Protein AF-0000000066095628 (afdb_homodimer)

Foldseek 3Di:
DDQAFEEEQEWEADPLQCQFLFRLRVLLLVVLCVVQVHDWDQDPQLRWTWDWGDFLRHTYIGTYRHHGLLQLLSRVLRVCVVSVHAQQRYEYEGEDAVDAALAKAKDAFDDPVPRNNLVNNCVSNVGRRHMYTYHYPYHDPDPDDPVVRRSDGDDPVRVVCSVVSSVLSNVLVSLCVNPNGVVSRVVRVPDD/DDQAFEEEFEWEADPLQCQFLFRLRVLLLVVLCVVQVHDWDQDPQLRWTWDWGDFLRHTYIGTYRHHGLLQLLSRVLRVCVVSVHAQQRYEYEGEDAVDAALAKAKDAFDDPVPRNNLVNNCVSNVGRRHMYTYHYPYHDPDPDDPVVRRSDGDDPVRVVCSVVSSVLSNVLVSLCVNPNGVVSRVVRVPDD

Radius of gyration: 21.64 Å; Cα contacts (8 Å, |Δi|>4): 858; chains: 2; bounding box: 40×62×51 Å

Structure (mmCIF, N/CA/C/O backbone):
data_AF-0000000066095628-model_v1
#
loop_
_entity.id
_entity.type
_entity.pdbx_description
1 polymer 'Peptidyl-tRNA hydrolase'
#
loop_
_atom_site.group_PDB
_atom_site.id
_atom_site.type_symbol
_atom_site.label_atom_id
_atom_site.label_alt_id
_atom_site.label_comp_id
_atom_site.label_asym_id
_atom_site.label_entity_id
_atom_site.label_seq_id
_atom_site.pdbx_PDB_ins_code
_atom_site.Cartn_x
_atom_site.Cartn_y
_atom_site.Cartn_z
_atom_site.occupancy
_atom_site.B_iso_or_equiv
_atom_site.auth_seq_id
_atom_site.auth_comp_id
_atom_site.auth_asym_id
_atom_site.auth_atom_id
_atom_site.pdbx_PDB_model_num
ATOM 1 N N . MET A 1 1 ? -10.305 -24.359 -25.344 1 53.28 1 MET A N 1
ATOM 2 C CA . MET A 1 1 ? -9.766 -23.109 -24.812 1 53.28 1 MET A CA 1
ATOM 3 C C . MET A 1 1 ? -8.844 -23.391 -23.625 1 53.28 1 MET A C 1
ATOM 5 O O . MET A 1 1 ? -8.984 -24.406 -22.938 1 53.28 1 MET A O 1
ATOM 9 N N . ALA A 1 2 ? -7.723 -22.625 -23.531 1 71.81 2 ALA A N 1
ATOM 10 C CA . ALA A 1 2 ? -6.793 -23 -22.469 1 71.81 2 ALA A CA 1
ATOM 11 C C . ALA A 1 2 ? -7.465 -22.906 -21.094 1 71.81 2 ALA A C 1
ATOM 13 O O . ALA A 1 2 ? -8.289 -22.016 -20.859 1 71.81 2 ALA A O 1
ATOM 14 N N . GLU A 1 3 ? -7.359 -23.922 -20.297 1 87.44 3 GLU A N 1
ATOM 15 C CA . GLU A 1 3 ? -7.859 -23.969 -18.938 1 87.44 3 GLU A CA 1
ATOM 16 C C . GLU A 1 3 ? -7.324 -22.797 -18.109 1 87.44 3 GLU A C 1
ATOM 18 O O . GLU A 1 3 ? -6.23 -22.297 -18.375 1 87.44 3 GLU A O 1
ATOM 23 N N . PRO A 1 4 ? -8.047 -22.297 -17.234 1 95.44 4 PRO A N 1
ATOM 24 C CA . PRO A 1 4 ? -7.609 -21.141 -16.453 1 95.44 4 PRO A CA 1
ATOM 25 C C . PRO A 1 4 ? -6.449 -21.469 -15.508 1 95.44 4 PRO A C 1
ATOM 27 O O . PRO A 1 4 ? -6.281 -22.625 -15.109 1 95.44 4 PRO A O 1
ATOM 30 N N . VAL A 1 5 ? -5.633 -20.562 -15.336 1 98.31 5 VAL A N 1
ATOM 31 C CA . VAL A 1 5 ? -4.594 -20.609 -14.312 1 98.31 5 VAL A CA 1
ATOM 32 C C . VAL A 1 5 ? -5.066 -19.891 -13.055 1 98.31 5 VAL A C 1
ATOM 34 O O . VAL A 1 5 ? -5.766 -18.875 -13.141 1 98.31 5 VAL A O 1
ATOM 37 N N . LEU A 1 6 ? -4.77 -20.469 -11.891 1 98.81 6 LEU A N 1
ATOM 38 C CA . LEU A 1 6 ? -5.012 -19.812 -10.617 1 98.81 6 LEU A CA 1
ATOM 39 C C . LEU A 1 6 ? -3.752 -19.109 -10.125 1 98.81 6 LEU A C 1
ATOM 41 O O . LEU A 1 6 ? -2.734 -19.75 -9.867 1 98.81 6 LEU A O 1
ATOM 45 N N . VAL A 1 7 ? -3.811 -17.797 -10.094 1 98.94 7 VAL A N 1
ATOM 46 C CA . VAL A 1 7 ? -2.719 -16.984 -9.555 1 98.94 7 VAL A CA 1
ATOM 47 C C . VAL A 1 7 ? -3.1 -16.453 -8.172 1 98.94 7 VAL A C 1
ATOM 49 O O . VAL A 1 7 ? -4.133 -15.805 -8.016 1 98.94 7 VAL A O 1
ATOM 52 N N . VAL A 1 8 ? -2.277 -16.766 -7.164 1 98.94 8 VAL A N 1
ATOM 53 C CA . VAL A 1 8 ? -2.561 -16.375 -5.785 1 98.94 8 VAL A CA 1
ATOM 54 C C . VAL A 1 8 ? -1.42 -15.523 -5.246 1 98.94 8 VAL A C 1
ATOM 56 O O . VAL A 1 8 ? -0.264 -15.953 -5.23 1 98.94 8 VAL A O 1
ATOM 59 N N . GLY A 1 9 ? -1.729 -14.32 -4.875 1 98.94 9 GLY A N 1
ATOM 60 C CA . GLY A 1 9 ? -0.814 -13.555 -4.043 1 98.94 9 GLY A CA 1
ATOM 61 C C . GLY A 1 9 ? -0.982 -13.828 -2.559 1 98.94 9 GLY A C 1
ATOM 62 O O . GLY A 1 9 ? -2.072 -13.664 -2.01 1 98.94 9 GLY A O 1
ATOM 63 N N . LEU A 1 10 ? 0.096 -14.211 -1.91 1 98.88 10 LEU A N 1
ATOM 64 C CA . LEU A 1 10 ? 0.001 -14.5 -0.484 1 98.88 10 LEU A CA 1
ATOM 65 C C . LEU A 1 10 ? 0.19 -13.227 0.341 1 98.88 10 LEU A C 1
ATOM 67 O O . LEU A 1 10 ? 0.889 -12.305 -0.084 1 98.88 10 LEU A O 1
ATOM 71 N N . GLY A 1 11 ? -0.387 -13.203 1.521 1 98.5 11 GLY A N 1
ATOM 72 C CA . GLY A 1 11 ? -0.347 -12.117 2.484 1 98.5 11 GLY A CA 1
ATOM 73 C C . GLY A 1 11 ? -1.248 -12.344 3.684 1 98.5 11 GLY A C 1
ATOM 74 O O . GLY A 1 11 ? -1.966 -13.344 3.742 1 98.5 11 GLY A O 1
ATOM 75 N N . ASN A 1 12 ? -1.121 -11.469 4.652 1 97.81 12 ASN A N 1
ATOM 76 C CA . ASN A 1 12 ? -2.02 -11.438 5.801 1 97.81 12 ASN A CA 1
ATOM 77 C C . ASN A 1 12 ? -3.078 -10.344 5.656 1 97.81 12 ASN A C 1
ATOM 79 O O . ASN A 1 12 ? -2.775 -9.234 5.215 1 97.81 12 ASN A O 1
ATOM 83 N N . PRO A 1 13 ? -4.355 -10.719 5.949 1 95.56 13 PRO A N 1
ATOM 84 C CA . PRO A 1 13 ? -5.406 -9.703 5.914 1 95.56 13 PRO A CA 1
ATOM 85 C C . PRO A 1 13 ? -5.27 -8.672 7.039 1 95.56 13 PRO A C 1
ATOM 87 O O . PRO A 1 13 ? -4.762 -9 8.117 1 95.56 13 PRO A O 1
ATOM 90 N N . GLY A 1 14 ? -5.762 -7.434 6.73 1 89.31 14 GLY A N 1
ATOM 91 C CA . GLY A 1 14 ? -5.734 -6.383 7.738 1 89.31 14 GLY A CA 1
ATOM 92 C C . GLY A 1 14 ? -4.77 -5.262 7.402 1 89.31 14 GLY A C 1
ATOM 93 O O . GLY A 1 14 ? -3.707 -5.5 6.824 1 89.31 14 GLY A O 1
ATOM 94 N N . PRO A 1 15 ? -5.094 -4.031 7.781 1 83.5 15 PRO A N 1
ATOM 95 C CA . PRO A 1 15 ? -4.27 -2.875 7.418 1 83.5 15 PRO A CA 1
ATOM 96 C C . PRO A 1 15 ? -2.883 -2.916 8.055 1 83.5 15 PRO A C 1
ATOM 98 O O . PRO A 1 15 ? -1.924 -2.391 7.484 1 83.5 15 PRO A O 1
ATOM 101 N N . GLN A 1 16 ? -2.768 -3.586 9.195 1 85.56 16 GLN A N 1
ATOM 102 C CA . GLN A 1 16 ? -1.497 -3.621 9.914 1 85.56 16 GLN A CA 1
ATOM 103 C C . GLN A 1 16 ? -0.449 -4.414 9.141 1 85.56 16 GLN A C 1
ATOM 105 O O . GLN A 1 16 ? 0.75 -4.281 9.391 1 85.56 16 GLN A O 1
ATOM 110 N N . TYR A 1 17 ? -0.896 -5.203 8.188 1 92.94 17 TYR A N 1
ATOM 111 C CA . TYR A 1 17 ? 0.039 -6.055 7.457 1 92.94 17 TYR A CA 1
ATOM 112 C C . TYR A 1 17 ? 0.255 -5.539 6.039 1 92.94 17 TYR A C 1
ATOM 114 O O . TYR A 1 17 ? 1.129 -6.027 5.32 1 92.94 17 TYR A O 1
ATOM 122 N N . ALA A 1 18 ? -0.438 -4.574 5.637 1 90.5 18 ALA A N 1
ATOM 123 C CA . ALA A 1 18 ? -0.572 -4.184 4.234 1 90.5 18 ALA A CA 1
ATOM 124 C C . ALA A 1 18 ? 0.79 -3.871 3.621 1 90.5 18 ALA A C 1
ATOM 126 O O . ALA A 1 18 ? 1.022 -4.148 2.441 1 90.5 18 ALA A O 1
ATOM 127 N N . THR A 1 19 ? 1.769 -3.426 4.453 1 91.38 19 THR A N 1
ATOM 128 C CA . THR A 1 19 ? 3.031 -2.979 3.873 1 91.38 19 THR A CA 1
ATOM 129 C C . THR A 1 19 ? 4.191 -3.834 4.375 1 91.38 19 THR A C 1
ATOM 131 O O . THR A 1 19 ? 5.352 -3.439 4.266 1 91.38 19 THR A O 1
ATOM 134 N N . THR A 1 20 ? 3.861 -4.949 4.988 1 96.12 20 THR A N 1
ATOM 135 C CA . THR A 1 20 ? 4.906 -5.828 5.504 1 96.12 20 THR A CA 1
ATOM 136 C C . THR A 1 20 ? 5.5 -6.676 4.387 1 96.12 20 THR A C 1
ATOM 138 O O . THR A 1 20 ? 4.871 -6.871 3.344 1 96.12 20 THR A O 1
ATOM 141 N N . ARG A 1 21 ? 6.621 -7.219 4.645 1 98.38 21 ARG A N 1
ATOM 142 C CA . ARG A 1 21 ? 7.348 -8.039 3.68 1 98.38 21 ARG A CA 1
ATOM 143 C C . ARG A 1 21 ? 6.543 -9.273 3.293 1 98.38 21 ARG A C 1
ATOM 145 O O . ARG A 1 21 ? 6.547 -9.688 2.131 1 98.38 21 ARG A O 1
ATOM 152 N N . HIS A 1 22 ? 5.773 -9.789 4.23 1 98.69 22 HIS A N 1
ATOM 153 C CA . HIS A 1 22 ? 5.023 -11.023 4.012 1 98.69 22 HIS A CA 1
ATOM 154 C C . HIS A 1 22 ? 3.838 -10.789 3.08 1 98.69 22 HIS A C 1
ATOM 156 O O . HIS A 1 22 ? 3.203 -11.742 2.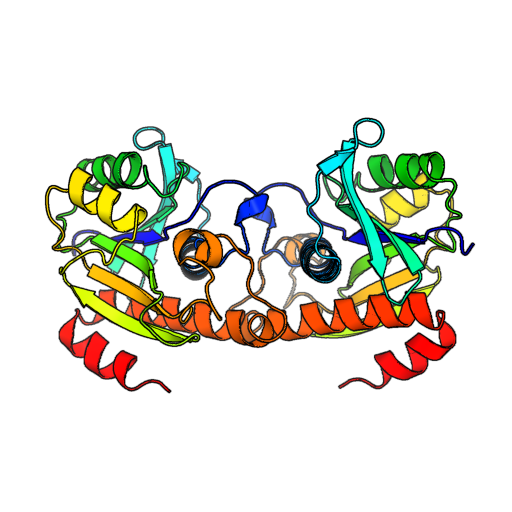627 1 98.69 22 HIS A O 1
ATOM 162 N N . ASN A 1 23 ? 3.525 -9.492 2.801 1 98.06 23 ASN A N 1
ATOM 163 C CA . ASN A 1 23 ? 2.354 -9.156 1.998 1 98.06 23 ASN A CA 1
ATOM 164 C C . ASN A 1 23 ? 2.74 -8.773 0.574 1 98.06 23 ASN A C 1
ATOM 166 O O . ASN A 1 23 ? 1.914 -8.2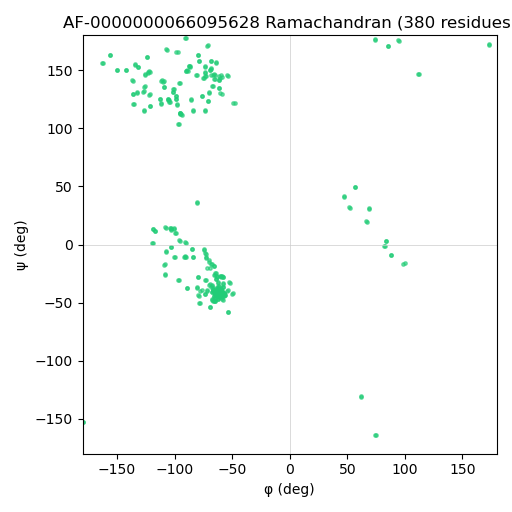5 -0.179 1 98.06 23 ASN A O 1
ATOM 170 N N . ILE A 1 24 ? 3.98 -9.055 0.165 1 98.62 24 ILE A N 1
ATOM 171 C CA . ILE A 1 24 ? 4.414 -8.648 -1.17 1 98.62 24 ILE A CA 1
ATOM 172 C C . ILE A 1 24 ? 3.588 -9.391 -2.223 1 98.62 24 ILE A C 1
ATOM 174 O O . ILE A 1 24 ? 3.32 -8.852 -3.299 1 98.62 24 ILE A O 1
ATOM 178 N N . GLY A 1 25 ? 3.119 -10.602 -1.907 1 98.81 25 GLY A N 1
ATOM 179 C CA . GLY A 1 25 ? 2.234 -11.305 -2.824 1 98.81 25 GLY A CA 1
ATOM 180 C C . GLY A 1 25 ? 0.934 -10.562 -3.08 1 98.81 25 GLY A C 1
ATOM 181 O O . GLY A 1 25 ? 0.475 -10.484 -4.223 1 98.81 25 GLY A O 1
ATOM 182 N N . PHE A 1 26 ? 0.301 -10.047 -2.016 1 98.38 26 PHE A N 1
ATOM 183 C CA . PHE A 1 26 ? -0.896 -9.227 -2.162 1 98.38 26 PHE A CA 1
ATOM 184 C C . PHE A 1 26 ? -0.623 -8.023 -3.057 1 98.38 26 PHE A C 1
ATOM 186 O O . PHE A 1 26 ? -1.431 -7.695 -3.928 1 98.38 26 PHE A O 1
ATOM 193 N N . MET A 1 27 ? 0.521 -7.355 -2.85 1 97.31 27 MET A N 1
ATOM 194 C CA . MET A 1 27 ? 0.874 -6.156 -3.604 1 97.31 27 MET A CA 1
ATOM 195 C C . MET A 1 27 ? 0.993 -6.465 -5.09 1 97.31 27 MET A C 1
ATOM 197 O O . MET A 1 27 ? 0.494 -5.711 -5.93 1 97.31 27 MET A O 1
ATOM 201 N N . VAL A 1 28 ? 1.6 -7.566 -5.422 1 98.69 28 VAL A N 1
ATOM 202 C CA . VAL A 1 28 ? 1.746 -7.973 -6.812 1 98.69 28 VAL A CA 1
ATOM 203 C C . VAL A 1 28 ? 0.38 -8.328 -7.395 1 98.69 28 VAL A C 1
ATOM 205 O O . VAL A 1 28 ? 0.069 -7.965 -8.531 1 98.69 28 VAL A O 1
ATOM 208 N N . ALA A 1 29 ? -0.459 -9.016 -6.637 1 98.5 29 ALA A N 1
ATOM 209 C CA . ALA A 1 29 ? -1.799 -9.375 -7.094 1 98.5 29 ALA A CA 1
ATOM 210 C C . ALA A 1 29 ? -2.623 -8.133 -7.418 1 98.5 29 ALA A C 1
ATOM 212 O O . ALA A 1 29 ? -3.387 -8.125 -8.383 1 98.5 29 ALA A O 1
ATOM 213 N N . ASP A 1 30 ? -2.469 -7.117 -6.594 1 96.75 30 ASP A N 1
ATOM 214 C CA . ASP A 1 30 ? -3.191 -5.875 -6.844 1 96.75 30 ASP A CA 1
ATOM 215 C C . ASP A 1 30 ? -2.793 -5.266 -8.188 1 96.75 30 ASP A C 1
ATOM 217 O O . ASP A 1 30 ? -3.646 -4.777 -8.93 1 96.75 30 ASP A O 1
ATOM 221 N N . VAL A 1 31 ? -1.513 -5.309 -8.484 1 97.5 31 VAL A N 1
ATOM 222 C CA . VAL A 1 31 ? -1.019 -4.785 -9.758 1 97.5 31 VAL A CA 1
ATOM 223 C C . VAL A 1 31 ? -1.576 -5.613 -10.914 1 97.5 31 VAL A C 1
ATOM 225 O O . VAL A 1 31 ? -2.016 -5.062 -11.922 1 97.5 31 VAL A O 1
ATOM 228 N N . LEU A 1 32 ? -1.602 -6.902 -10.766 1 98.38 32 LEU A N 1
ATOM 229 C CA . LEU A 1 32 ? -2.123 -7.781 -11.812 1 98.38 32 LEU A CA 1
ATOM 230 C C . LEU A 1 32 ? -3.609 -7.523 -12.039 1 98.38 32 LEU A C 1
ATOM 232 O O . LEU A 1 32 ? -4.074 -7.535 -13.18 1 98.38 32 LEU A O 1
ATOM 236 N N . ALA A 1 33 ? -4.391 -7.316 -10.977 1 97.31 33 ALA A N 1
ATOM 237 C CA . ALA A 1 33 ? -5.809 -6.996 -11.109 1 97.31 33 ALA A CA 1
ATOM 238 C C . ALA A 1 33 ? -6.004 -5.707 -11.898 1 97.31 33 ALA A C 1
ATOM 240 O O . ALA A 1 33 ? -6.875 -5.629 -12.766 1 97.31 33 ALA A O 1
ATOM 241 N N . ASP A 1 34 ? -5.148 -4.793 -11.609 1 94.12 34 ASP A N 1
ATOM 242 C CA . ASP A 1 34 ? -5.207 -3.52 -12.32 1 94.12 34 ASP A CA 1
ATOM 243 C C . ASP A 1 34 ? -4.941 -3.707 -13.812 1 94.12 34 ASP A C 1
ATOM 245 O O . ASP A 1 34 ? -5.637 -3.125 -14.648 1 94.12 34 ASP A O 1
ATOM 249 N N . ARG A 1 35 ? -3.988 -4.492 -14.117 1 95.56 35 ARG A N 1
ATOM 250 C CA . ARG A 1 35 ? -3.646 -4.766 -15.516 1 95.56 35 ARG A CA 1
ATOM 251 C C . ARG A 1 35 ? -4.801 -5.453 -16.234 1 95.56 35 ARG A C 1
ATOM 253 O O . ARG A 1 35 ? -4.988 -5.266 -17.438 1 95.56 35 ARG A O 1
ATOM 260 N N . MET A 1 36 ? -5.57 -6.156 -15.453 1 96.31 36 MET A N 1
ATOM 261 C CA . MET A 1 36 ? -6.727 -6.848 -16.016 1 96.31 36 MET A CA 1
ATOM 262 C C . MET A 1 36 ? -7.922 -5.91 -16.109 1 96.31 36 MET A C 1
ATOM 264 O O . MET A 1 36 ? -8.93 -6.246 -16.75 1 96.31 36 MET A O 1
ATOM 268 N N . GLY A 1 37 ? -7.805 -4.746 -15.492 1 93.31 37 GLY A N 1
ATOM 269 C CA . GLY A 1 37 ? -8.945 -3.85 -15.43 1 93.31 37 GLY A CA 1
ATOM 270 C C . GLY A 1 37 ? -10.062 -4.371 -14.547 1 93.31 37 GLY A C 1
ATOM 271 O O . GLY A 1 37 ? -11.242 -4.168 -14.836 1 93.31 37 GLY A O 1
ATOM 272 N N . GLU A 1 38 ? -9.664 -5.152 -13.492 1 94.38 38 GLU A N 1
ATOM 273 C CA . GLU A 1 38 ? -10.641 -5.832 -12.648 1 94.38 38 GLU A CA 1
ATOM 274 C C . GLU A 1 38 ? -10.461 -5.453 -11.18 1 94.38 38 GLU A C 1
ATOM 276 O O . GLU A 1 38 ? -9.422 -4.906 -10.797 1 94.38 38 GLU A O 1
ATOM 281 N N . THR A 1 39 ? -11.484 -5.695 -10.391 1 93.31 39 THR A N 1
ATOM 282 C CA . THR A 1 39 ? -11.461 -5.5 -8.945 1 93.31 39 THR A CA 1
ATOM 283 C C . THR A 1 39 ? -11.789 -6.805 -8.219 1 93.31 39 THR A C 1
ATOM 285 O O . THR A 1 39 ? -12.555 -7.625 -8.727 1 93.31 39 THR A O 1
ATOM 288 N N . PHE A 1 40 ? -11.258 -6.961 -7.113 1 96.38 40 PHE A N 1
ATOM 289 C CA . PHE A 1 40 ? -11.484 -8.172 -6.328 1 96.38 40 PHE A CA 1
ATOM 290 C C . PHE A 1 40 ? -12.867 -8.148 -5.699 1 96.38 40 PHE A C 1
ATOM 292 O O . PHE A 1 40 ? -13.375 -7.09 -5.328 1 96.38 40 PHE A O 1
ATOM 299 N N . LYS A 1 41 ? -13.469 -9.289 -5.641 1 96.12 41 LYS A N 1
ATOM 300 C CA . LYS A 1 41 ? -14.695 -9.531 -4.891 1 96.12 41 LYS A CA 1
ATOM 301 C C . LYS A 1 41 ? -14.578 -10.789 -4.039 1 96.12 41 LYS A C 1
ATOM 303 O O . LYS A 1 41 ? -13.828 -11.711 -4.379 1 96.12 41 LYS A O 1
ATOM 308 N N . VAL A 1 42 ? -15.289 -10.82 -2.992 1 97.19 42 VAL A N 1
ATOM 309 C CA . VAL A 1 42 ? -15.25 -12 -2.129 1 97.19 42 VAL A CA 1
ATOM 310 C C . VAL A 1 42 ? -15.945 -13.172 -2.822 1 97.19 42 VAL A C 1
ATOM 312 O O . VAL A 1 42 ? -17.078 -13.047 -3.27 1 97.19 42 VAL A O 1
ATOM 315 N N . HIS A 1 43 ? -15.219 -14.188 -2.941 1 97.62 43 HIS A N 1
ATOM 316 C CA . HIS A 1 43 ? -15.766 -15.438 -3.469 1 97.62 43 HIS A CA 1
ATOM 317 C C . HIS A 1 43 ? -16.453 -16.25 -2.375 1 97.62 43 HIS A C 1
ATOM 319 O O . HIS A 1 43 ? -15.797 -16.734 -1.458 1 97.62 43 HIS A O 1
ATOM 325 N N . LYS A 1 44 ? -17.703 -16.453 -2.424 1 94.94 44 LYS A N 1
ATOM 326 C CA . LYS A 1 44 ? -18.531 -16.984 -1.349 1 94.94 44 LYS A CA 1
ATOM 327 C C . LYS A 1 44 ? -18.094 -18.391 -0.952 1 94.94 44 LYS A C 1
ATOM 329 O O . LYS A 1 44 ? -18.094 -18.734 0.231 1 94.94 44 LYS A O 1
ATOM 334 N N . LYS A 1 45 ? -17.672 -19.188 -1.831 1 95.25 45 LYS A N 1
ATOM 335 C CA . LYS A 1 45 ? -17.359 -20.594 -1.54 1 95.25 45 LYS A CA 1
ATOM 336 C C . LYS A 1 45 ? -15.984 -20.719 -0.896 1 95.25 45 LYS A C 1
ATOM 338 O O . LYS A 1 45 ? -15.789 -21.547 -0 1 95.25 45 LYS A O 1
ATOM 343 N N . SER A 1 46 ? -15.047 -19.938 -1.315 1 97.19 46 SER A N 1
ATOM 344 C CA . SER A 1 46 ? -13.688 -20.062 -0.802 1 97.19 46 SER A CA 1
ATOM 345 C C . SER A 1 46 ? -13.43 -19.078 0.328 1 97.19 46 SER A C 1
ATOM 347 O O . SER A 1 46 ? -12.586 -19.312 1.194 1 97.19 46 SER A O 1
ATOM 349 N N . GLY A 1 47 ? -14.109 -17.922 0.277 1 97.62 47 GLY A N 1
ATOM 350 C CA . GLY A 1 47 ? -13.859 -16.844 1.23 1 97.62 47 GLY A CA 1
ATOM 351 C C . GLY A 1 47 ? -12.766 -15.898 0.787 1 97.62 47 GLY A C 1
ATOM 352 O O . GLY A 1 47 ? -12.594 -14.82 1.367 1 97.62 47 GLY A O 1
ATOM 353 N N . ALA A 1 48 ? -12.039 -16.234 -0.286 1 98.62 48 ALA A N 1
ATOM 354 C CA . ALA A 1 48 ? -10.945 -15.398 -0.774 1 98.62 48 ALA A CA 1
ATOM 355 C C . ALA A 1 48 ? -11.484 -14.211 -1.568 1 98.62 48 ALA A C 1
ATOM 357 O O . ALA A 1 48 ? -12.648 -14.203 -1.97 1 98.62 48 ALA A O 1
ATOM 358 N N . GLU A 1 49 ? -10.695 -13.188 -1.676 1 98.31 49 GLU A N 1
ATOM 359 C CA . GLU A 1 49 ? -10.93 -12.18 -2.711 1 98.31 49 GLU A CA 1
ATOM 360 C C . GLU A 1 49 ? -10.492 -12.688 -4.082 1 98.31 49 GLU A C 1
ATOM 362 O O . GLU A 1 49 ? -9.359 -13.156 -4.242 1 98.31 49 GLU A O 1
ATOM 367 N N . VAL A 1 50 ? -11.414 -12.602 -5.066 1 98.56 50 VAL A N 1
ATOM 368 C CA . VAL A 1 50 ? -11.133 -13.203 -6.363 1 98.56 50 VAL A CA 1
ATOM 369 C C . VAL A 1 50 ? -11.555 -12.258 -7.48 1 98.56 50 VAL A C 1
ATOM 371 O O . VAL A 1 50 ? -12.531 -11.516 -7.336 1 98.56 50 VAL A O 1
ATOM 374 N N . THR A 1 51 ? -10.805 -12.195 -8.477 1 98.12 51 THR A N 1
ATOM 375 C CA . THR A 1 51 ? -11.242 -11.641 -9.758 1 98.12 51 THR A CA 1
ATOM 376 C C . THR A 1 51 ? -10.812 -12.547 -10.906 1 98.12 51 THR A C 1
ATOM 378 O O . THR A 1 51 ? -9.914 -13.375 -10.75 1 98.12 51 THR A O 1
ATOM 381 N N . THR A 1 52 ? -11.531 -12.484 -12.016 1 98.12 52 THR A N 1
ATOM 382 C CA . THR A 1 52 ? -11.203 -13.281 -13.188 1 98.12 52 THR A CA 1
ATOM 383 C C . THR A 1 52 ? -10.984 -12.383 -14.406 1 98.12 52 THR A C 1
ATOM 385 O O . THR A 1 52 ? -11.578 -11.305 -14.508 1 98.12 52 THR A O 1
ATOM 388 N N . GLY A 1 53 ? -10.164 -12.812 -15.227 1 97.62 53 GLY A N 1
ATOM 389 C CA . GLY A 1 53 ? -9.82 -12.109 -16.453 1 97.62 53 GLY A CA 1
ATOM 390 C C . GLY A 1 53 ? -8.797 -12.844 -17.297 1 97.62 53 GLY A C 1
ATOM 391 O O . GLY A 1 53 ? -8.805 -14.078 -17.359 1 97.62 53 GLY A O 1
ATOM 392 N N . ARG A 1 54 ? -8.047 -12.031 -18.078 1 97.38 54 ARG A N 1
ATOM 393 C CA . ARG A 1 54 ? -7 -12.602 -18.906 1 97.38 54 ARG A CA 1
ATOM 394 C C . ARG A 1 54 ? -5.66 -11.922 -18.656 1 97.38 54 ARG A C 1
ATOM 396 O O . ARG A 1 54 ? -5.609 -10.703 -18.469 1 97.38 54 ARG A O 1
ATOM 403 N N . LEU A 1 55 ? -4.676 -12.648 -18.547 1 97 55 LEU A N 1
ATOM 404 C CA . LEU A 1 55 ? -3.283 -12.219 -18.516 1 97 55 LEU A CA 1
ATOM 405 C C . LEU A 1 55 ? -2.459 -12.969 -19.547 1 97 55 LEU A C 1
ATOM 407 O O . LEU A 1 55 ? -2.551 -14.195 -19.656 1 97 55 LEU A O 1
ATOM 411 N N . ALA A 1 56 ? -1.679 -12.227 -20.328 1 94.69 56 ALA A N 1
ATOM 412 C CA . ALA A 1 56 ? -0.861 -12.836 -21.375 1 94.69 56 ALA A CA 1
ATOM 413 C C . ALA A 1 56 ? -1.704 -13.727 -22.281 1 94.69 56 ALA A C 1
ATOM 415 O O . ALA A 1 56 ? -1.295 -14.844 -22.625 1 94.69 56 ALA A O 1
ATOM 416 N N . GLY A 1 57 ? -2.945 -13.383 -22.469 1 92.94 57 GLY A N 1
ATOM 417 C CA . GLY A 1 57 ? -3.84 -14.055 -23.391 1 92.94 57 GLY A CA 1
ATOM 418 C C . GLY A 1 57 ? -4.492 -15.297 -22.797 1 92.94 57 GLY A C 1
ATOM 419 O O . GLY A 1 57 ? -5.25 -15.992 -23.469 1 92.94 57 GLY A O 1
ATOM 420 N N . ARG A 1 58 ? -4.246 -15.594 -21.562 1 95.88 58 ARG A N 1
ATOM 421 C CA . ARG A 1 58 ? -4.785 -16.781 -20.906 1 95.88 58 ARG A CA 1
ATOM 422 C C . ARG A 1 58 ? -5.812 -16.406 -19.844 1 95.88 58 ARG A C 1
ATOM 424 O O . ARG A 1 58 ? -5.652 -15.406 -19.156 1 95.88 58 ARG A O 1
ATOM 431 N N . PRO A 1 59 ? -6.887 -17.203 -19.734 1 97.75 59 PRO A N 1
ATOM 432 C CA . PRO A 1 59 ? -7.812 -16.984 -18.625 1 97.75 59 PRO A CA 1
ATOM 433 C C . PRO A 1 59 ? -7.148 -17.172 -17.266 1 97.75 59 PRO A C 1
ATOM 435 O O . PRO A 1 59 ? -6.418 -18.156 -17.062 1 97.75 59 PRO A O 1
ATOM 438 N N . VAL A 1 60 ? -7.406 -16.266 -16.375 1 98.56 60 VAL A N 1
ATOM 439 C CA . VAL A 1 60 ? -6.758 -16.266 -15.07 1 98.56 60 VAL A CA 1
ATOM 440 C C . VAL A 1 60 ? -7.801 -16.062 -13.969 1 98.56 60 VAL A C 1
ATOM 442 O O . VAL A 1 60 ? -8.695 -15.227 -14.109 1 98.56 60 VAL A O 1
ATOM 445 N N . VAL A 1 61 ? -7.77 -16.906 -12.961 1 98.75 61 VAL A N 1
ATOM 446 C CA . VAL A 1 61 ? -8.367 -16.625 -11.656 1 98.75 61 VAL A CA 1
ATOM 447 C C . VAL A 1 61 ? -7.316 -16.031 -10.719 1 98.75 61 VAL A C 1
ATOM 449 O O . VAL A 1 61 ? -6.328 -16.703 -10.398 1 98.75 61 VAL A O 1
ATOM 452 N N . LEU A 1 62 ? -7.496 -14.805 -10.406 1 98.81 62 LEU A N 1
ATOM 453 C CA . LEU A 1 62 ? -6.586 -14.102 -9.508 1 98.81 62 LEU A CA 1
ATOM 454 C C . LEU A 1 62 ? -7.172 -14 -8.102 1 98.81 62 LEU A C 1
ATOM 456 O O . LEU A 1 62 ? -8.328 -13.609 -7.938 1 98.81 62 LEU A O 1
ATOM 460 N N . ALA A 1 63 ? -6.312 -14.367 -7.062 1 98.88 63 ALA A N 1
ATOM 461 C CA . ALA A 1 63 ? -6.906 -14.469 -5.73 1 98.88 63 ALA A CA 1
ATOM 462 C C . ALA A 1 63 ? -5.945 -13.953 -4.664 1 98.88 63 ALA A C 1
ATOM 464 O O . ALA A 1 63 ? -4.727 -14 -4.84 1 98.88 63 ALA A O 1
ATOM 465 N N . LYS A 1 64 ? -6.5 -13.453 -3.635 1 98.69 64 LYS A N 1
ATOM 466 C CA . LYS A 1 64 ? -5.867 -13.109 -2.363 1 98.69 64 LYS A CA 1
ATOM 467 C C . LYS A 1 64 ? -6.605 -13.758 -1.193 1 98.69 64 LYS A C 1
ATOM 469 O O . LYS A 1 64 ? -7.754 -13.406 -0.909 1 98.69 64 LYS A O 1
ATOM 474 N N . PRO A 1 65 ? -5.949 -14.648 -0.487 1 98.75 65 PRO A N 1
ATOM 475 C CA . PRO A 1 65 ? -6.617 -15.234 0.676 1 98.75 65 PRO A CA 1
ATOM 476 C C . PRO A 1 65 ? -6.879 -14.219 1.782 1 98.75 65 PRO A C 1
ATOM 478 O O . PRO A 1 65 ? -6.023 -13.375 2.07 1 98.75 65 PRO A O 1
ATOM 481 N N . ARG A 1 66 ? -8 -14.32 2.443 1 97.5 66 ARG A N 1
ATOM 482 C CA . ARG A 1 66 ? -8.406 -13.375 3.479 1 97.5 66 ARG A CA 1
ATOM 483 C C . ARG A 1 66 ? -8.203 -13.961 4.871 1 97.5 66 ARG A C 1
ATOM 485 O O . ARG A 1 66 ? -8.82 -13.516 5.84 1 97.5 66 ARG A O 1
ATOM 492 N N . VAL A 1 67 ? -7.484 -15.031 4.961 1 98.38 67 VAL A N 1
ATOM 493 C CA . VAL A 1 67 ? -7.105 -15.656 6.223 1 98.38 67 VAL A CA 1
ATOM 494 C C . VAL A 1 67 ? -5.625 -15.414 6.5 1 98.38 67 VAL A C 1
ATOM 496 O O . VAL A 1 67 ? -4.902 -14.914 5.633 1 98.38 67 VAL A O 1
ATOM 499 N N . TYR A 1 68 ? -5.258 -15.711 7.695 1 98.25 68 TYR A N 1
ATOM 500 C CA . TYR A 1 68 ? -3.852 -15.508 8.031 1 98.25 68 TYR A CA 1
ATOM 501 C C . TYR A 1 68 ? -2.961 -16.422 7.195 1 98.25 68 TYR A C 1
ATOM 503 O O . TYR A 1 68 ? -3.398 -17.484 6.75 1 98.25 68 TYR A O 1
ATOM 511 N N . MET A 1 69 ? -1.736 -16.031 7.047 1 98.75 69 MET A N 1
ATOM 512 C CA . MET A 1 69 ? -0.759 -16.656 6.156 1 98.75 69 MET A CA 1
ATOM 513 C C . MET A 1 69 ? -0.716 -18.156 6.367 1 98.75 69 MET A C 1
ATOM 515 O O . MET A 1 69 ? -0.767 -18.922 5.402 1 98.75 69 MET A O 1
ATOM 519 N N . ASN A 1 70 ? -0.751 -18.641 7.633 1 98.25 70 ASN A N 1
ATOM 520 C CA . ASN A 1 70 ? -0.603 -20.062 7.922 1 98.25 70 ASN A CA 1
ATOM 521 C C . ASN A 1 70 ? -1.866 -20.844 7.566 1 98.25 70 ASN A C 1
ATOM 523 O O . ASN A 1 70 ? -1.865 -22.078 7.582 1 98.25 70 ASN A O 1
ATOM 527 N N . GLU A 1 71 ? -2.893 -20.172 7.156 1 98.69 71 GLU A N 1
ATOM 528 C CA . GLU A 1 71 ? -4.152 -20.797 6.777 1 98.69 71 GLU A CA 1
ATOM 529 C C . GLU A 1 71 ? -4.465 -20.562 5.305 1 98.69 71 GLU A C 1
ATOM 531 O O . GLU A 1 71 ? -5.586 -20.828 4.855 1 98.69 71 GLU A O 1
ATOM 536 N N . SER A 1 72 ? -3.574 -20.094 4.531 1 98.81 72 SER A N 1
ATOM 537 C CA . SER A 1 72 ? -3.795 -19.703 3.141 1 98.81 72 SER A CA 1
ATOM 538 C C . SER A 1 72 ? -4.414 -20.844 2.342 1 98.81 72 SER A C 1
ATOM 540 O O . SER A 1 72 ? -5.301 -20.625 1.517 1 98.81 72 SER A O 1
ATOM 542 N N . GLY A 1 73 ? -3.965 -22.109 2.568 1 98.88 73 GLY A N 1
ATOM 543 C CA . GLY A 1 73 ? -4.449 -23.266 1.835 1 98.88 73 GLY A CA 1
ATOM 544 C C . GLY A 1 73 ? -5.941 -23.484 1.984 1 98.88 73 GLY A C 1
ATOM 545 O O . GLY A 1 73 ? -6.59 -24.031 1.084 1 98.88 73 GLY A O 1
ATOM 546 N N . ARG A 1 74 ? -6.473 -23.031 3.123 1 98.56 74 ARG A N 1
ATOM 547 C CA . ARG A 1 74 ? -7.895 -23.188 3.408 1 98.56 74 ARG A CA 1
ATOM 548 C C . ARG A 1 74 ? -8.75 -22.516 2.342 1 98.56 74 ARG A C 1
ATOM 550 O O . ARG A 1 74 ? -9.883 -22.922 2.096 1 98.56 74 ARG A O 1
ATOM 557 N N . GLN A 1 75 ? -8.203 -21.516 1.736 1 98.88 75 GLN A N 1
ATOM 558 C CA . GLN A 1 75 ? -8.969 -20.797 0.721 1 98.88 75 GLN A CA 1
ATOM 559 C C . GLN A 1 75 ? -8.438 -21.094 -0.679 1 98.88 75 GLN A C 1
ATOM 561 O O . GLN A 1 75 ? -9.195 -21.094 -1.649 1 98.88 75 GLN A O 1
ATOM 566 N N . VAL A 1 76 ? -7.156 -21.453 -0.832 1 98.88 76 VAL A N 1
ATOM 567 C CA . VAL A 1 76 ? -6.566 -21.766 -2.129 1 98.88 76 VAL A CA 1
ATOM 568 C C . VAL A 1 76 ? -7.074 -23.125 -2.611 1 98.88 76 VAL A C 1
ATOM 570 O O . VAL A 1 76 ? -7.402 -23.297 -3.789 1 98.88 76 VAL A O 1
ATOM 573 N N . GLY A 1 77 ? -7.141 -24.125 -1.727 1 98.62 77 GLY A N 1
ATOM 574 C CA . GLY A 1 77 ? -7.633 -25.438 -2.07 1 98.62 77 GLY A CA 1
ATOM 575 C C . GLY A 1 77 ? -9.008 -25.422 -2.703 1 98.62 77 GLY A C 1
ATOM 576 O O . GLY A 1 77 ? -9.188 -25.875 -3.838 1 98.62 77 GLY A O 1
ATOM 577 N N . PRO A 1 78 ? -9.992 -24.859 -1.978 1 98.56 78 PRO A N 1
ATOM 578 C CA . PRO A 1 78 ? -11.352 -24.781 -2.514 1 98.56 78 PRO A CA 1
ATOM 579 C C . PRO A 1 78 ? -11.422 -24.031 -3.846 1 98.56 78 PRO A C 1
ATOM 581 O O . PRO A 1 78 ? -12.219 -24.391 -4.715 1 98.56 78 PRO A O 1
ATOM 584 N N . LEU A 1 79 ? -10.57 -23 -4.051 1 98.56 79 LEU A N 1
ATOM 585 C CA . LEU A 1 79 ? -10.547 -22.297 -5.324 1 98.56 79 LEU A CA 1
ATOM 586 C C . LEU A 1 79 ? -10.078 -23.203 -6.449 1 98.56 79 LEU A C 1
ATOM 588 O O . LEU A 1 79 ? -10.68 -23.25 -7.523 1 98.56 79 LEU A O 1
ATOM 592 N N . ALA A 1 80 ? -8.992 -23.875 -6.195 1 98.44 80 ALA A N 1
ATOM 593 C CA . ALA A 1 80 ? -8.477 -24.797 -7.199 1 98.44 80 ALA A CA 1
ATOM 594 C C . ALA A 1 80 ? -9.531 -25.844 -7.566 1 98.44 80 ALA A C 1
ATOM 596 O O . ALA A 1 80 ? -9.734 -26.141 -8.75 1 98.44 80 ALA A O 1
ATOM 597 N N . LYS A 1 81 ? -10.195 -26.328 -6.582 1 97.69 81 LYS A N 1
ATOM 598 C CA . LYS A 1 81 ? -11.242 -27.328 -6.805 1 97.69 81 LYS A CA 1
ATOM 599 C C . LYS A 1 81 ? -12.414 -26.734 -7.574 1 97.69 81 LYS A C 1
ATOM 601 O O . LYS A 1 81 ? -12.883 -27.328 -8.555 1 97.69 81 LYS A O 1
ATOM 606 N N . PHE A 1 82 ? -12.883 -25.625 -7.152 1 97.88 82 PHE A N 1
ATOM 607 C CA . PHE A 1 82 ? -14.047 -24.984 -7.738 1 97.88 82 PHE A CA 1
ATOM 608 C C . PHE A 1 82 ? -13.828 -24.719 -9.227 1 97.88 82 PHE A C 1
ATOM 610 O O . PHE A 1 82 ? -14.734 -24.906 -10.031 1 97.88 82 PHE A O 1
ATOM 617 N N . TYR A 1 83 ? -12.641 -24.281 -9.555 1 97.69 83 TYR A N 1
ATOM 618 C CA . TYR A 1 83 ? -12.359 -23.922 -10.938 1 97.69 83 TYR A CA 1
ATOM 619 C C . TYR A 1 83 ? -11.703 -25.078 -11.688 1 97.69 83 TYR A C 1
ATOM 621 O O . TYR A 1 83 ? -11.273 -24.906 -12.836 1 97.69 83 TYR A O 1
ATOM 629 N N . SER A 1 84 ? -11.539 -26.234 -11.047 1 97.62 84 SER A N 1
ATOM 630 C CA . SER A 1 84 ? -10.961 -27.438 -11.641 1 97.62 84 SER A CA 1
ATOM 631 C C . SER A 1 84 ? -9.562 -27.172 -12.188 1 97.62 84 SER A C 1
ATOM 633 O O . SER A 1 84 ? -9.266 -27.516 -13.328 1 97.62 84 SER A O 1
ATOM 635 N N . ILE A 1 85 ? -8.781 -26.578 -11.344 1 98.12 85 ILE A N 1
ATOM 636 C CA . ILE A 1 85 ? -7.418 -26.234 -11.734 1 98.12 85 ILE A CA 1
ATOM 637 C C . ILE A 1 85 ? -6.43 -27.188 -11.062 1 98.12 85 ILE A C 1
ATOM 639 O O . ILE A 1 85 ? -6.441 -27.344 -9.844 1 98.12 85 ILE A O 1
ATOM 643 N N . ALA A 1 86 ? -5.617 -27.812 -11.914 1 97.81 86 ALA A N 1
ATOM 644 C CA . ALA A 1 86 ? -4.602 -28.719 -11.391 1 97.81 86 ALA A CA 1
ATOM 645 C C . ALA A 1 86 ? -3.518 -27.953 -10.641 1 97.81 86 ALA A C 1
ATOM 647 O O . ALA A 1 86 ? -3.209 -26.812 -10.977 1 97.81 86 ALA A O 1
ATOM 648 N N . PRO A 1 87 ? -2.879 -28.594 -9.602 1 98.25 87 PRO A N 1
ATOM 649 C CA . PRO A 1 87 ? -1.817 -27.922 -8.852 1 98.25 87 PRO A CA 1
ATOM 650 C C . PRO A 1 87 ? -0.721 -27.359 -9.75 1 98.25 87 PRO A C 1
ATOM 652 O O . PRO A 1 87 ? -0.162 -26.297 -9.453 1 98.25 87 PRO A O 1
ATOM 655 N N . THR A 1 88 ? -0.419 -27.984 -10.883 1 97.81 88 THR A N 1
ATOM 656 C CA . THR A 1 88 ? 0.636 -27.562 -11.789 1 97.81 88 THR A CA 1
ATOM 657 C C . THR A 1 88 ? 0.246 -26.25 -12.484 1 97.81 88 THR A C 1
ATOM 659 O O . THR A 1 88 ? 1.092 -25.594 -13.086 1 97.81 88 THR A O 1
ATOM 662 N N . ASP A 1 89 ? -1.045 -25.875 -12.414 1 98.06 89 ASP A N 1
ATOM 663 C CA . ASP A 1 89 ? -1.544 -24.641 -13.023 1 98.06 89 ASP A CA 1
ATOM 664 C C . ASP A 1 89 ? -1.873 -23.594 -11.953 1 98.06 89 ASP A C 1
ATOM 666 O O . ASP A 1 89 ? -2.607 -22.641 -12.211 1 98.06 89 ASP A O 1
ATOM 670 N N . VAL A 1 90 ? -1.403 -23.812 -10.742 1 98.75 90 VAL A N 1
ATOM 671 C CA . VAL A 1 90 ? -1.477 -22.828 -9.664 1 98.75 90 VAL A CA 1
ATOM 672 C C . VAL A 1 90 ? -0.146 -22.094 -9.555 1 98.75 90 VAL A C 1
ATOM 674 O O . VAL A 1 90 ? 0.919 -22.719 -9.547 1 98.75 90 VAL A O 1
ATOM 677 N N . VAL A 1 91 ? -0.205 -20.781 -9.57 1 98.94 91 VAL A N 1
ATOM 678 C CA . VAL A 1 91 ? 0.953 -19.906 -9.375 1 98.94 91 VAL A CA 1
ATOM 679 C C . VAL A 1 91 ? 0.831 -19.172 -8.047 1 98.94 91 VAL A C 1
ATOM 681 O O . VAL A 1 91 ? -0.142 -18.453 -7.816 1 98.94 91 VAL A O 1
ATOM 684 N N . ILE A 1 92 ? 1.781 -19.359 -7.18 1 98.94 92 ILE A N 1
ATOM 685 C CA . ILE A 1 92 ? 1.815 -18.656 -5.895 1 98.94 92 ILE A CA 1
ATOM 686 C C . ILE A 1 92 ? 2.877 -17.562 -5.93 1 98.94 92 ILE A C 1
ATOM 688 O O . ILE A 1 92 ? 4.039 -17.828 -6.242 1 98.94 92 ILE A O 1
ATOM 692 N N . ILE A 1 93 ? 2.498 -16.391 -5.664 1 98.94 93 ILE A N 1
ATOM 693 C CA . ILE A 1 93 ? 3.4 -15.258 -5.52 1 98.94 93 ILE A CA 1
ATOM 694 C C . ILE A 1 93 ? 3.676 -15 -4.039 1 98.94 93 ILE A C 1
ATOM 696 O O . ILE A 1 93 ? 2.746 -14.789 -3.256 1 98.94 93 ILE A O 1
ATOM 700 N N . HIS A 1 94 ? 4.953 -14.969 -3.678 1 98.94 94 HIS A N 1
ATOM 701 C CA . HIS A 1 94 ? 5.254 -14.875 -2.254 1 98.94 94 HIS A CA 1
ATOM 702 C C . HIS A 1 94 ? 6.637 -14.281 -2.023 1 98.94 94 HIS A C 1
ATOM 704 O O . HIS A 1 94 ? 7.449 -14.203 -2.949 1 98.94 94 HIS A O 1
ATOM 710 N N . ASP A 1 95 ? 6.883 -13.828 -0.786 1 98.88 95 ASP A N 1
ATOM 711 C CA . ASP A 1 95 ? 8.195 -13.352 -0.355 1 98.88 95 ASP A CA 1
ATOM 712 C C . ASP A 1 95 ? 9.164 -14.516 -0.163 1 98.88 95 ASP A C 1
ATOM 714 O O . ASP A 1 95 ? 8.758 -15.625 0.186 1 98.88 95 ASP A O 1
ATOM 718 N N . GLU A 1 96 ? 10.406 -14.258 -0.404 1 98.38 96 GLU A N 1
ATOM 719 C CA . GLU A 1 96 ? 11.445 -15.266 -0.216 1 98.38 96 GLU A CA 1
ATOM 720 C C . GLU A 1 96 ? 12.664 -14.672 0.484 1 98.38 96 GLU A C 1
ATOM 722 O O . GLU A 1 96 ? 13.344 -13.805 -0.064 1 98.38 96 GLU A O 1
ATOM 727 N N . LEU A 1 97 ? 13.008 -15.227 1.639 1 97.69 97 LEU A N 1
ATOM 728 C CA . LEU A 1 97 ? 14.109 -14.758 2.475 1 97.69 97 LEU A CA 1
ATOM 729 C C . LEU A 1 97 ? 15.453 -15.102 1.851 1 97.69 97 LEU A C 1
ATOM 731 O O . LEU A 1 97 ? 16.422 -14.359 2.004 1 97.69 97 LEU A O 1
ATOM 735 N N . ASP A 1 98 ? 15.555 -16.188 1.113 1 95.88 98 ASP A N 1
ATOM 736 C CA . ASP A 1 98 ? 16.828 -16.703 0.601 1 95.88 98 ASP A CA 1
ATOM 737 C C . ASP A 1 98 ? 17.203 -16.016 -0.713 1 95.88 98 ASP A C 1
ATOM 739 O O . ASP A 1 98 ? 18.234 -16.328 -1.311 1 95.88 98 ASP A O 1
ATOM 743 N N . ILE A 1 99 ? 16.391 -15.203 -1.208 1 97.75 99 ILE A N 1
ATOM 744 C CA . ILE A 1 99 ? 16.641 -14.438 -2.42 1 97.75 99 ILE A CA 1
ATOM 745 C C . ILE A 1 99 ? 16.859 -12.969 -2.064 1 97.75 99 ILE A C 1
ATOM 747 O O . ILE A 1 99 ? 16.125 -12.398 -1.257 1 97.75 99 ILE A O 1
ATOM 751 N N . ASP A 1 100 ? 17.891 -12.328 -2.672 1 97.94 100 ASP A N 1
ATOM 752 C CA . ASP A 1 100 ? 18.234 -10.938 -2.359 1 97.94 100 ASP A CA 1
ATOM 753 C C . ASP A 1 100 ? 17.062 -10.008 -2.645 1 97.94 100 ASP A C 1
ATOM 755 O O . ASP A 1 100 ? 16.297 -10.227 -3.586 1 97.94 100 ASP A O 1
ATOM 759 N N . PHE A 1 101 ? 17 -8.969 -1.776 1 98.19 101 PHE A N 1
ATOM 760 C CA . PHE A 1 101 ? 15.938 -7.973 -1.954 1 98.19 101 PHE A CA 1
ATOM 761 C C . PHE A 1 101 ? 15.883 -7.496 -3.4 1 98.19 101 PHE A C 1
ATOM 763 O O . PHE A 1 101 ? 16.906 -7.098 -3.969 1 98.19 101 PHE A O 1
ATOM 770 N N . GLY A 1 102 ? 14.734 -7.672 -4.004 1 97.19 102 GLY A N 1
ATOM 771 C CA . GLY A 1 102 ? 14.484 -7.137 -5.332 1 97.19 102 GLY A CA 1
ATOM 772 C C . GLY A 1 102 ? 14.664 -8.164 -6.434 1 97.19 102 GLY A C 1
ATOM 773 O O . GLY A 1 102 ? 14.211 -7.957 -7.562 1 97.19 102 GLY A O 1
ATOM 774 N N . ARG A 1 103 ? 15.305 -9.219 -6.133 1 98.31 103 ARG A N 1
ATOM 775 C CA . ARG A 1 103 ? 15.453 -10.289 -7.121 1 98.31 103 ARG A CA 1
ATOM 776 C C . ARG A 1 103 ? 14.203 -11.148 -7.191 1 98.31 103 ARG A C 1
ATOM 778 O O . ARG A 1 103 ? 13.531 -11.359 -6.18 1 98.31 103 ARG A O 1
ATOM 785 N N . ILE A 1 104 ? 13.922 -11.617 -8.406 1 98.75 104 ILE A N 1
ATOM 786 C CA . ILE A 1 104 ? 12.766 -12.477 -8.641 1 98.75 104 ILE A CA 1
ATOM 787 C C . ILE A 1 104 ? 13.227 -13.805 -9.234 1 98.75 104 ILE A C 1
ATOM 789 O O . ILE A 1 104 ? 14.047 -13.836 -10.156 1 98.75 104 ILE A O 1
ATOM 793 N N . ARG A 1 105 ? 12.812 -14.828 -8.695 1 98.69 105 ARG A N 1
ATOM 794 C CA . ARG A 1 105 ? 13.078 -16.172 -9.203 1 98.69 105 ARG A CA 1
ATOM 795 C C . ARG A 1 105 ? 11.789 -16.953 -9.398 1 98.69 105 ARG A C 1
ATOM 797 O O . ARG A 1 105 ? 10.812 -16.75 -8.672 1 98.69 105 ARG A O 1
ATOM 804 N N . LEU A 1 106 ? 11.758 -17.812 -10.398 1 98.75 106 LEU A N 1
ATOM 805 C CA . LEU A 1 106 ? 10.641 -18.703 -10.68 1 98.75 106 LEU A CA 1
ATOM 806 C C . LEU A 1 106 ? 11.016 -20.156 -10.383 1 98.75 106 LEU A C 1
ATOM 808 O O . LEU A 1 106 ? 12.148 -20.562 -10.625 1 98.75 106 LEU A O 1
ATOM 812 N N . LYS A 1 107 ? 10.078 -20.812 -9.836 1 98 107 LYS A N 1
ATOM 813 C CA . LYS A 1 107 ? 10.32 -22.219 -9.547 1 98 107 LYS A CA 1
ATOM 814 C C . LYS A 1 107 ? 9.023 -23.031 -9.609 1 98 107 LYS A C 1
ATOM 816 O O . LYS A 1 107 ? 7.938 -22.484 -9.398 1 98 107 LYS A O 1
ATOM 821 N N . ALA A 1 108 ? 9.164 -24.312 -9.969 1 97.62 108 ALA A N 1
ATOM 822 C CA . ALA A 1 108 ? 8.078 -25.281 -9.852 1 97.62 108 ALA A CA 1
ATOM 823 C C . ALA A 1 108 ? 8.398 -26.344 -8.797 1 97.62 108 ALA A C 1
ATOM 825 O O . ALA A 1 108 ? 9.461 -26.969 -8.836 1 97.62 108 ALA A O 1
ATOM 826 N N . GLY A 1 109 ? 7.473 -26.469 -7.852 1 97.38 109 GLY A N 1
ATOM 827 C CA . GLY A 1 109 ? 7.676 -27.484 -6.824 1 97.38 109 GLY A CA 1
ATOM 828 C C . GLY A 1 109 ? 8.742 -27.094 -5.816 1 97.38 109 GLY A C 1
ATOM 829 O O . GLY A 1 109 ? 9.016 -25.922 -5.609 1 97.38 109 GLY A O 1
ATOM 830 N N . GLY A 1 110 ? 9.211 -28.156 -5.035 1 95.81 110 GLY A N 1
ATOM 831 C CA . GLY A 1 110 ? 10.266 -27.969 -4.051 1 95.81 110 GLY A CA 1
ATOM 832 C C . GLY A 1 110 ? 9.734 -27.719 -2.65 1 95.81 110 GLY A C 1
ATOM 833 O O . GLY A 1 110 ? 8.523 -27.625 -2.447 1 95.81 110 GLY A O 1
ATOM 834 N N . GLY A 1 111 ? 10.68 -27.641 -1.699 1 95.75 111 GLY A N 1
ATOM 835 C CA . GLY A 1 111 ? 10.32 -27.406 -0.308 1 95.75 111 GLY A CA 1
ATOM 836 C C . GLY A 1 111 ? 9.828 -25.984 -0.048 1 95.75 111 GLY A C 1
ATOM 837 O O . GLY A 1 111 ? 9.891 -25.125 -0.931 1 95.75 111 GLY A O 1
ATOM 838 N N . VAL A 1 112 ? 9.336 -25.75 1.106 1 95.94 112 VAL A N 1
ATOM 839 C CA . VAL A 1 112 ? 8.672 -24.469 1.381 1 95.94 112 VAL A CA 1
ATOM 840 C C . VAL A 1 112 ? 9.602 -23.578 2.195 1 95.94 112 VAL A C 1
ATOM 842 O O . VAL A 1 112 ? 9.242 -22.453 2.533 1 95.94 112 VAL A O 1
ATOM 845 N N . ALA A 1 113 ? 10.766 -24.078 2.537 1 93.44 113 ALA A N 1
ATOM 846 C CA . ALA A 1 113 ? 11.805 -23.312 3.23 1 93.44 113 ALA A CA 1
ATOM 847 C C . ALA A 1 113 ? 11.219 -22.531 4.41 1 93.44 113 ALA A C 1
ATOM 849 O O . ALA A 1 113 ? 11.477 -21.344 4.562 1 93.44 113 ALA A O 1
ATOM 850 N N . GLY A 1 114 ? 10.297 -23.141 5.191 1 95.25 114 GLY A N 1
ATOM 851 C CA . GLY A 1 114 ? 9.766 -22.562 6.41 1 95.25 114 GLY A CA 1
ATOM 852 C C . GLY A 1 114 ? 8.641 -21.578 6.156 1 95.25 114 GLY A C 1
ATOM 853 O O . GLY A 1 114 ? 8.086 -21 7.098 1 95.25 114 GLY A O 1
ATOM 854 N N . HIS A 1 115 ? 8.234 -21.281 4.965 1 98.19 115 HIS A N 1
ATOM 855 C CA . HIS A 1 115 ? 7.152 -20.375 4.641 1 98.19 115 HIS A CA 1
ATOM 856 C C . HIS A 1 115 ? 5.793 -20.984 4.945 1 98.19 115 HIS A C 1
ATOM 858 O O . HIS A 1 115 ? 5.332 -21.875 4.215 1 98.19 115 HIS A O 1
ATOM 864 N N . ASN A 1 116 ? 5.094 -20.406 5.879 1 97.81 116 ASN A N 1
ATOM 865 C CA . ASN A 1 116 ? 3.857 -20.984 6.387 1 97.81 116 ASN A CA 1
ATOM 866 C C . ASN A 1 116 ? 2.742 -20.938 5.348 1 97.81 116 ASN A C 1
ATOM 868 O O . ASN A 1 116 ? 1.891 -21.828 5.301 1 97.81 116 ASN A O 1
ATOM 872 N N . GLY A 1 117 ? 2.713 -19.938 4.539 1 98.69 117 GLY A N 1
ATOM 873 C CA . GLY A 1 117 ? 1.737 -19.891 3.463 1 98.69 117 GLY A CA 1
ATOM 874 C C . GLY A 1 117 ? 1.894 -21.016 2.459 1 98.69 117 GLY A C 1
ATOM 875 O O . GLY A 1 117 ? 0.915 -21.672 2.096 1 98.69 117 GLY A O 1
ATOM 876 N N . LEU A 1 118 ? 3.129 -21.234 2.041 1 98.75 118 LEU A N 1
ATOM 877 C CA . LEU A 1 118 ? 3.422 -22.312 1.11 1 98.75 118 LEU A CA 1
ATOM 878 C C . LEU A 1 118 ? 3.09 -23.672 1.73 1 98.75 118 LEU A C 1
ATOM 880 O O . LEU A 1 118 ? 2.527 -24.547 1.064 1 98.75 118 LEU A O 1
ATOM 884 N N . ARG A 1 119 ? 3.445 -23.766 3.006 1 98.69 119 ARG A N 1
ATOM 885 C CA . ARG A 1 119 ? 3.137 -25 3.715 1 98.69 119 ARG A CA 1
ATOM 886 C C . ARG A 1 119 ? 1.637 -25.281 3.705 1 98.69 119 ARG A C 1
ATOM 888 O O . ARG A 1 119 ? 1.209 -26.406 3.439 1 98.69 119 ARG A O 1
ATOM 895 N N . SER A 1 120 ? 0.904 -24.297 4.004 1 98.88 120 SER A N 1
ATOM 896 C CA . SER A 1 120 ? -0.549 -24.422 4.051 1 98.88 120 SER A CA 1
ATOM 897 C C . SER A 1 120 ? -1.12 -24.75 2.678 1 98.88 120 SER A C 1
ATOM 899 O O . SER A 1 120 ? -1.981 -25.625 2.557 1 98.88 120 SER A O 1
ATOM 901 N N . VAL A 1 121 ? -0.638 -24.094 1.638 1 98.88 121 VAL A N 1
ATOM 902 C CA . VAL A 1 121 ? -1.108 -24.328 0.276 1 98.88 121 VAL A CA 1
ATOM 903 C C . VAL A 1 121 ? -0.756 -25.75 -0.156 1 98.88 121 VAL A C 1
ATOM 905 O O . VAL A 1 121 ? -1.593 -26.453 -0.718 1 98.88 121 VAL A O 1
ATOM 908 N N . GLY A 1 122 ? 0.465 -26.125 0.112 1 98.75 122 GLY A N 1
ATOM 909 C CA . GLY A 1 122 ? 0.866 -27.484 -0.208 1 98.75 122 GLY A CA 1
ATOM 910 C C . GLY A 1 122 ? -0.017 -28.547 0.441 1 98.75 122 GLY A C 1
ATOM 911 O O . GLY A 1 122 ? -0.384 -29.531 -0.196 1 98.75 122 GLY A O 1
ATOM 912 N N . SER A 1 123 ? -0.326 -28.328 1.694 1 98.69 123 SER A N 1
ATOM 913 C CA . SER A 1 123 ? -1.208 -29.25 2.41 1 98.69 123 SER A CA 1
ATOM 914 C C . SER A 1 123 ? -2.584 -29.312 1.756 1 98.69 123 SER A C 1
ATOM 916 O O . SER A 1 123 ? -3.127 -30.406 1.551 1 98.69 123 SER A O 1
ATOM 918 N N . ALA A 1 124 ? -3.117 -28.203 1.388 1 98.75 124 ALA A N 1
ATOM 919 C CA . ALA A 1 124 ? -4.457 -28.125 0.81 1 98.75 124 ALA A CA 1
ATOM 920 C C . ALA A 1 124 ? -4.5 -28.781 -0.565 1 98.75 124 ALA A C 1
ATOM 922 O O . ALA A 1 124 ? -5.5 -29.406 -0.934 1 98.75 124 ALA A O 1
ATOM 923 N N . LEU A 1 125 ? -3.455 -28.641 -1.291 1 98.5 125 LEU A N 1
ATOM 924 C CA . LEU A 1 125 ? -3.404 -29.188 -2.645 1 98.5 125 LEU A CA 1
ATOM 925 C C . LEU A 1 125 ? -2.84 -30.609 -2.641 1 98.5 125 LEU A C 1
ATOM 927 O O . LEU A 1 125 ? -2.838 -31.281 -3.674 1 98.5 125 LEU A O 1
ATOM 931 N N . SER A 1 126 ? -2.307 -31.047 -1.516 1 98.25 126 SER A N 1
ATOM 932 C CA . SER A 1 126 ? -1.718 -32.375 -1.296 1 98.25 126 SER A CA 1
ATOM 933 C C . SER A 1 126 ? -0.453 -32.531 -2.129 1 98.25 126 SER A C 1
ATOM 935 O O . SER A 1 126 ? -0.084 -33.688 -2.463 1 98.25 126 SER A O 1
ATOM 937 N N . THR A 1 127 ? 0.162 -31.5 -2.58 1 98.44 127 THR A N 1
ATOM 938 C CA . THR A 1 127 ? 1.408 -31.5 -3.338 1 98.44 127 THR A CA 1
ATOM 939 C C . THR A 1 127 ? 2.047 -30.109 -3.318 1 98.44 127 THR A C 1
ATOM 941 O O . THR A 1 127 ? 1.356 -29.109 -3.127 1 98.44 127 THR A O 1
ATOM 944 N N . ASN A 1 128 ? 3.328 -30.047 -3.52 1 98.25 128 ASN A N 1
ATOM 945 C CA . ASN A 1 128 ? 4.039 -28.781 -3.709 1 98.25 128 ASN A CA 1
ATOM 946 C C . ASN A 1 128 ? 4.305 -28.5 -5.184 1 98.25 128 ASN A C 1
ATOM 948 O O . ASN A 1 128 ? 5.031 -27.562 -5.523 1 98.25 128 ASN A O 1
ATOM 952 N N . ASP A 1 129 ? 3.734 -29.25 -6.074 1 97.88 129 ASP A N 1
ATOM 953 C CA . ASP A 1 129 ? 4.035 -29.156 -7.5 1 97.88 129 ASP A CA 1
ATOM 954 C C . ASP A 1 129 ? 3.295 -28 -8.156 1 97.88 129 ASP A C 1
ATOM 956 O O . ASP A 1 129 ? 2.744 -28.141 -9.25 1 97.88 129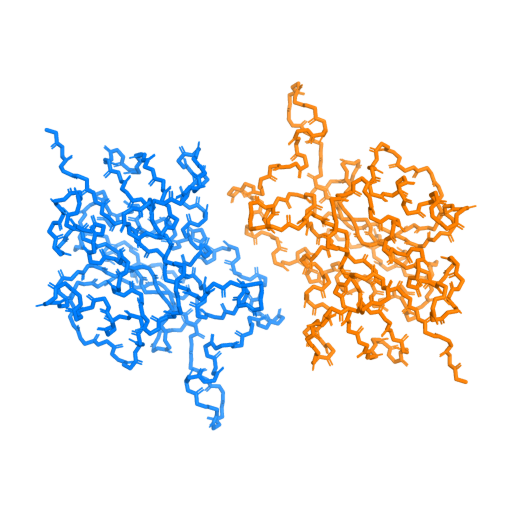 ASP A O 1
ATOM 960 N N . PHE A 1 130 ? 3.141 -26.922 -7.461 1 98.62 130 PHE A N 1
ATOM 961 C CA . PHE A 1 130 ? 2.641 -25.672 -8.039 1 98.62 130 PHE A CA 1
ATOM 962 C C . PHE A 1 130 ? 3.791 -24.75 -8.391 1 98.62 130 PHE A C 1
ATOM 964 O O . PHE A 1 130 ? 4.934 -24.984 -8 1 98.62 130 PHE A O 1
ATOM 971 N N . GLN A 1 131 ? 3.518 -23.734 -9.18 1 98.69 131 GLN A N 1
ATOM 972 C CA . GLN A 1 131 ? 4.508 -22.75 -9.617 1 98.69 131 GLN A CA 1
ATOM 973 C C . GLN A 1 131 ? 4.629 -21.609 -8.609 1 98.69 131 GLN A C 1
ATOM 975 O O . GLN A 1 131 ? 3.674 -21.297 -7.902 1 98.69 131 GLN A O 1
ATOM 980 N N . ARG A 1 132 ? 5.812 -21.031 -8.625 1 98.81 132 ARG A N 1
ATOM 981 C CA . ARG A 1 132 ? 6.062 -19.969 -7.652 1 98.81 132 ARG A CA 1
ATOM 982 C C . ARG A 1 132 ? 6.773 -18.781 -8.305 1 98.81 132 ARG A C 1
ATOM 984 O O . ARG A 1 132 ? 7.711 -18.969 -9.078 1 98.81 132 ARG A O 1
ATOM 991 N N . VAL A 1 133 ? 6.277 -17.672 -8.102 1 98.88 133 VAL A N 1
ATOM 992 C CA . VAL A 1 133 ? 6.984 -16.406 -8.289 1 98.88 133 VAL A CA 1
ATOM 993 C C . VAL A 1 133 ? 7.543 -15.922 -6.949 1 98.88 133 VAL A C 1
ATOM 995 O O . VAL A 1 133 ? 6.793 -15.461 -6.086 1 98.88 133 VAL A O 1
ATOM 998 N N . ARG A 1 134 ? 8.82 -16.094 -6.785 1 98.88 134 ARG A N 1
ATOM 999 C CA . ARG A 1 134 ? 9.516 -15.812 -5.535 1 98.88 134 ARG A CA 1
ATOM 1000 C C . ARG A 1 134 ? 10.133 -14.422 -5.551 1 98.88 134 ARG A C 1
ATOM 1002 O O . ARG A 1 134 ? 11.055 -14.156 -6.324 1 98.88 134 ARG A O 1
ATOM 1009 N N . VAL A 1 135 ? 9.625 -13.547 -4.723 1 98.81 135 VAL A N 1
ATOM 1010 C CA . VAL A 1 135 ? 10.148 -12.188 -4.633 1 98.81 135 VAL A CA 1
ATOM 1011 C C . VAL A 1 135 ? 11.117 -12.078 -3.455 1 98.81 135 VAL A C 1
ATOM 1013 O O . VAL A 1 135 ? 10.719 -12.266 -2.301 1 98.81 135 VAL A O 1
ATOM 1016 N N . GLY A 1 136 ? 12.32 -11.711 -3.791 1 98.69 136 GLY A N 1
ATOM 1017 C CA . GLY A 1 136 ? 13.344 -11.633 -2.76 1 98.69 136 GLY A CA 1
ATOM 1018 C C . GLY A 1 136 ? 13.133 -10.484 -1.796 1 98.69 136 GLY A C 1
ATOM 1019 O O . GLY A 1 136 ? 12.914 -9.344 -2.217 1 98.69 136 GLY A O 1
ATOM 1020 N N . ILE A 1 137 ? 13.203 -10.805 -0.49 1 98.44 137 ILE A N 1
ATOM 1021 C CA . ILE A 1 137 ? 13.125 -9.773 0.537 1 98.44 137 ILE A CA 1
ATOM 1022 C C . ILE A 1 137 ? 14.414 -9.75 1.352 1 98.44 137 ILE A C 1
ATOM 1024 O O . ILE A 1 137 ? 14.555 -8.953 2.283 1 98.44 137 ILE A O 1
ATOM 1028 N N . GLY A 1 138 ? 15.367 -10.641 0.974 1 97.31 138 GLY A N 1
ATOM 1029 C CA . GLY A 1 138 ? 16.641 -10.703 1.657 1 97.31 138 GLY A CA 1
ATOM 1030 C C . GLY A 1 138 ? 16.562 -11.352 3.025 1 97.31 138 GLY A C 1
ATOM 1031 O O . GLY A 1 138 ? 15.469 -11.672 3.5 1 97.31 138 GLY A O 1
ATOM 1032 N N . ARG A 1 139 ? 17.703 -11.508 3.648 1 96.06 139 ARG A N 1
ATOM 1033 C CA . ARG A 1 139 ? 17.781 -12.133 4.965 1 96.06 139 ARG A CA 1
ATOM 1034 C C . ARG A 1 139 ? 17.625 -11.094 6.074 1 96.06 139 ARG A C 1
ATOM 1036 O O . ARG A 1 139 ? 17.984 -9.93 5.898 1 96.06 139 ARG A O 1
ATOM 1043 N N . PRO A 1 140 ? 17.078 -11.578 7.172 1 95.5 140 PRO A N 1
ATOM 1044 C CA . PRO A 1 140 ? 16.984 -10.656 8.312 1 95.5 140 PRO A CA 1
ATOM 1045 C C . PRO A 1 140 ? 18.359 -10.18 8.789 1 95.5 140 PRO A C 1
ATOM 1047 O O . PRO A 1 140 ? 19.328 -10.945 8.773 1 95.5 140 PRO A O 1
ATOM 1050 N N . PRO A 1 141 ? 18.438 -8.969 9.219 1 92.56 141 PRO A N 1
ATOM 1051 C CA . PRO A 1 141 ? 19.703 -8.477 9.773 1 92.56 141 PRO A CA 1
ATOM 1052 C C . PRO A 1 141 ? 20 -9.047 11.156 1 92.56 141 PRO A C 1
ATOM 1054 O O . PRO A 1 141 ? 19.078 -9.281 11.945 1 92.56 141 PRO A O 1
ATOM 1057 N N . GLY A 1 142 ? 21.219 -9.289 11.453 1 92.12 142 GLY A N 1
ATOM 1058 C CA . GLY A 1 142 ? 21.656 -9.711 12.781 1 92.12 142 GLY A CA 1
ATOM 1059 C C . GLY A 1 142 ? 21.047 -11.031 13.211 1 92.12 142 GLY A C 1
ATOM 1060 O O . GLY A 1 142 ? 21.094 -12.016 12.477 1 92.12 142 GLY A O 1
ATOM 1061 N N . GLN A 1 143 ? 20.484 -10.938 14.516 1 92.88 143 GLN A N 1
ATOM 1062 C CA . GLN A 1 143 ? 19.938 -12.164 15.094 1 92.88 143 GLN A CA 1
ATOM 1063 C C . GLN A 1 143 ? 18.422 -12.211 14.977 1 92.88 143 GLN A C 1
ATOM 1065 O O . GLN A 1 143 ? 17.766 -13.047 15.609 1 92.88 143 GLN A O 1
ATOM 1070 N N . LYS A 1 144 ? 17.875 -11.352 14.188 1 94.62 144 LYS A N 1
ATOM 1071 C CA . LYS A 1 144 ? 16.422 -11.32 14.016 1 94.62 144 LYS A CA 1
ATOM 1072 C C . LYS A 1 144 ? 15.922 -12.578 13.32 1 94.62 144 LYS A C 1
ATOM 1074 O O . LYS A 1 144 ? 16.531 -13.047 12.352 1 94.62 144 LYS A O 1
ATOM 1079 N N . SER A 1 145 ? 14.828 -13.148 13.797 1 96.31 145 SER A N 1
ATOM 1080 C CA . SER A 1 145 ? 14.25 -14.336 13.18 1 96.31 145 SER A CA 1
ATOM 1081 C C . SER A 1 145 ? 13.562 -14 11.867 1 96.31 145 SER A C 1
ATOM 1083 O O . SER A 1 145 ? 13.047 -12.891 11.695 1 96.31 145 SER A O 1
ATOM 1085 N N . GLY A 1 146 ? 13.484 -14.977 10.961 1 96.44 146 GLY A N 1
ATOM 1086 C CA . GLY A 1 146 ? 12.742 -14.82 9.719 1 96.44 146 GLY A CA 1
ATOM 1087 C C . GLY A 1 146 ? 11.273 -14.508 9.938 1 96.44 146 GLY A C 1
ATOM 1088 O O . GLY A 1 146 ? 10.711 -13.648 9.266 1 96.44 146 GLY A O 1
ATOM 1089 N N . ALA A 1 147 ? 10.703 -15.188 10.945 1 95.56 147 ALA A N 1
ATOM 1090 C CA . ALA A 1 147 ? 9.281 -15.039 11.25 1 95.56 147 ALA A CA 1
ATOM 1091 C C . ALA A 1 147 ? 8.961 -13.602 11.648 1 95.56 147 ALA A C 1
ATOM 1093 O O . ALA A 1 147 ? 7.914 -13.07 11.266 1 95.56 147 ALA A O 1
ATOM 1094 N N . SER A 1 148 ? 9.875 -12.992 12.359 1 96.69 148 SER A N 1
ATOM 1095 C CA . SER A 1 148 ? 9.672 -11.602 12.766 1 96.69 148 SER A CA 1
ATOM 1096 C C . SER A 1 148 ? 9.953 -10.648 11.609 1 96.69 148 SER A C 1
ATOM 1098 O O . SER A 1 148 ? 9.227 -9.672 11.414 1 96.69 148 SER A O 1
ATOM 1100 N N . PHE A 1 149 ? 10.984 -10.969 10.867 1 97.88 149 PHE A N 1
ATOM 1101 C CA . PHE A 1 149 ? 11.445 -10.102 9.789 1 97.88 149 PHE A CA 1
ATOM 1102 C C . PHE A 1 149 ? 10.367 -9.938 8.727 1 97.88 149 PHE A C 1
ATOM 1104 O O . PHE A 1 149 ? 10.125 -8.828 8.242 1 97.88 149 PHE A O 1
ATOM 1111 N N . VAL A 1 150 ? 9.672 -10.984 8.383 1 98.5 150 VAL A N 1
ATOM 1112 C CA . VAL A 1 150 ? 8.703 -10.938 7.289 1 98.5 150 VAL A CA 1
ATOM 1113 C C . VAL A 1 150 ? 7.477 -10.141 7.711 1 98.5 150 VAL A C 1
ATOM 1115 O O . VAL A 1 150 ? 6.703 -9.688 6.863 1 98.5 150 VAL A O 1
ATOM 1118 N N . LEU A 1 151 ? 7.238 -9.969 8.992 1 96.94 151 LEU A N 1
ATOM 1119 C CA . LEU A 1 151 ? 6.082 -9.234 9.492 1 96.94 151 LEU A CA 1
ATOM 1120 C C . LEU A 1 151 ? 6.41 -7.754 9.656 1 96.94 151 LEU A C 1
ATOM 1122 O O . LEU A 1 151 ? 5.543 -6.961 10.039 1 96.94 151 LEU A O 1
ATOM 1126 N N . GLU A 1 152 ? 7.609 -7.348 9.328 1 95.44 152 GLU A N 1
ATOM 1127 C CA . GLU A 1 152 ? 7.996 -5.941 9.367 1 95.44 152 GLU A CA 1
ATOM 1128 C C . GLU A 1 152 ? 7.715 -5.262 8.031 1 95.44 152 GLU A C 1
ATOM 1130 O O . GLU A 1 152 ? 7.832 -5.883 6.973 1 95.44 152 GLU A O 1
ATOM 1135 N N . PRO A 1 153 ? 7.402 -3.941 8.117 1 95.44 153 PRO A N 1
ATOM 1136 C CA . PRO A 1 153 ? 7.285 -3.193 6.863 1 95.44 153 PRO A CA 1
ATOM 1137 C C . PRO A 1 153 ? 8.625 -3.029 6.148 1 95.44 153 PRO A C 1
ATOM 1139 O O . PRO A 1 153 ? 9.68 -3.191 6.762 1 95.44 153 PRO A O 1
ATOM 1142 N N . PHE A 1 154 ? 8.578 -2.789 4.855 1 96.62 154 PHE A N 1
ATOM 1143 C CA . PHE A 1 154 ? 9.773 -2.393 4.133 1 96.62 154 PHE A CA 1
ATOM 1144 C C . PHE A 1 154 ? 10.32 -1.075 4.672 1 96.62 154 PHE A C 1
ATOM 1146 O O . PHE A 1 154 ? 9.555 -0.177 5.023 1 96.62 154 PHE A O 1
ATOM 1153 N N . ASN A 1 155 ? 11.641 -1.014 4.719 1 94.12 155 ASN A N 1
ATOM 1154 C CA . ASN A 1 155 ? 12.25 0.161 5.336 1 94.12 155 ASN A CA 1
ATOM 1155 C C . ASN A 1 155 ? 12.516 1.258 4.309 1 94.12 155 ASN A C 1
ATOM 1157 O O . ASN A 1 155 ? 12.211 1.094 3.127 1 94.12 155 ASN A O 1
ATOM 1161 N N . SER A 1 156 ? 13.047 2.438 4.762 1 93.06 156 SER A N 1
ATOM 1162 C CA . SER A 1 156 ? 13.188 3.641 3.949 1 93.06 156 SER A CA 1
ATOM 1163 C C . SER A 1 156 ? 14.164 3.418 2.799 1 93.06 156 SER A C 1
ATOM 1165 O O . SER A 1 156 ? 14.094 4.098 1.771 1 93.06 156 SER A O 1
ATOM 1167 N N . ARG A 1 157 ? 15.055 2.486 2.955 1 94.75 157 ARG A N 1
ATOM 1168 C CA . ARG A 1 157 ? 15.984 2.166 1.88 1 94.75 157 ARG A CA 1
ATOM 1169 C C . ARG A 1 157 ? 15.328 1.281 0.828 1 94.75 157 ARG A C 1
ATOM 1171 O O . ARG A 1 157 ? 15.672 1.348 -0.353 1 94.75 157 ARG A O 1
ATOM 1178 N N . GLU A 1 158 ? 14.352 0.495 1.208 1 97 158 GLU A N 1
ATOM 1179 C CA . GLU A 1 158 ? 13.703 -0.485 0.344 1 97 158 GLU A CA 1
ATOM 1180 C C . GLU A 1 158 ? 12.516 0.132 -0.393 1 97 158 GLU A C 1
ATOM 1182 O O . GLU A 1 158 ? 12.289 -0.156 -1.571 1 97 158 GLU A O 1
ATOM 1187 N N . ARG A 1 159 ? 11.789 0.986 0.231 1 96.62 159 ARG A N 1
ATOM 1188 C CA . ARG A 1 159 ? 10.508 1.496 -0.253 1 96.62 159 ARG A CA 1
ATOM 1189 C C . ARG A 1 159 ? 10.664 2.168 -1.613 1 96.62 159 ARG A C 1
ATOM 1191 O O . ARG A 1 159 ? 9.836 1.977 -2.506 1 96.62 159 ARG A O 1
ATOM 1198 N N . PRO A 1 160 ? 11.766 2.867 -1.86 1 95.94 160 PRO A N 1
ATOM 1199 C CA . PRO A 1 160 ? 11.898 3.521 -3.164 1 95.94 160 PRO A CA 1
ATOM 1200 C C . PRO A 1 160 ? 12 2.525 -4.316 1 95.94 160 PRO A C 1
ATOM 1202 O O . PRO A 1 160 ? 11.688 2.865 -5.461 1 95.94 160 PRO A O 1
ATOM 1205 N N . GLU A 1 161 ? 12.336 1.289 -4.02 1 97.44 161 GLU A N 1
ATOM 1206 C CA . GLU A 1 161 ? 12.523 0.292 -5.07 1 97.44 161 GLU A CA 1
ATOM 1207 C C . GLU A 1 161 ? 11.297 -0.602 -5.211 1 97.44 161 GLU A C 1
ATOM 1209 O O . GLU A 1 161 ? 11.156 -1.33 -6.195 1 97.44 161 GLU A O 1
ATOM 1214 N N . LEU A 1 162 ? 10.398 -0.508 -4.281 1 97.44 162 LEU A N 1
ATOM 1215 C CA . LEU A 1 162 ? 9.336 -1.498 -4.145 1 97.44 162 LEU A CA 1
ATOM 1216 C C . LEU A 1 162 ? 8.406 -1.467 -5.352 1 97.44 162 LEU A C 1
ATOM 1218 O O . LEU A 1 162 ? 8 -2.518 -5.859 1 97.44 162 LEU A O 1
ATOM 1222 N N . GLY A 1 163 ? 8.086 -0.241 -5.824 1 97.38 163 GLY A N 1
ATOM 1223 C CA . GLY A 1 163 ? 7.199 -0.149 -6.977 1 97.38 163 GLY A CA 1
ATOM 1224 C C . GLY A 1 163 ? 7.738 -0.868 -8.195 1 97.38 163 GLY A C 1
ATOM 1225 O O . GLY A 1 163 ? 6.992 -1.558 -8.898 1 97.38 163 GLY A O 1
ATOM 1226 N N . THR A 1 164 ? 9.016 -0.728 -8.43 1 97.69 164 THR A N 1
ATOM 1227 C CA . THR A 1 164 ? 9.672 -1.388 -9.547 1 97.69 164 THR A CA 1
ATOM 1228 C C . THR A 1 164 ? 9.664 -2.902 -9.367 1 97.69 164 THR A C 1
ATOM 1230 O O . THR A 1 164 ? 9.352 -3.645 -10.297 1 97.69 164 THR A O 1
ATOM 1233 N N . ILE A 1 165 ? 9.977 -3.314 -8.18 1 98.38 165 ILE A N 1
ATOM 1234 C CA . ILE A 1 165 ? 10.047 -4.738 -7.875 1 98.38 165 ILE A CA 1
ATOM 1235 C C . ILE A 1 165 ? 8.68 -5.383 -8.07 1 98.38 165 ILE A C 1
ATOM 1237 O O . ILE A 1 165 ? 8.57 -6.461 -8.664 1 98.38 165 ILE A O 1
ATOM 1241 N N . ILE A 1 166 ? 7.629 -4.707 -7.609 1 98.44 166 ILE A N 1
ATOM 1242 C CA . ILE A 1 166 ? 6.273 -5.23 -7.699 1 98.44 166 ILE A CA 1
ATOM 1243 C C . ILE A 1 166 ? 5.848 -5.324 -9.164 1 98.44 166 ILE A C 1
ATOM 1245 O O . ILE A 1 166 ? 5.258 -6.324 -9.578 1 98.44 166 ILE A O 1
ATOM 1249 N N . GLU A 1 167 ? 6.195 -4.348 -9.992 1 98.25 167 GLU A N 1
ATOM 1250 C CA . GLU A 1 167 ? 5.91 -4.391 -11.43 1 98.25 167 GLU A CA 1
ATOM 1251 C C . GLU A 1 167 ? 6.664 -5.535 -12.102 1 98.25 167 GLU A C 1
ATOM 1253 O O . GLU A 1 167 ? 6.102 -6.25 -12.938 1 98.25 167 GLU A O 1
ATOM 1258 N N . GLN A 1 168 ? 7.863 -5.723 -11.742 1 98.44 168 GLN A N 1
ATOM 1259 C CA . GLN A 1 168 ? 8.68 -6.777 -12.328 1 98.44 168 GLN A CA 1
ATOM 1260 C C . GLN A 1 168 ? 8.148 -8.156 -11.953 1 98.44 168 GLN A C 1
ATOM 1262 O O . GLN A 1 168 ? 8.172 -9.086 -12.766 1 98.44 168 GLN A O 1
ATOM 1267 N N . ALA A 1 169 ? 7.719 -8.266 -10.719 1 98.81 169 ALA A N 1
ATOM 1268 C CA . ALA A 1 169 ? 7.129 -9.539 -10.297 1 98.81 169 ALA A CA 1
ATOM 1269 C C . ALA A 1 169 ? 5.859 -9.844 -11.086 1 98.81 169 ALA A C 1
ATOM 1271 O O . ALA A 1 169 ? 5.602 -11 -11.438 1 98.81 169 ALA A O 1
ATOM 1272 N N . ALA A 1 170 ? 5.07 -8.805 -11.328 1 98.81 170 ALA A N 1
ATOM 1273 C CA . ALA A 1 170 ? 3.891 -8.969 -12.18 1 98.81 170 ALA A CA 1
ATOM 1274 C C . ALA A 1 170 ? 4.285 -9.375 -13.594 1 98.81 170 ALA A C 1
ATOM 1276 O O . ALA A 1 170 ? 3.67 -10.266 -14.188 1 98.81 170 ALA A O 1
ATOM 1277 N N . ASP A 1 171 ? 5.371 -8.742 -14.125 1 98.69 171 ASP A N 1
ATOM 1278 C CA . ASP A 1 171 ? 5.902 -9.141 -15.422 1 98.69 171 ASP A CA 1
ATOM 1279 C C . ASP A 1 171 ? 6.312 -10.609 -15.43 1 98.69 171 ASP A C 1
ATOM 1281 O O . ASP A 1 171 ? 6.012 -11.344 -16.375 1 98.69 171 ASP A O 1
ATOM 1285 N N . ALA A 1 172 ? 7.004 -11 -14.383 1 98.88 172 ALA A N 1
ATOM 1286 C CA . ALA A 1 172 ? 7.461 -12.383 -14.273 1 98.88 172 ALA A CA 1
ATOM 1287 C C . ALA A 1 172 ? 6.281 -13.352 -14.258 1 98.88 172 ALA A C 1
ATOM 1289 O O . ALA A 1 172 ? 6.34 -14.414 -14.875 1 98.88 172 ALA A O 1
ATOM 1290 N N . THR A 1 173 ? 5.25 -12.961 -13.555 1 98.88 173 THR A N 1
ATOM 1291 C CA . THR A 1 173 ? 4.047 -13.789 -13.492 1 98.88 173 THR A CA 1
ATOM 1292 C C . THR A 1 173 ? 3.434 -13.961 -14.875 1 98.88 173 THR A C 1
ATOM 1294 O O . THR A 1 173 ? 3.09 -15.07 -15.281 1 98.88 173 THR A O 1
ATOM 1297 N N . GLU A 1 174 ? 3.352 -12.906 -15.609 1 98.75 174 GLU A N 1
ATOM 1298 C CA . GLU A 1 174 ? 2.783 -12.969 -16.953 1 98.75 174 GLU A CA 1
ATOM 1299 C C . GLU A 1 174 ? 3.66 -13.797 -17.891 1 98.75 174 GLU A C 1
ATOM 1301 O O . GLU A 1 174 ? 3.15 -14.555 -18.719 1 98.75 174 GLU A O 1
ATOM 1306 N N . LEU A 1 175 ? 4.992 -13.656 -17.75 1 98.69 175 LEU A N 1
ATOM 1307 C CA . LEU A 1 175 ? 5.906 -14.453 -18.562 1 98.69 175 LEU A CA 1
ATOM 1308 C C . LEU A 1 175 ? 5.746 -15.938 -18.25 1 98.69 175 LEU A C 1
ATOM 1310 O O . LEU A 1 175 ? 5.766 -16.766 -19.156 1 98.69 175 LEU A O 1
ATOM 1314 N N . LEU A 1 176 ? 5.59 -16.219 -16.984 1 98.69 176 LEU A N 1
ATOM 1315 C CA . LEU A 1 176 ? 5.398 -17.609 -16.547 1 98.69 176 LEU A CA 1
ATOM 1316 C C . LEU A 1 176 ? 4.137 -18.188 -17.172 1 98.69 176 LEU A C 1
ATOM 1318 O O . LEU A 1 176 ? 4.152 -19.328 -17.672 1 98.69 176 LEU A O 1
ATOM 1322 N N . ILE A 1 177 ? 3.072 -17.406 -17.172 1 97.94 177 ILE A N 1
ATOM 1323 C CA . ILE A 1 177 ? 1.787 -17.844 -17.703 1 97.94 177 ILE A CA 1
ATOM 1324 C C . ILE A 1 177 ? 1.897 -18 -19.219 1 97.94 177 ILE A C 1
ATOM 1326 O O . ILE A 1 177 ? 1.382 -18.969 -19.781 1 97.94 177 ILE A O 1
ATOM 1330 N N . GLU A 1 178 ? 2.619 -17.172 -19.844 1 97.19 178 GLU A N 1
ATOM 1331 C CA . GLU A 1 178 ? 2.705 -17.125 -21.297 1 97.19 178 GLU A CA 1
ATOM 1332 C C . GLU A 1 178 ? 3.625 -18.219 -21.828 1 97.19 178 GLU A C 1
ATOM 1334 O O . GLU A 1 178 ? 3.281 -18.906 -22.781 1 97.19 178 GLU A O 1
ATOM 1339 N N . LEU A 1 179 ? 4.801 -18.406 -21.188 1 97.31 179 LEU A N 1
ATOM 1340 C CA . LEU A 1 179 ? 5.867 -19.172 -21.812 1 97.31 179 LEU A CA 1
ATOM 1341 C C . LEU A 1 179 ? 6.051 -20.531 -21.125 1 97.31 179 LEU A C 1
ATOM 1343 O O . LEU A 1 179 ? 6.68 -21.438 -21.688 1 97.31 179 LEU A O 1
ATOM 1347 N N . GLY A 1 180 ? 5.504 -20.609 -19.969 1 97 180 GLY A N 1
ATOM 1348 C CA . GLY A 1 180 ? 5.848 -21.766 -19.156 1 97 180 GLY A CA 1
ATOM 1349 C C . GLY A 1 180 ? 7.125 -21.578 -18.359 1 97 180 GLY A C 1
ATOM 1350 O O . GLY A 1 180 ? 7.844 -20.594 -18.547 1 97 180 GLY A O 1
ATOM 1351 N N . ILE A 1 181 ? 7.418 -22.422 -17.5 1 97.75 181 ILE A N 1
ATOM 1352 C CA . ILE A 1 181 ? 8.391 -22.25 -16.422 1 97.75 181 ILE A CA 1
ATOM 1353 C C . ILE A 1 181 ? 9.797 -22.141 -17.016 1 97.75 181 ILE A C 1
ATOM 1355 O O . ILE A 1 181 ? 10.539 -21.219 -16.688 1 97.75 181 ILE A O 1
ATOM 1359 N N . GLU A 1 182 ? 10.234 -22.953 -17.906 1 97 182 GLU A N 1
ATOM 1360 C CA . GLU A 1 182 ? 11.625 -23.016 -18.328 1 97 182 GLU A CA 1
ATOM 1361 C C . GLU A 1 182 ? 12.016 -21.766 -19.109 1 97 182 GLU A C 1
ATOM 1363 O O . GLU A 1 182 ? 12.969 -21.062 -18.75 1 97 182 GLU A O 1
ATOM 1368 N N . PRO A 1 183 ? 11.266 -21.438 -20.141 1 98.06 183 PRO A N 1
ATOM 1369 C CA . PRO A 1 183 ? 11.633 -20.219 -20.844 1 98.06 183 PRO A CA 1
ATOM 1370 C C . PRO A 1 183 ? 11.516 -18.969 -19.969 1 98.06 183 PRO A C 1
ATOM 1372 O O . PRO A 1 183 ? 12.312 -18.031 -20.109 1 98.06 183 PRO A O 1
ATOM 1375 N N . ALA A 1 184 ? 10.484 -18.938 -19.125 1 98.38 184 ALA A N 1
ATOM 1376 C CA . ALA A 1 184 ? 10.32 -17.781 -18.234 1 98.38 184 ALA A CA 1
ATOM 1377 C C . ALA A 1 184 ? 11.5 -17.656 -17.297 1 98.38 184 ALA A C 1
ATOM 1379 O O . ALA A 1 184 ? 11.969 -16.531 -17.031 1 98.38 184 ALA A O 1
ATOM 1380 N N . GLN A 1 185 ? 11.977 -18.75 -16.766 1 98.12 185 GLN A N 1
ATOM 1381 C CA . GLN A 1 185 ? 13.148 -18.734 -15.891 1 98.12 185 GLN A CA 1
ATOM 1382 C C . GLN A 1 185 ? 14.352 -18.125 -16.594 1 98.12 185 GLN A C 1
ATOM 1384 O O . GLN A 1 185 ? 15.078 -17.312 -16.016 1 98.12 185 GLN A O 1
ATOM 1389 N N . ASN A 1 186 ? 14.57 -18.5 -17.891 1 97.25 186 ASN A N 1
ATOM 1390 C CA . ASN A 1 186 ? 15.695 -17.969 -18.656 1 97.25 186 ASN A CA 1
ATOM 1391 C C . ASN A 1 186 ? 15.641 -16.453 -18.766 1 97.25 186 ASN A C 1
ATOM 1393 O O . ASN A 1 186 ? 16.672 -15.781 -18.688 1 97.25 186 ASN A O 1
ATOM 1397 N N . THR A 1 187 ? 14.492 -15.953 -18.922 1 97.56 187 THR A N 1
ATOM 1398 C CA . THR A 1 187 ? 14.305 -14.516 -19.062 1 97.56 187 THR A CA 1
ATOM 1399 C C . THR A 1 187 ? 14.398 -13.812 -17.719 1 97.56 187 THR A C 1
ATOM 1401 O O . THR A 1 187 ? 15.203 -12.891 -17.547 1 97.56 187 THR A O 1
ATOM 1404 N N . VAL A 1 188 ? 13.695 -14.242 -16.719 1 98.12 188 VAL A N 1
ATOM 1405 C CA . VAL A 1 188 ? 13.531 -13.57 -15.438 1 98.12 188 VAL A CA 1
ATOM 1406 C C . VAL A 1 188 ? 14.828 -13.648 -14.641 1 98.12 188 VAL A C 1
ATOM 1408 O O . VAL A 1 188 ? 15.227 -12.688 -13.984 1 98.12 188 VAL A O 1
ATOM 1411 N N . HIS A 1 189 ? 15.469 -14.836 -14.734 1 97.19 189 HIS A N 1
ATOM 1412 C CA . HIS A 1 189 ? 16.672 -15.031 -13.938 1 97.19 189 HIS A CA 1
ATOM 1413 C C . HIS A 1 189 ? 17.844 -14.234 -14.5 1 97.19 189 HIS A C 1
ATOM 1415 O O . HIS A 1 189 ? 18.875 -14.094 -13.844 1 97.19 189 HIS A O 1
ATOM 1421 N N . ALA A 1 190 ? 17.672 -13.609 -15.711 1 95.62 190 ALA A N 1
ATOM 1422 C CA . ALA A 1 190 ? 18.703 -12.766 -16.312 1 95.62 190 ALA A CA 1
ATOM 1423 C C . ALA A 1 190 ? 18.531 -11.312 -15.875 1 95.62 190 ALA A C 1
ATOM 1425 O O . ALA A 1 190 ? 19.406 -10.477 -16.156 1 95.62 190 ALA A O 1
ATOM 1426 N N . TRP A 1 191 ? 17.422 -11.117 -15.281 1 93.44 191 TRP A N 1
ATOM 1427 C CA . TRP A 1 191 ? 17.188 -9.75 -14.82 1 93.44 191 TRP A CA 1
ATOM 1428 C C . TRP A 1 191 ? 18.188 -9.359 -13.742 1 93.44 191 TRP A C 1
ATOM 1430 O O . TRP A 1 191 ? 18.625 -10.203 -12.953 1 93.44 191 TRP A O 1
ATOM 1440 N N . SER A 1 192 ? 18.641 -8.039 -13.672 1 78.44 192 SER A N 1
ATOM 1441 C CA . SER A 1 192 ? 19.562 -7.508 -12.664 1 78.44 192 SER A CA 1
ATOM 1442 C C . SER A 1 192 ? 18.828 -7.137 -11.383 1 78.44 192 SER A C 1
ATOM 1444 O O . SER A 1 192 ? 17.641 -6.781 -11.422 1 78.44 192 SER A O 1
ATOM 1446 N N . MET B 1 1 ? 7.512 22.922 27.078 1 52.91 1 MET B N 1
ATOM 1447 C CA . MET B 1 1 ? 7.789 21.938 26.016 1 52.91 1 MET B CA 1
ATOM 1448 C C . MET B 1 1 ? 6.953 22.219 24.781 1 52.91 1 MET B C 1
ATOM 1450 O O . MET B 1 1 ? 5.883 22.828 24.875 1 52.91 1 MET B O 1
ATOM 1454 N N . ALA B 1 2 ? 7.555 22.047 23.562 1 71.62 2 ALA B N 1
ATOM 1455 C CA . ALA B 1 2 ? 6.781 22.453 22.406 1 71.62 2 ALA B CA 1
ATOM 1456 C C . ALA B 1 2 ? 5.461 21.688 22.328 1 71.62 2 ALA B C 1
ATOM 1458 O O . ALA B 1 2 ? 5.402 20.5 22.656 1 71.62 2 ALA B O 1
ATOM 1459 N N . GLU B 1 3 ? 4.367 22.359 22.172 1 87.31 3 GLU B N 1
ATOM 1460 C CA . GLU B 1 3 ? 3.035 21.797 21.984 1 87.31 3 GLU B CA 1
ATOM 1461 C C . GLU B 1 3 ? 3.02 20.797 20.812 1 87.31 3 GLU B C 1
ATOM 1463 O O . GLU B 1 3 ? 3.797 20.938 19.875 1 87.31 3 GLU B O 1
ATOM 1468 N N . PRO B 1 4 ? 2.295 19.812 20.891 1 95.38 4 PRO B N 1
ATOM 1469 C CA . PRO B 1 4 ? 2.271 18.797 19.828 1 95.38 4 PRO B CA 1
ATOM 1470 C C . PRO B 1 4 ? 1.689 19.312 18.516 1 95.38 4 PRO B C 1
ATOM 1472 O O . PRO B 1 4 ? 0.894 20.266 18.531 1 95.38 4 PRO B O 1
ATOM 1475 N N . VAL B 1 5 ? 2.188 18.844 17.484 1 98.31 5 VAL B N 1
ATOM 1476 C CA . VAL B 1 5 ? 1.616 19.062 16.156 1 98.31 5 VAL B CA 1
ATOM 1477 C C . VAL B 1 5 ? 0.735 17.875 15.781 1 98.31 5 VAL B C 1
ATOM 1479 O O . VAL B 1 5 ? 1.045 16.719 16.125 1 98.31 5 VAL B O 1
ATOM 1482 N N . LEU B 1 6 ? -0.416 18.156 15.172 1 98.81 6 LEU B N 1
ATOM 1483 C CA . LEU B 1 6 ? -1.271 17.125 14.609 1 98.81 6 LEU B CA 1
ATOM 1484 C C . LEU B 1 6 ? -0.993 16.938 13.117 1 98.81 6 LEU B C 1
ATOM 1486 O O . LEU B 1 6 ? -1.186 17.859 12.328 1 98.81 6 LEU B O 1
ATOM 1490 N N . VAL B 1 7 ? -0.455 15.797 12.773 1 98.94 7 VAL B N 1
ATOM 1491 C CA . VAL B 1 7 ? -0.215 15.438 11.383 1 98.94 7 VAL B CA 1
ATOM 1492 C C . VAL B 1 7 ? -1.257 14.422 10.922 1 98.94 7 VAL B C 1
ATOM 1494 O O . VAL B 1 7 ? -1.411 13.367 11.531 1 98.94 7 VAL B O 1
ATOM 1497 N N . VAL B 1 8 ? -1.998 14.758 9.867 1 98.94 8 VAL B N 1
ATOM 1498 C CA . VAL B 1 8 ? -3.074 13.914 9.367 1 98.94 8 VAL B CA 1
ATOM 1499 C C . VAL B 1 8 ? -2.803 13.531 7.914 1 98.94 8 VAL B C 1
ATOM 1501 O O . VAL B 1 8 ? -2.656 14.406 7.059 1 98.94 8 VAL B O 1
ATOM 1504 N N . GLY B 1 9 ? -2.68 12.266 7.652 1 98.94 9 GLY B N 1
ATOM 1505 C CA . GLY B 1 9 ? -2.766 11.789 6.281 1 98.94 9 GLY B CA 1
ATOM 1506 C C . GLY B 1 9 ? -4.188 11.523 5.828 1 98.94 9 GLY B C 1
ATOM 1507 O O . GLY B 1 9 ? -4.91 10.75 6.457 1 98.94 9 GLY B O 1
ATOM 1508 N N . LEU B 1 10 ? -4.57 12.141 4.727 1 98.94 10 LEU B N 1
ATOM 1509 C CA . LEU B 1 10 ? -5.934 11.93 4.242 1 98.94 10 LEU B CA 1
ATOM 1510 C C . LEU B 1 10 ? -6.008 10.703 3.346 1 98.94 10 LEU B C 1
ATOM 1512 O O . LEU B 1 10 ? -5.031 10.344 2.686 1 98.94 10 LEU B O 1
ATOM 1516 N N . GLY B 1 11 ? -7.172 10.086 3.281 1 98.5 11 GLY B N 1
ATOM 1517 C CA . GLY B 1 11 ? -7.492 8.906 2.498 1 98.5 11 GLY B CA 1
ATOM 1518 C C . GLY B 1 11 ? -8.883 8.359 2.781 1 98.5 11 GLY B C 1
ATOM 1519 O O . GLY B 1 11 ? -9.594 8.883 3.641 1 98.5 11 GLY B O 1
ATOM 1520 N N . ASN B 1 12 ? -9.266 7.383 1.992 1 97.88 12 ASN B N 1
ATOM 1521 C CA . ASN B 1 12 ? -10.492 6.629 2.223 1 97.88 12 ASN B CA 1
ATOM 1522 C C . ASN B 1 12 ? -10.203 5.277 2.869 1 97.88 12 ASN B C 1
ATOM 1524 O O . ASN B 1 12 ? -9.25 4.594 2.494 1 97.88 12 ASN B O 1
ATOM 1528 N N . PRO B 1 13 ? -11.008 4.945 3.932 1 95.62 13 PRO B N 1
ATOM 1529 C CA . PRO B 1 13 ? -10.836 3.623 4.535 1 95.62 13 PRO B CA 1
ATOM 1530 C C . PRO B 1 13 ? -11.289 2.492 3.615 1 95.62 13 PRO B C 1
ATOM 1532 O O . PRO B 1 13 ? -12.188 2.688 2.787 1 95.62 13 PRO B O 1
ATOM 1535 N N . GLY B 1 14 ? -10.641 1.308 3.816 1 89.19 14 GLY B N 1
ATOM 1536 C CA . GLY B 1 14 ? -11.016 0.142 3.033 1 89.19 14 GLY B CA 1
ATOM 1537 C C . GLY B 1 14 ? -9.938 -0.287 2.051 1 89.19 14 GLY B C 1
ATOM 1538 O O . GLY B 1 14 ? -9.234 0.553 1.489 1 89.19 14 GLY B O 1
ATOM 1539 N N . PRO B 1 15 ? -9.812 -1.592 1.787 1 83.62 15 PRO B N 1
ATOM 1540 C CA . PRO B 1 15 ? -8.742 -2.105 0.927 1 83.62 15 PRO B CA 1
ATOM 1541 C C . PRO B 1 15 ? -8.875 -1.639 -0.521 1 83.62 15 PRO B C 1
ATOM 1543 O O . PRO B 1 15 ? -7.871 -1.496 -1.223 1 83.62 15 PRO B O 1
ATOM 1546 N N . GLN B 1 16 ? -10.109 -1.346 -0.938 1 85.5 16 GLN B N 1
ATOM 1547 C CA . GLN B 1 16 ? -10.344 -0.958 -2.324 1 85.5 16 GLN B CA 1
ATOM 1548 C C . GLN B 1 16 ? -9.719 0.401 -2.631 1 85.5 16 GLN B C 1
ATOM 1550 O O . GLN B 1 16 ? -9.516 0.748 -3.795 1 85.5 16 GLN B O 1
ATOM 1555 N N . TYR B 1 17 ? -9.391 1.15 -1.6 1 92.88 17 TYR B N 1
ATOM 1556 C CA . TYR B 1 17 ? -8.867 2.496 -1.813 1 92.88 17 TYR B CA 1
ATOM 1557 C C . TYR B 1 17 ? -7.379 2.557 -1.501 1 92.88 17 TYR B C 1
ATOM 1559 O O . TYR B 1 17 ? -6.723 3.564 -1.773 1 92.88 17 TYR B O 1
ATOM 1567 N N . ALA B 1 18 ? -6.828 1.544 -1.012 1 90.56 18 ALA B N 1
ATOM 1568 C CA . ALA B 1 18 ? -5.516 1.552 -0.377 1 90.56 18 ALA B CA 1
ATOM 1569 C C . ALA B 1 18 ? -4.445 2.07 -1.336 1 90.56 18 ALA B C 1
ATOM 1571 O O . ALA B 1 18 ? -3.506 2.75 -0.918 1 90.56 18 ALA B O 1
ATOM 1572 N N . THR B 1 19 ? -4.66 1.889 -2.67 1 91.31 19 THR B N 1
ATOM 1573 C CA . THR B 1 19 ? -3.59 2.234 -3.6 1 91.31 19 THR B CA 1
ATOM 1574 C C . THR B 1 19 ? -4.039 3.332 -4.559 1 91.31 19 THR B C 1
ATOM 1576 O O . THR B 1 19 ? -3.42 3.545 -5.602 1 91.31 19 THR B O 1
ATOM 1579 N N . THR B 1 20 ? -5.141 3.961 -4.242 1 96.12 20 THR B N 1
ATOM 1580 C CA . THR B 1 20 ? -5.648 5.023 -5.105 1 96.12 20 THR B CA 1
ATOM 1581 C C . THR B 1 20 ? -4.898 6.328 -4.855 1 96.12 20 THR B C 1
ATOM 1583 O O . THR B 1 20 ? -4.293 6.512 -3.795 1 96.12 20 THR B O 1
ATOM 1586 N N . ARG B 1 21 ? -5.016 7.207 -5.766 1 98.38 21 ARG B N 1
ATOM 1587 C CA . ARG B 1 21 ? -4.344 8.5 -5.703 1 98.38 21 ARG B CA 1
ATOM 1588 C C . ARG B 1 21 ? -4.812 9.305 -4.496 1 98.38 21 ARG B C 1
ATOM 1590 O O . ARG B 1 21 ? -4.02 9.992 -3.85 1 98.38 21 ARG B O 1
ATOM 1597 N N . HIS B 1 22 ? -6.078 9.125 -4.125 1 98.69 22 HIS B N 1
ATOM 1598 C CA . HIS B 1 22 ? -6.672 9.898 -3.041 1 98.69 22 HIS B CA 1
ATOM 1599 C C . HIS B 1 22 ? -6.145 9.445 -1.685 1 98.69 22 HIS B C 1
ATOM 1601 O O . HIS B 1 22 ? -6.379 10.109 -0.67 1 98.69 22 HIS B O 1
ATOM 1607 N N . ASN B 1 23 ? -5.422 8.289 -1.656 1 98.06 23 ASN B N 1
ATOM 1608 C CA . ASN B 1 23 ? -4.957 7.723 -0.397 1 98.06 23 ASN B CA 1
ATOM 1609 C C . ASN B 1 23 ? -3.465 7.973 -0.185 1 98.06 23 ASN B C 1
ATOM 1611 O O . ASN B 1 23 ? -2.852 7.387 0.707 1 98.06 23 ASN B O 1
ATOM 1615 N N . ILE B 1 24 ? -2.869 8.875 -0.968 1 98.62 24 ILE B N 1
ATOM 1616 C CA . ILE B 1 24 ? -1.434 9.109 -0.84 1 98.62 24 ILE B CA 1
ATOM 1617 C C . ILE B 1 24 ? -1.123 9.672 0.546 1 98.62 24 ILE B C 1
ATOM 1619 O O . ILE B 1 24 ? -0.056 9.406 1.104 1 98.62 24 ILE B O 1
ATOM 1623 N N . GLY B 1 25 ? -2.07 10.398 1.145 1 98.81 25 GLY B N 1
ATOM 1624 C CA . GLY B 1 25 ? -1.875 10.867 2.508 1 98.81 25 GLY B CA 1
ATOM 1625 C C . GLY B 1 25 ? -1.727 9.742 3.51 1 98.81 25 GLY B C 1
ATOM 1626 O O . GLY B 1 25 ? -0.869 9.797 4.395 1 98.81 25 GLY B O 1
ATOM 1627 N N . PHE B 1 26 ? -2.588 8.711 3.42 1 98.38 26 PHE B N 1
ATOM 1628 C CA . PHE B 1 26 ? -2.463 7.531 4.262 1 98.38 26 PHE B CA 1
ATOM 1629 C C . PHE B 1 26 ? -1.093 6.887 4.09 1 98.38 26 PHE B C 1
ATOM 1631 O O . PHE B 1 26 ? -0.457 6.496 5.07 1 98.38 26 PHE B O 1
ATOM 1638 N N . MET B 1 27 ? -0.621 6.77 2.84 1 97.38 27 MET B N 1
ATOM 1639 C CA . MET B 1 27 ? 0.653 6.125 2.541 1 97.38 27 MET B CA 1
ATOM 1640 C C . MET B 1 27 ? 1.809 6.867 3.203 1 97.38 27 MET B C 1
ATOM 1642 O O . MET B 1 27 ? 2.699 6.242 3.787 1 97.38 27 MET B O 1
ATOM 1646 N N . VAL B 1 28 ? 1.786 8.164 3.158 1 98.69 28 VAL B N 1
ATOM 1647 C CA . VAL B 1 28 ? 2.824 8.977 3.783 1 98.69 28 VAL B CA 1
ATOM 1648 C C . VAL B 1 28 ? 2.744 8.844 5.301 1 98.69 28 VAL B C 1
ATOM 1650 O O . VAL B 1 28 ? 3.77 8.719 5.977 1 98.69 28 VAL B O 1
ATOM 1653 N N . ALA B 1 29 ? 1.537 8.836 5.863 1 98.5 29 ALA B N 1
ATOM 1654 C CA . ALA B 1 29 ? 1.355 8.68 7.305 1 98.5 29 ALA B CA 1
ATOM 1655 C C . ALA B 1 29 ? 1.93 7.352 7.789 1 98.5 29 ALA B C 1
ATOM 1657 O O . ALA B 1 29 ? 2.521 7.285 8.867 1 98.5 29 ALA B O 1
ATOM 1658 N N . ASP B 1 30 ? 1.731 6.32 6.992 1 96.81 30 ASP B N 1
ATOM 1659 C CA . ASP B 1 30 ? 2.273 5.012 7.355 1 96.81 30 ASP B CA 1
ATOM 1660 C C . ASP B 1 30 ? 3.797 5.059 7.453 1 96.81 30 ASP B C 1
ATOM 1662 O O . ASP B 1 30 ? 4.383 4.477 8.367 1 96.81 30 ASP B O 1
ATOM 1666 N N . VAL B 1 31 ? 4.43 5.746 6.527 1 97.5 31 VAL B N 1
ATOM 1667 C CA . VAL B 1 31 ? 5.883 5.887 6.535 1 97.5 31 VAL B CA 1
ATOM 1668 C C . VAL B 1 31 ? 6.316 6.676 7.77 1 97.5 31 VAL B C 1
ATOM 1670 O O . VAL B 1 31 ? 7.281 6.305 8.445 1 97.5 31 VAL B O 1
ATOM 1673 N N . LEU B 1 32 ? 5.613 7.715 8.094 1 98.38 32 LEU B N 1
ATOM 1674 C CA . LEU B 1 32 ? 5.941 8.531 9.258 1 98.38 32 LEU B CA 1
ATOM 1675 C C . LEU B 1 32 ? 5.801 7.723 10.547 1 98.38 32 LEU B C 1
ATOM 1677 O O . LEU B 1 32 ? 6.621 7.855 11.461 1 98.38 32 LEU B O 1
ATOM 1681 N N . ALA B 1 33 ? 4.754 6.895 10.664 1 97.38 33 ALA B N 1
ATOM 1682 C CA . ALA B 1 33 ? 4.582 6.031 11.828 1 97.38 33 ALA B CA 1
ATOM 1683 C C . ALA B 1 33 ? 5.762 5.074 11.984 1 97.38 33 ALA B C 1
ATOM 1685 O O . ALA B 1 33 ? 6.262 4.875 13.094 1 97.38 33 ALA B O 1
ATOM 1686 N N . ASP B 1 34 ? 6.18 4.598 10.867 1 94.25 34 ASP B N 1
ATOM 1687 C CA . ASP B 1 34 ? 7.324 3.691 10.875 1 94.25 34 ASP B CA 1
ATOM 1688 C C . ASP B 1 34 ? 8.578 4.395 11.383 1 94.25 34 ASP B C 1
ATOM 1690 O O . ASP B 1 34 ? 9.336 3.834 12.18 1 94.25 34 ASP B O 1
ATOM 1694 N N . ARG B 1 35 ? 8.789 5.574 10.945 1 95.69 35 ARG B N 1
ATOM 1695 C CA . ARG B 1 35 ? 9.945 6.355 11.359 1 95.69 35 ARG B CA 1
ATOM 1696 C C . ARG B 1 35 ? 9.898 6.637 12.859 1 95.69 35 ARG B C 1
ATOM 1698 O O . ARG B 1 35 ? 10.938 6.746 13.508 1 95.69 35 ARG B O 1
ATOM 1705 N N . MET B 1 36 ? 8.688 6.664 13.359 1 96.38 36 MET B N 1
ATOM 1706 C CA . MET B 1 36 ? 8.5 6.902 14.789 1 96.38 36 MET B CA 1
ATOM 1707 C C . MET B 1 36 ? 8.641 5.609 15.578 1 96.38 36 MET B C 1
ATOM 1709 O O . MET B 1 36 ? 8.711 5.629 16.812 1 96.38 36 MET B O 1
ATOM 1713 N N . GLY B 1 37 ? 8.672 4.484 14.859 1 93.31 37 GLY B N 1
ATOM 1714 C CA . GLY B 1 37 ? 8.664 3.201 15.539 1 93.31 37 GLY B CA 1
ATOM 1715 C C . GLY B 1 37 ? 7.344 2.896 16.234 1 93.31 37 GLY B C 1
ATOM 1716 O O . GLY B 1 37 ? 7.32 2.281 17.297 1 93.31 37 GLY B O 1
ATOM 1717 N N . GLU B 1 38 ? 6.23 3.426 15.641 1 94.44 38 GLU B N 1
ATOM 1718 C CA . GLU B 1 38 ? 4.918 3.328 16.266 1 94.44 38 GLU B CA 1
ATOM 1719 C C . GLU B 1 38 ? 3.908 2.664 15.344 1 94.44 38 GLU B C 1
ATOM 1721 O O . GLU B 1 38 ? 4.145 2.551 14.141 1 94.44 38 GLU B O 1
ATOM 1726 N N . THR B 1 39 ? 2.824 2.193 15.914 1 93.44 39 THR B N 1
ATOM 1727 C CA . THR B 1 39 ? 1.695 1.626 15.188 1 93.44 39 THR B CA 1
ATOM 1728 C C . THR B 1 39 ? 0.41 2.383 15.5 1 93.44 39 THR B C 1
ATOM 1730 O O . THR B 1 39 ? 0.239 2.887 16.609 1 93.44 39 THR B O 1
ATOM 1733 N N . PHE B 1 40 ? -0.425 2.438 14.602 1 96.44 40 PHE B N 1
ATOM 1734 C CA . PHE B 1 40 ? -1.692 3.137 14.781 1 96.44 40 PHE B CA 1
ATOM 1735 C C . PHE B 1 40 ? -2.637 2.326 15.656 1 96.44 40 PHE B C 1
ATOM 1737 O O . PHE B 1 40 ? -2.635 1.094 15.609 1 96.44 40 PHE B O 1
ATOM 1744 N N . LYS B 1 41 ? -3.375 3.01 16.469 1 96.12 41 LYS B N 1
ATOM 1745 C CA . LYS B 1 41 ? -4.492 2.459 17.234 1 96.12 41 LYS B CA 1
ATOM 1746 C C . LYS B 1 41 ? -5.73 3.34 17.094 1 96.12 41 LYS B C 1
ATOM 1748 O O . LYS B 1 41 ? -5.621 4.547 16.875 1 96.12 41 LYS B O 1
ATOM 1753 N N . VAL B 1 42 ? -6.84 2.746 17.234 1 97.25 42 VAL B N 1
ATOM 1754 C CA . VAL B 1 42 ? -8.078 3.516 17.141 1 97.25 42 VAL B CA 1
ATOM 1755 C C . VAL B 1 42 ? -8.227 4.402 18.375 1 97.25 42 VAL B C 1
ATOM 1757 O O . VAL B 1 42 ? -8.141 3.922 19.516 1 97.25 42 VAL B O 1
ATOM 1760 N N . HIS B 1 43 ? -8.359 5.625 18.109 1 97.62 43 HIS B N 1
ATOM 1761 C CA . HIS B 1 43 ? -8.633 6.594 19.172 1 97.62 43 HIS B CA 1
ATOM 1762 C C . HIS B 1 43 ? -10.117 6.664 19.484 1 97.62 43 HIS B C 1
ATOM 1764 O O . HIS B 1 43 ? -10.914 7.109 18.656 1 97.62 43 HIS B O 1
ATOM 1770 N N . LYS B 1 44 ? -10.547 6.316 20.625 1 94.88 44 LYS B N 1
ATOM 1771 C CA . LYS B 1 44 ? -11.938 6.09 21 1 94.88 44 LYS B CA 1
ATOM 1772 C C . LYS B 1 44 ? -12.766 7.363 20.859 1 94.88 44 LYS B C 1
ATOM 1774 O O . LYS B 1 44 ? -13.922 7.32 20.422 1 94.88 44 LYS B O 1
ATOM 1779 N N . LYS B 1 45 ? -12.242 8.492 21.125 1 95.44 45 LYS B N 1
ATOM 1780 C CA . LYS B 1 45 ? -13.008 9.734 21.125 1 95.44 45 LYS B CA 1
ATOM 1781 C C . LYS B 1 45 ? -13.195 10.273 19.703 1 95.44 45 LYS B C 1
ATOM 1783 O O . LYS B 1 45 ? -14.25 10.805 19.375 1 95.44 45 LYS B O 1
ATOM 1788 N N . SER B 1 46 ? -12.211 10.133 18.875 1 97.25 46 SER B N 1
ATOM 1789 C CA . SER B 1 46 ? -12.281 10.695 17.531 1 97.25 46 SER B CA 1
ATOM 1790 C C . SER B 1 46 ? -12.727 9.641 16.516 1 97.25 46 SER B C 1
ATOM 1792 O O . SER B 1 46 ? -13.297 9.969 15.484 1 97.25 46 SER B O 1
ATOM 1794 N N . GLY B 1 47 ? -12.383 8.383 16.781 1 97.69 47 GLY B N 1
ATOM 1795 C CA . GLY B 1 47 ? -12.633 7.309 15.828 1 97.69 47 GLY B CA 1
ATOM 1796 C C . GLY B 1 47 ? -11.508 7.113 14.836 1 97.69 47 GLY B C 1
ATOM 1797 O O . GLY B 1 47 ? -11.477 6.109 14.117 1 97.69 47 GLY B O 1
ATOM 1798 N N . ALA B 1 48 ? -10.531 8.016 14.805 1 98.62 48 ALA B N 1
ATOM 1799 C CA . ALA B 1 48 ? -9.414 7.93 13.867 1 98.62 48 ALA B CA 1
ATOM 1800 C C . ALA B 1 48 ? -8.383 6.91 14.344 1 98.62 48 ALA B C 1
ATOM 1802 O O . ALA B 1 48 ? -8.398 6.496 15.5 1 98.62 48 ALA B O 1
ATOM 1803 N N . GLU B 1 49 ? -7.602 6.418 13.438 1 98.31 49 GLU B N 1
ATOM 1804 C CA . GLU B 1 49 ? -6.355 5.762 13.82 1 98.31 49 GLU B CA 1
ATOM 1805 C C . GLU B 1 49 ? -5.293 6.781 14.211 1 98.31 49 GLU B C 1
ATOM 1807 O O . GLU B 1 49 ? -5.02 7.723 13.469 1 98.31 49 GLU B O 1
ATOM 1812 N N . VAL B 1 50 ? -4.699 6.574 15.422 1 98.56 50 VAL B N 1
ATOM 1813 C CA . VAL B 1 50 ? -3.789 7.586 15.938 1 98.56 50 VAL B CA 1
ATOM 1814 C C . VAL B 1 50 ? -2.555 6.914 16.531 1 98.56 50 VAL B C 1
ATOM 1816 O O . VAL B 1 50 ? -2.645 5.809 17.078 1 98.56 50 VAL B O 1
ATOM 1819 N N . THR B 1 51 ? -1.457 7.469 16.344 1 98.12 51 THR B N 1
ATOM 1820 C CA . THR B 1 51 ? -0.271 7.176 17.141 1 98.12 51 THR B CA 1
ATOM 1821 C C . THR B 1 51 ? 0.432 8.461 17.562 1 98.12 51 THR B C 1
ATOM 1823 O O . THR B 1 51 ? 0.208 9.523 16.969 1 98.12 51 THR B O 1
ATOM 1826 N N . THR B 1 52 ? 1.169 8.406 18.641 1 98.12 52 THR B N 1
ATOM 1827 C CA . THR B 1 52 ? 1.909 9.562 19.141 1 98.12 52 THR B CA 1
ATOM 1828 C C . THR B 1 52 ? 3.398 9.25 19.25 1 98.12 52 THR B C 1
ATOM 1830 O O . THR B 1 52 ? 3.777 8.102 19.469 1 98.12 52 THR B O 1
ATOM 1833 N N . GLY B 1 53 ? 4.152 10.219 19.047 1 97.62 53 GLY B N 1
ATOM 1834 C CA . GLY B 1 53 ? 5.602 10.125 19.125 1 97.62 53 GLY B CA 1
ATOM 1835 C C . GLY B 1 53 ? 6.297 11.445 18.844 1 97.62 53 GLY B C 1
ATOM 1836 O O . GLY B 1 53 ? 5.809 12.508 19.25 1 97.62 53 GLY B O 1
ATOM 1837 N N . ARG B 1 54 ? 7.547 11.32 18.344 1 97.38 54 ARG B N 1
ATOM 1838 C CA . ARG B 1 54 ? 8.312 12.516 17.984 1 97.38 54 ARG B CA 1
ATOM 1839 C C . ARG B 1 54 ? 8.805 12.445 16.547 1 97.38 54 ARG B C 1
ATOM 1841 O O . ARG B 1 54 ? 9.203 11.383 16.078 1 97.38 54 ARG B O 1
ATOM 1848 N N . LEU B 1 55 ? 8.688 13.469 15.875 1 97 55 LEU B N 1
ATOM 1849 C CA . LEU B 1 55 ? 9.281 13.703 14.562 1 97 55 LEU B CA 1
ATOM 1850 C C . LEU B 1 55 ? 10.078 15.008 14.555 1 97 55 LEU B C 1
ATOM 1852 O O . LEU B 1 55 ? 9.586 16.047 15.023 1 97 55 LEU B O 1
ATOM 1856 N N . ALA B 1 56 ? 11.289 14.945 14.039 1 94.69 56 ALA B N 1
ATOM 1857 C CA . ALA B 1 56 ? 12.148 16.125 14 1 94.69 56 ALA B CA 1
ATOM 1858 C C . ALA B 1 56 ? 12.258 16.781 15.375 1 94.69 56 ALA B C 1
ATOM 1860 O O . ALA B 1 56 ? 12.18 18 15.492 1 94.69 56 ALA B O 1
ATOM 1861 N N . GLY B 1 57 ? 12.195 15.992 16.406 1 92.94 57 GLY B N 1
ATOM 1862 C CA . GLY B 1 57 ? 12.406 16.438 17.766 1 92.94 57 GLY B CA 1
ATOM 1863 C C . GLY B 1 57 ? 11.156 17.031 18.406 1 92.94 57 GLY B C 1
ATOM 1864 O O . GLY B 1 57 ? 11.188 17.469 19.547 1 92.94 57 GLY B O 1
ATOM 1865 N N . ARG B 1 58 ? 10.062 17.031 17.734 1 95.81 58 ARG B N 1
ATOM 1866 C CA . ARG B 1 58 ? 8.82 17.625 18.219 1 95.81 58 ARG B CA 1
ATOM 1867 C C . ARG B 1 58 ? 7.781 16.531 18.5 1 95.81 58 ARG B C 1
ATOM 1869 O O . ARG B 1 58 ? 7.684 15.555 17.766 1 95.81 58 ARG B O 1
ATOM 1876 N N . PRO B 1 59 ? 7.012 16.703 19.594 1 97.75 59 PRO B N 1
ATOM 1877 C CA . PRO B 1 59 ? 5.887 15.789 19.797 1 97.75 59 PRO B CA 1
ATOM 1878 C C . PRO B 1 59 ? 4.852 15.852 18.688 1 97.75 59 PRO B C 1
ATOM 1880 O O . PRO B 1 59 ? 4.473 16.953 18.25 1 97.75 59 PRO B O 1
ATOM 1883 N N . VAL B 1 60 ? 4.43 14.695 18.234 1 98.62 60 VAL B N 1
ATOM 1884 C CA . VAL B 1 60 ? 3.52 14.617 17.094 1 98.62 60 VAL B CA 1
ATOM 1885 C C . VAL B 1 60 ? 2.371 13.664 17.422 1 98.62 60 VAL B C 1
ATOM 1887 O O . VAL B 1 60 ? 2.586 12.602 18 1 98.62 60 VAL B O 1
ATOM 1890 N N . VAL B 1 61 ? 1.161 14.109 17.172 1 98.75 61 VAL B N 1
ATOM 1891 C CA . VAL B 1 61 ? 0.005 13.234 17.016 1 98.75 61 VAL B CA 1
ATOM 1892 C C . VAL B 1 61 ? -0.204 12.93 15.523 1 98.75 61 VAL B C 1
ATOM 1894 O O . VAL B 1 61 ? -0.471 13.836 14.734 1 98.75 61 VAL B O 1
ATOM 1897 N N . LEU B 1 62 ? 0.012 11.711 15.172 1 98.81 62 LEU B N 1
ATOM 1898 C CA . LEU B 1 62 ? -0.153 11.258 13.797 1 98.81 62 LEU B CA 1
ATOM 1899 C C . LEU B 1 62 ? -1.47 10.516 13.617 1 98.81 62 LEU B C 1
ATOM 1901 O O . LEU B 1 62 ? -1.791 9.617 14.406 1 98.81 62 LEU B O 1
ATOM 1905 N N . ALA B 1 63 ? -2.246 10.906 12.531 1 98.88 63 ALA B N 1
ATOM 1906 C CA . ALA B 1 63 ? -3.596 10.352 12.453 1 98.88 63 ALA B CA 1
ATOM 1907 C C . ALA B 1 63 ? -3.975 10.031 11.008 1 98.88 63 ALA B C 1
ATOM 1909 O O . ALA B 1 63 ? -3.473 10.656 10.07 1 98.88 63 ALA B O 1
ATOM 1910 N N . LYS B 1 64 ? -4.789 9.062 10.859 1 98.69 64 LYS B N 1
ATOM 1911 C CA . LYS B 1 64 ? -5.516 8.688 9.656 1 98.69 64 LYS B CA 1
ATOM 1912 C C . LYS B 1 64 ? -7.016 8.578 9.93 1 98.69 64 LYS B C 1
ATOM 1914 O O . LYS B 1 64 ? -7.453 7.695 10.664 1 98.69 64 LYS B O 1
ATOM 1919 N N . PRO B 1 65 ? -7.805 9.438 9.312 1 98.81 65 PRO B N 1
ATOM 1920 C CA . PRO B 1 65 ? -9.25 9.305 9.516 1 98.81 65 PRO B CA 1
ATOM 1921 C C . PRO B 1 65 ? -9.812 8 8.945 1 98.81 65 PRO B C 1
ATOM 1923 O O . PRO B 1 65 ? -9.414 7.586 7.848 1 98.81 65 PRO B O 1
ATOM 1926 N N . ARG B 1 66 ? -10.758 7.398 9.617 1 97.56 66 ARG B N 1
ATOM 1927 C CA . ARG B 1 66 ? -11.336 6.117 9.219 1 97.56 66 ARG B CA 1
ATOM 1928 C C . ARG B 1 66 ? -12.711 6.312 8.578 1 97.56 66 ARG B C 1
ATOM 1930 O O . ARG B 1 66 ? -13.508 5.375 8.523 1 97.56 66 ARG B O 1
ATOM 1937 N N . VAL B 1 67 ? -13.039 7.508 8.25 1 98.38 67 VAL B N 1
ATOM 1938 C CA . VAL B 1 67 ? -14.266 7.848 7.535 1 98.38 67 VAL B CA 1
ATOM 1939 C C . VAL B 1 67 ? -13.945 8.211 6.09 1 98.38 67 VAL B C 1
ATOM 1941 O O . VAL B 1 67 ? -12.773 8.359 5.727 1 98.38 67 VAL B O 1
ATOM 1944 N N . TYR B 1 68 ? -14.977 8.281 5.316 1 98.25 68 TYR B N 1
ATOM 1945 C CA . TYR B 1 68 ? -14.742 8.641 3.924 1 98.25 68 TYR B CA 1
ATOM 1946 C C . TYR B 1 68 ? -14.172 10.055 3.812 1 98.25 68 TYR B C 1
ATOM 1948 O O . TYR B 1 68 ? -14.398 10.891 4.688 1 98.25 68 TYR B O 1
ATOM 1956 N N . MET B 1 69 ? -13.5 10.297 2.725 1 98.75 69 MET B N 1
ATOM 1957 C CA . MET B 1 69 ? -12.727 11.508 2.479 1 98.75 69 MET B CA 1
ATOM 1958 C C . MET B 1 69 ? -13.555 12.758 2.781 1 98.75 69 MET B C 1
ATOM 1960 O O . MET B 1 69 ? -13.094 13.656 3.479 1 98.75 69 MET B O 1
ATOM 1964 N N . ASN B 1 70 ? -14.852 12.789 2.379 1 98.19 70 ASN B N 1
ATOM 1965 C CA . ASN B 1 70 ? -15.68 13.977 2.531 1 98.19 70 ASN B CA 1
ATOM 1966 C C . ASN B 1 70 ? -16.109 14.18 3.982 1 98.19 70 ASN B C 1
ATOM 1968 O O . ASN B 1 70 ? -16.656 15.227 4.328 1 98.19 70 ASN B O 1
ATOM 1972 N N . GLU B 1 71 ? -15.766 13.266 4.848 1 98.69 71 GLU B N 1
ATOM 1973 C CA . GLU B 1 71 ? -16.109 13.352 6.266 1 98.69 71 GLU B CA 1
ATOM 1974 C C . GLU B 1 71 ? -14.852 13.445 7.129 1 98.69 71 GLU B C 1
ATOM 1976 O O . GLU B 1 71 ? -14.922 13.289 8.352 1 98.69 71 GLU B O 1
ATOM 1981 N N . SER B 1 72 ? -13.719 13.664 6.582 1 98.88 72 SER B N 1
ATOM 1982 C CA . SER B 1 72 ? -12.438 13.641 7.293 1 98.88 72 SER B CA 1
ATOM 1983 C C . SER B 1 72 ? -12.461 14.57 8.5 1 98.88 72 SER B C 1
ATOM 1985 O O . SER B 1 72 ? -11.938 14.227 9.562 1 98.88 72 SER B O 1
ATOM 1987 N N . GLY B 1 73 ? -13.086 15.773 8.398 1 98.88 73 GLY B N 1
ATOM 1988 C CA . GLY B 1 73 ? -13.125 16.75 9.469 1 98.88 73 GLY B CA 1
ATOM 1989 C C . GLY B 1 73 ? -13.805 16.234 10.719 1 98.88 73 GLY B C 1
ATOM 1990 O O . GLY B 1 73 ? -13.484 16.672 11.828 1 98.88 73 GLY B O 1
ATOM 1991 N N . ARG B 1 74 ? -14.719 15.273 10.516 1 98.5 74 ARG B N 1
ATOM 1992 C CA . ARG B 1 74 ? -15.469 14.695 11.633 1 98.5 74 ARG B CA 1
ATOM 1993 C C . ARG B 1 74 ? -14.523 14.047 12.641 1 98.5 74 ARG B C 1
ATOM 1995 O O . ARG B 1 74 ? -14.844 13.961 13.828 1 98.5 74 ARG B O 1
ATOM 2002 N N . GLN B 1 75 ? -13.391 13.617 12.164 1 98.88 75 GLN B N 1
ATOM 2003 C CA . GLN B 1 75 ? -12.453 12.961 13.07 1 98.88 75 GLN B CA 1
ATOM 2004 C C . GLN B 1 75 ? -11.242 13.844 13.344 1 98.88 75 GLN B C 1
ATOM 2006 O O . GLN B 1 75 ? -10.656 13.789 14.43 1 98.88 75 GLN B O 1
ATOM 2011 N N . VAL B 1 76 ? -10.898 14.766 12.43 1 98.88 76 VAL B N 1
ATOM 2012 C CA . VAL B 1 76 ? -9.766 15.672 12.617 1 98.88 76 VAL B CA 1
ATOM 2013 C C . VAL B 1 76 ? -10.117 16.734 13.648 1 98.88 76 VAL B C 1
ATOM 2015 O O . VAL B 1 76 ? -9.289 17.062 14.508 1 98.88 76 VAL B O 1
ATOM 2018 N N . GLY B 1 77 ? -11.312 17.297 13.602 1 98.62 77 GLY B N 1
ATOM 2019 C CA . GLY B 1 77 ? -11.766 18.297 14.547 1 98.62 77 GLY B CA 1
ATOM 2020 C C . GLY B 1 77 ? -11.641 17.859 15.992 1 98.62 77 GLY B C 1
ATOM 2021 O O . GLY B 1 77 ? -10.93 18.484 16.781 1 98.62 77 GLY B O 1
ATOM 2022 N N . PRO B 1 78 ? -12.305 16.734 16.328 1 98.56 78 PRO B N 1
ATOM 2023 C CA . PRO B 1 78 ? -12.227 16.219 17.688 1 98.56 78 PRO B CA 1
ATOM 2024 C C . PRO B 1 78 ? -10.797 15.93 18.141 1 98.56 78 PRO B C 1
ATOM 2026 O O . PRO B 1 78 ? -10.469 16.125 19.312 1 98.56 78 PRO B O 1
ATOM 2029 N N . LEU B 1 79 ? -9.898 15.5 17.219 1 98.56 79 LEU B N 1
ATOM 2030 C CA . LEU B 1 79 ? -8.5 15.273 17.578 1 98.56 79 LEU B CA 1
ATOM 2031 C C . LEU B 1 79 ? -7.816 16.578 17.953 1 98.56 79 LEU B C 1
ATOM 2033 O O . LEU B 1 79 ? -7.109 16.656 18.969 1 98.56 79 LEU B O 1
ATOM 2037 N N . ALA B 1 80 ? -8.008 17.547 17.109 1 98.5 80 ALA B N 1
ATOM 2038 C CA . ALA B 1 80 ? -7.418 18.844 17.406 1 98.5 80 ALA B CA 1
ATOM 2039 C C . ALA B 1 80 ? -7.891 19.375 18.75 1 98.5 80 ALA B C 1
ATOM 2041 O O . ALA B 1 80 ? -7.086 19.875 19.547 1 98.5 80 ALA B O 1
ATOM 2042 N N . LYS B 1 81 ? -9.141 19.234 19.016 1 97.69 81 LYS B N 1
ATOM 2043 C CA . LYS B 1 81 ? -9.711 19.672 20.281 1 97.69 81 LYS B CA 1
ATOM 2044 C C . LYS B 1 81 ? -9.164 18.875 21.453 1 97.69 81 LYS B C 1
ATOM 2046 O O . LYS B 1 81 ? -8.734 19.438 22.469 1 97.69 81 LYS B O 1
ATOM 2051 N N . PHE B 1 82 ? -9.172 17.609 21.328 1 97.88 82 PHE B N 1
ATOM 2052 C CA . PHE B 1 82 ? -8.742 16.703 22.391 1 97.88 82 PHE B CA 1
ATOM 2053 C C . PHE B 1 82 ? -7.312 17 22.812 1 97.88 82 PHE B C 1
ATOM 2055 O O . PHE B 1 82 ? -6.992 17 24 1 97.88 82 PHE B O 1
ATOM 2062 N N . TYR B 1 83 ? -6.465 17.25 21.844 1 97.69 83 TYR B N 1
ATOM 2063 C CA . TYR B 1 83 ? -5.051 17.469 22.141 1 97.69 83 TYR B CA 1
ATOM 2064 C C . TYR B 1 83 ? -4.73 18.953 22.25 1 97.69 83 TYR B C 1
ATOM 2066 O O . TYR B 1 83 ? -3.564 19.328 22.359 1 97.69 83 TYR B O 1
ATOM 2074 N N . SER B 1 84 ? -5.754 19.828 22.141 1 97.62 84 SER B N 1
ATOM 2075 C CA . SER B 1 84 ? -5.609 21.281 22.266 1 97.62 84 SER B CA 1
ATOM 2076 C C . SER B 1 84 ? -4.605 21.828 21.266 1 97.62 84 SER B C 1
ATOM 2078 O O . SER B 1 84 ? -3.701 22.578 21.625 1 97.62 84 SER B O 1
ATOM 2080 N N . ILE B 1 85 ? -4.805 21.422 20.047 1 98.12 85 ILE B N 1
ATOM 2081 C CA . ILE B 1 85 ? -3.906 21.844 18.984 1 98.12 85 ILE B CA 1
ATOM 2082 C C . ILE B 1 85 ? -4.594 22.891 18.109 1 98.12 85 ILE B C 1
ATOM 2084 O O . ILE B 1 85 ? -5.691 22.656 17.609 1 98.12 85 ILE B O 1
ATOM 2088 N N . ALA B 1 86 ? -3.916 24.031 17.984 1 97.81 86 ALA B N 1
ATOM 2089 C CA . ALA B 1 86 ? -4.449 25.094 17.156 1 97.81 86 ALA B CA 1
ATOM 2090 C C . ALA B 1 86 ? -4.414 24.703 15.68 1 97.81 86 ALA B C 1
ATOM 2092 O O . ALA B 1 86 ? -3.521 23.984 15.242 1 97.81 86 ALA B O 1
ATOM 2093 N N . PRO B 1 87 ? -5.375 25.234 14.852 1 98.25 87 PRO B N 1
ATOM 2094 C CA . PRO B 1 87 ? -5.387 24.922 13.422 1 98.25 87 PRO B CA 1
ATOM 2095 C C . PRO B 1 87 ? -4.043 25.172 12.742 1 98.25 87 PRO B C 1
ATOM 2097 O O . PRO B 1 87 ? -3.648 24.438 11.836 1 98.25 87 PRO B O 1
ATOM 2100 N N . THR B 1 88 ? -3.285 26.172 13.188 1 97.81 88 THR B N 1
ATOM 2101 C CA . THR B 1 88 ? -2.006 26.531 12.586 1 97.81 88 THR B CA 1
ATOM 2102 C C . THR B 1 88 ? -0.958 25.469 12.867 1 97.81 88 THR B C 1
ATOM 2104 O O . THR B 1 88 ? 0.102 25.453 12.234 1 97.81 88 THR B O 1
ATOM 2107 N N . ASP B 1 89 ? -1.234 24.547 13.812 1 98.12 89 ASP B N 1
ATOM 2108 C CA . ASP B 1 89 ? -0.332 23.453 14.156 1 98.12 89 ASP B CA 1
ATOM 2109 C C . ASP B 1 89 ? -0.872 22.109 13.648 1 98.12 89 ASP B C 1
ATOM 2111 O O . ASP B 1 89 ? -0.453 21.047 14.117 1 98.12 89 ASP B O 1
ATOM 2115 N N . VAL B 1 90 ? -1.837 22.156 12.766 1 98.75 90 VAL B N 1
ATOM 2116 C CA . VAL B 1 90 ? -2.332 20.984 12.062 1 98.75 90 VAL B CA 1
ATOM 2117 C C . VAL B 1 90 ? -1.696 20.906 10.672 1 98.75 90 VAL B C 1
ATOM 2119 O O . VAL B 1 90 ? -1.655 21.906 9.945 1 98.75 90 VAL B O 1
ATOM 2122 N N . VAL B 1 91 ? -1.124 19.766 10.352 1 98.94 91 VAL B N 1
ATOM 2123 C CA . VAL B 1 91 ? -0.549 19.5 9.039 1 98.94 91 VAL B CA 1
ATOM 2124 C C . VAL B 1 91 ? -1.382 18.438 8.328 1 98.94 91 VAL B C 1
ATOM 2126 O O . VAL B 1 91 ? -1.551 17.312 8.836 1 98.94 91 VAL B O 1
ATOM 2129 N N . ILE B 1 92 ? -1.899 18.766 7.184 1 98.94 92 ILE B N 1
ATOM 2130 C CA . ILE B 1 92 ? -2.666 17.812 6.371 1 98.94 92 ILE B CA 1
ATOM 2131 C C . ILE B 1 92 ? -1.831 17.359 5.176 1 98.94 92 ILE B C 1
ATOM 2133 O O . ILE B 1 92 ? -1.324 18.188 4.418 1 98.94 92 ILE B O 1
ATOM 2137 N N . ILE B 1 93 ? -1.646 16.125 5.035 1 98.94 93 ILE B N 1
ATOM 2138 C CA . ILE B 1 93 ? -0.99 15.523 3.883 1 98.94 93 ILE B CA 1
ATOM 2139 C C . ILE B 1 93 ? -2.043 15 2.906 1 98.94 93 ILE B C 1
ATOM 2141 O O . ILE B 1 93 ? -2.893 14.188 3.275 1 98.94 93 ILE B O 1
ATOM 2145 N N . HIS B 1 94 ? -1.95 15.438 1.653 1 98.94 94 HIS B N 1
ATOM 2146 C CA . HIS B 1 94 ? -3.018 15.086 0.725 1 98.94 94 HIS B CA 1
ATOM 2147 C C . HIS B 1 94 ? -2.527 15.125 -0.719 1 98.94 94 HIS B C 1
ATOM 2149 O O . HIS B 1 94 ? -1.466 15.68 -1.004 1 98.94 94 HIS B O 1
ATOM 2155 N N . ASP B 1 95 ? -3.297 14.492 -1.618 1 98.88 95 ASP B N 1
ATOM 2156 C CA . ASP B 1 95 ? -3.053 14.539 -3.057 1 98.88 95 ASP B CA 1
ATOM 2157 C C . ASP B 1 95 ? -3.436 15.906 -3.633 1 98.88 95 ASP B C 1
ATOM 2159 O O . ASP B 1 95 ? -4.352 16.562 -3.133 1 98.88 95 ASP B O 1
ATOM 2163 N N . GLU B 1 96 ? -2.738 16.312 -4.629 1 98.38 96 GLU B N 1
ATOM 2164 C CA . GLU B 1 96 ? -3.035 17.578 -5.305 1 98.38 96 GLU B CA 1
ATOM 2165 C C . GLU B 1 96 ? -2.994 17.406 -6.82 1 98.38 96 GLU B C 1
ATOM 2167 O O . GLU B 1 96 ? -1.938 17.141 -7.391 1 98.38 96 GLU B O 1
ATOM 2172 N N . LEU B 1 97 ? -4.102 17.703 -7.484 1 97.75 97 LEU B N 1
ATOM 2173 C CA . LEU B 1 97 ? -4.262 17.547 -8.93 1 97.75 97 LEU B CA 1
ATOM 2174 C C . LEU B 1 97 ? -3.484 18.625 -9.68 1 97.75 97 LEU B C 1
ATOM 2176 O O . LEU B 1 97 ? -2.992 18.375 -10.789 1 97.75 97 LEU B O 1
ATOM 2180 N N . ASP B 1 98 ? -3.322 19.797 -9.102 1 95.94 98 ASP B N 1
ATOM 2181 C CA . ASP B 1 98 ? -2.734 20.938 -9.789 1 95.94 98 ASP B CA 1
ATOM 2182 C C . ASP B 1 98 ? -1.209 20.906 -9.719 1 95.94 98 ASP B C 1
ATOM 2184 O O . ASP B 1 98 ? -0.534 21.797 -10.227 1 95.94 98 ASP B O 1
ATOM 2188 N N . ILE B 1 99 ? -0.677 19.984 -9.047 1 97.75 99 ILE B N 1
ATOM 2189 C CA . ILE B 1 99 ? 0.765 19.797 -8.938 1 97.75 99 ILE B CA 1
ATOM 2190 C C . ILE B 1 99 ? 1.18 18.547 -9.703 1 97.75 99 ILE B C 1
ATOM 2192 O O . ILE B 1 99 ? 0.523 17.5 -9.602 1 97.75 99 ILE B O 1
ATOM 2196 N N . ASP B 1 100 ? 2.275 18.641 -10.492 1 97.94 100 ASP B N 1
ATOM 2197 C CA . ASP B 1 100 ? 2.729 17.516 -11.32 1 97.94 100 ASP B CA 1
ATOM 2198 C C . ASP B 1 100 ? 3.031 16.297 -10.477 1 97.94 100 ASP B C 1
ATOM 2200 O O . ASP B 1 100 ? 3.498 16.4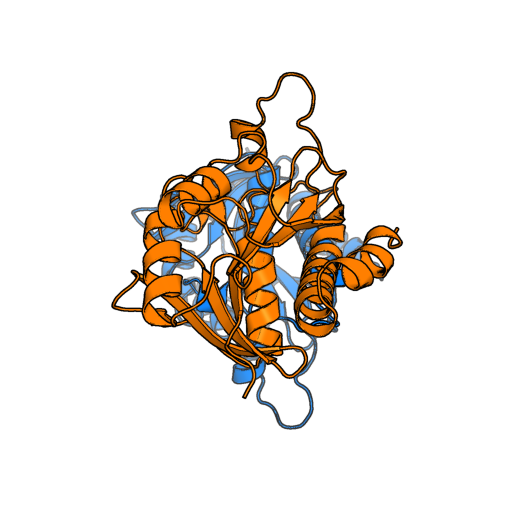06 -9.344 1 97.94 100 ASP B O 1
ATOM 2204 N N . PHE B 1 101 ? 2.709 15.109 -11.086 1 98.12 101 PHE B N 1
ATOM 2205 C CA . PHE B 1 101 ? 2.984 13.859 -10.398 1 98.12 101 PHE B CA 1
ATOM 2206 C C . PHE B 1 101 ? 4.402 13.844 -9.844 1 98.12 101 PHE B C 1
ATOM 2208 O O . PHE B 1 101 ? 5.363 14.117 -10.562 1 98.12 101 PHE B O 1
ATOM 2215 N N . GLY B 1 102 ? 4.52 13.672 -8.562 1 97.25 102 GLY B N 1
ATOM 2216 C CA . GLY B 1 102 ? 5.805 13.484 -7.914 1 97.25 102 GLY B CA 1
ATOM 2217 C C . GLY B 1 102 ? 6.336 14.75 -7.266 1 97.25 102 GLY B C 1
ATOM 2218 O O . GLY B 1 102 ? 7.246 14.695 -6.438 1 97.25 102 GLY B O 1
ATOM 2219 N N . ARG B 1 103 ? 5.793 15.852 -7.617 1 98.25 103 ARG B N 1
ATOM 2220 C CA . ARG B 1 103 ? 6.203 17.109 -6.988 1 98.25 103 ARG B CA 1
ATOM 2221 C C . ARG B 1 103 ? 5.5 17.297 -5.645 1 98.25 103 ARG B C 1
ATOM 2223 O O . ARG B 1 103 ? 4.348 16.891 -5.477 1 98.25 103 ARG B O 1
ATOM 2230 N N . ILE B 1 104 ? 6.227 17.922 -4.723 1 98.75 104 ILE B N 1
ATOM 2231 C CA . ILE B 1 104 ? 5.699 18.203 -3.393 1 98.75 104 ILE B CA 1
ATOM 2232 C C . ILE B 1 104 ? 5.75 19.703 -3.131 1 98.75 104 ILE B C 1
ATOM 2234 O O . ILE B 1 104 ? 6.762 20.359 -3.398 1 98.75 104 ILE B O 1
ATOM 2238 N N . ARG B 1 105 ? 4.715 20.25 -2.734 1 98.69 105 ARG B N 1
ATOM 2239 C CA . ARG B 1 105 ? 4.629 21.641 -2.35 1 98.69 105 ARG B CA 1
ATOM 2240 C C . ARG B 1 105 ? 4.059 21.797 -0.943 1 98.69 105 ARG B C 1
ATOM 2242 O O . ARG B 1 105 ? 3.232 20.984 -0.516 1 98.69 105 ARG B O 1
ATOM 2249 N N . LEU B 1 106 ? 4.52 22.797 -0.221 1 98.75 106 LEU B N 1
ATOM 2250 C CA . LEU B 1 106 ? 4.023 23.141 1.105 1 98.75 106 LEU B CA 1
ATOM 2251 C C . LEU B 1 106 ? 3.24 24.453 1.067 1 98.75 106 LEU B C 1
ATOM 2253 O O . LEU B 1 106 ? 3.609 25.375 0.346 1 98.75 106 LEU B O 1
ATOM 2257 N N . LYS B 1 107 ? 2.207 24.438 1.804 1 98 107 LYS B N 1
ATOM 2258 C CA . LYS B 1 107 ? 1.409 25.656 1.871 1 98 107 LYS B CA 1
ATOM 2259 C C . LYS B 1 107 ? 0.713 25.781 3.223 1 98 107 LYS B C 1
ATOM 2261 O O . LYS B 1 107 ? 0.436 24.781 3.883 1 98 107 LYS B O 1
ATOM 2266 N N . ALA B 1 108 ? 0.493 27.047 3.645 1 97.62 108 ALA B N 1
ATOM 2267 C CA . ALA B 1 108 ? -0.371 27.344 4.785 1 97.62 108 ALA B CA 1
ATOM 2268 C C . ALA B 1 108 ? -1.63 28.078 4.336 1 97.62 108 ALA B C 1
ATOM 2270 O O . ALA B 1 108 ? -1.549 29.094 3.639 1 97.62 108 ALA B O 1
ATOM 2271 N N . GLY B 1 109 ? -2.768 27.5 4.703 1 97.38 109 GLY B N 1
ATOM 2272 C CA . GLY B 1 109 ? -4.02 28.156 4.363 1 97.38 109 GLY B CA 1
ATOM 2273 C C . GLY B 1 109 ? -4.383 28.016 2.895 1 97.38 109 GLY B C 1
ATOM 2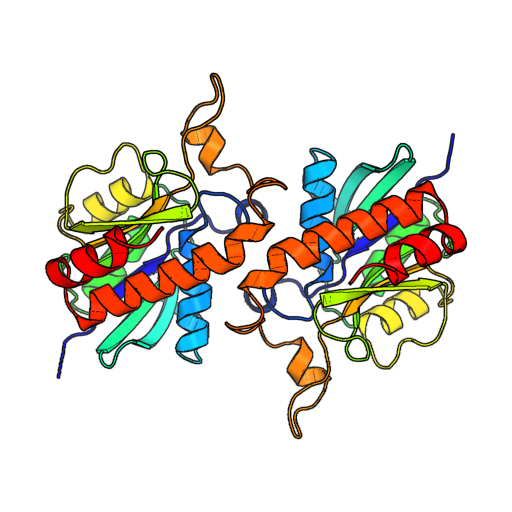274 O O . GLY B 1 109 ? -3.953 27.078 2.229 1 97.38 109 GLY B O 1
ATOM 2275 N N . GLY B 1 110 ? -5.355 28.906 2.445 1 95.88 110 GLY B N 1
ATOM 2276 C CA . GLY B 1 110 ? -5.785 28.938 1.056 1 95.88 110 GLY B CA 1
ATOM 2277 C C . GLY B 1 110 ? -7.016 28.094 0.793 1 95.88 110 GLY B C 1
ATOM 2278 O O . GLY B 1 110 ? -7.52 27.422 1.696 1 95.88 110 GLY B O 1
ATOM 2279 N N . GLY B 1 111 ? -7.492 28.156 -0.464 1 95.81 111 GLY B N 1
ATOM 2280 C CA . GLY B 1 111 ? -8.672 27.406 -0.867 1 95.81 111 GLY B CA 1
ATOM 2281 C C . GLY B 1 111 ? -8.414 25.906 -0.97 1 95.81 111 GLY B C 1
ATOM 2282 O O . GLY B 1 111 ? -7.266 25.453 -0.868 1 95.81 111 GLY B O 1
ATOM 2283 N N . VAL B 1 112 ? -9.422 25.141 -1.136 1 95.94 112 VAL B N 1
ATOM 2284 C CA . VAL B 1 112 ? -9.289 23.703 -1.067 1 95.94 112 VAL B CA 1
ATOM 2285 C C . VAL B 1 112 ? -9.297 23.109 -2.477 1 95.94 112 VAL B C 1
ATOM 2287 O O . VAL B 1 112 ? -9.188 21.891 -2.65 1 95.94 112 VAL B O 1
ATOM 2290 N N . ALA B 1 113 ? -9.461 23.953 -3.477 1 93.25 113 ALA B N 1
ATOM 2291 C CA . ALA B 1 113 ? -9.391 23.562 -4.883 1 93.25 113 ALA B CA 1
ATOM 2292 C C . ALA B 1 113 ? -10.219 22.297 -5.141 1 93.25 113 ALA B C 1
ATOM 2294 O O . ALA B 1 113 ? -9.742 21.359 -5.77 1 93.25 113 ALA B O 1
ATOM 2295 N N . GLY B 1 114 ? -11.422 22.188 -4.555 1 95.19 114 GLY B N 1
ATOM 2296 C CA . GLY B 1 114 ? -12.359 21.109 -4.824 1 95.19 114 GLY B CA 1
ATOM 2297 C C . GLY B 1 114 ? -12.047 19.844 -4.039 1 95.19 114 GLY B C 1
ATOM 2298 O O . GLY B 1 114 ? -12.758 18.844 -4.164 1 95.19 114 GLY B O 1
ATOM 2299 N N . HIS B 1 115 ? -11.039 19.766 -3.242 1 98.19 115 HIS B N 1
ATOM 2300 C CA . HIS B 1 115 ? -10.688 18.609 -2.443 1 98.19 115 HIS B CA 1
ATOM 2301 C C . HIS B 1 115 ? -11.633 18.438 -1.258 1 98.19 115 HIS B C 1
ATOM 2303 O O . HIS B 1 115 ? -11.555 19.203 -0.286 1 98.19 115 HIS B O 1
ATOM 2309 N N . ASN B 1 116 ? -12.359 17.375 -1.242 1 97.81 116 ASN B N 1
ATOM 2310 C CA . ASN B 1 116 ? -13.43 17.172 -0.265 1 97.81 116 ASN B CA 1
ATOM 2311 C C . ASN B 1 116 ? -12.867 16.953 1.136 1 97.81 116 ASN B C 1
ATOM 2313 O O . ASN B 1 116 ? -13.484 17.344 2.127 1 97.81 116 ASN B O 1
ATOM 2317 N N . GLY B 1 117 ? -11.758 16.312 1.242 1 98.69 117 GLY B N 1
ATOM 2318 C CA . GLY B 1 117 ? -11.125 16.156 2.541 1 98.69 117 GLY B CA 1
ATOM 2319 C C . GLY B 1 117 ? -10.727 17.469 3.184 1 98.69 117 GLY B C 1
ATOM 2320 O O . GLY B 1 117 ? -11.008 17.703 4.359 1 98.69 117 GLY B O 1
ATOM 2321 N N . LEU B 1 118 ? -10.102 18.312 2.389 1 98.75 118 LEU B N 1
ATOM 2322 C CA . LEU B 1 118 ? -9.711 19.641 2.871 1 98.75 118 LEU B CA 1
ATOM 2323 C C . LEU B 1 118 ? -10.938 20.453 3.256 1 98.75 118 LEU B C 1
ATOM 2325 O O . LEU B 1 118 ? -10.93 21.141 4.281 1 98.75 118 LEU B O 1
ATOM 2329 N N . ARG B 1 119 ? -11.945 20.328 2.406 1 98.69 119 ARG B N 1
ATOM 2330 C CA . ARG B 1 119 ? -13.188 21.031 2.699 1 98.69 119 ARG B CA 1
ATOM 2331 C C . ARG B 1 119 ? -13.75 20.609 4.047 1 98.69 119 ARG B C 1
ATOM 2333 O O . ARG B 1 119 ? -14.156 21.453 4.852 1 98.69 119 ARG B O 1
ATOM 2340 N N . SER B 1 120 ? -13.789 19.359 4.25 1 98.88 120 SER B N 1
ATOM 2341 C CA . SER B 1 120 ? -14.32 18.812 5.492 1 98.88 120 SER B CA 1
ATOM 2342 C C . SER B 1 120 ? -13.484 19.234 6.691 1 98.88 120 SER B C 1
ATOM 2344 O O . SER B 1 120 ? -14.039 19.641 7.723 1 98.88 120 SER B O 1
ATOM 2346 N N . VAL B 1 121 ? -12.172 19.203 6.566 1 98.88 121 VAL B N 1
ATOM 2347 C CA . VAL B 1 121 ? -11.273 19.578 7.648 1 98.88 121 VAL B CA 1
ATOM 2348 C C . VAL B 1 121 ? -11.43 21.062 7.953 1 98.88 121 VAL B C 1
ATOM 2350 O O . VAL B 1 121 ? -11.523 21.469 9.117 1 98.88 121 VAL B O 1
ATOM 2353 N N . GLY B 1 122 ? -11.453 21.844 6.914 1 98.75 122 GLY B N 1
ATOM 2354 C CA . GLY B 1 122 ? -11.664 23.266 7.109 1 98.75 122 GLY B CA 1
ATOM 2355 C C . GLY B 1 122 ? -12.945 23.594 7.859 1 98.75 122 GLY B C 1
ATOM 2356 O O . GLY B 1 122 ? -12.953 24.453 8.742 1 98.75 122 GLY B O 1
ATOM 2357 N N . SER B 1 123 ? -13.992 22.922 7.496 1 98.69 123 SER B N 1
ATOM 2358 C CA . SER B 1 123 ? -15.273 23.094 8.18 1 98.69 123 SER B CA 1
ATOM 2359 C C . SER B 1 123 ? -15.172 22.734 9.656 1 98.69 123 SER B C 1
ATOM 2361 O O . SER B 1 123 ? -15.648 23.469 10.516 1 98.69 123 SER B O 1
ATOM 2363 N N . ALA B 1 124 ? -14.531 21.656 9.945 1 98.75 124 ALA B N 1
ATOM 2364 C CA . ALA B 1 124 ? -14.422 21.172 11.312 1 98.75 124 ALA B CA 1
ATOM 2365 C C . ALA B 1 124 ? -13.57 22.109 12.164 1 98.75 124 ALA B C 1
ATOM 2367 O O . ALA B 1 124 ? -13.844 22.297 13.352 1 98.75 124 ALA B O 1
ATOM 2368 N N . LEU B 1 125 ? -12.586 22.672 11.578 1 98.5 125 LEU B N 1
ATOM 2369 C CA . LEU B 1 125 ? -11.664 23.531 12.305 1 98.5 125 LEU B CA 1
ATOM 2370 C C . LEU B 1 125 ? -12.125 24.984 12.234 1 98.5 125 LEU B C 1
ATOM 2372 O O . LEU B 1 125 ? -11.555 25.859 12.898 1 98.5 125 LEU B O 1
ATOM 2376 N N . SER B 1 126 ? -13.102 25.266 11.383 1 98.25 126 SER B N 1
ATOM 2377 C CA . SER B 1 126 ? -13.688 26.578 11.164 1 98.25 126 SER B CA 1
ATOM 2378 C C . SER B 1 126 ? -12.68 27.531 10.539 1 98.25 126 SER B C 1
ATOM 2380 O O . SER B 1 126 ? -12.789 28.75 10.703 1 98.25 126 SER B O 1
ATOM 2382 N N . THR B 1 127 ? -11.656 27.047 9.922 1 98.44 127 THR B N 1
ATOM 2383 C CA . THR B 1 127 ? -10.633 27.812 9.219 1 98.44 127 THR B CA 1
ATOM 2384 C C . THR B 1 127 ? -9.836 26.906 8.273 1 98.44 127 THR B C 1
ATOM 2386 O O . THR B 1 127 ? -9.758 25.688 8.484 1 98.44 127 THR B O 1
ATOM 2389 N N . ASN B 1 128 ? -9.25 27.469 7.262 1 98.25 128 ASN B N 1
ATOM 2390 C CA . ASN B 1 128 ? -8.312 26.766 6.391 1 98.25 128 ASN B CA 1
ATOM 2391 C C . ASN B 1 128 ? -6.863 27.062 6.762 1 98.25 128 ASN B C 1
ATOM 2393 O O . ASN B 1 128 ? -5.941 26.672 6.039 1 98.25 128 ASN B O 1
ATOM 2397 N N . ASP B 1 129 ? -6.621 27.703 7.863 1 97.88 129 ASP B N 1
ATOM 2398 C CA . ASP B 1 129 ? -5.293 28.172 8.234 1 97.88 129 ASP B CA 1
ATOM 2399 C C . ASP B 1 129 ? -4.453 27.047 8.828 1 97.88 129 ASP B C 1
ATOM 2401 O O . ASP B 1 129 ? -3.77 27.234 9.836 1 97.88 129 ASP B O 1
ATOM 2405 N N . PHE B 1 130 ? -4.59 25.859 8.328 1 98.62 130 PHE B N 1
ATOM 2406 C CA . PHE B 1 130 ? -3.709 24.75 8.656 1 98.62 130 PHE B CA 1
ATOM 2407 C C . PHE B 1 130 ? -2.645 24.562 7.582 1 98.62 130 PHE B C 1
ATOM 2409 O O . PHE B 1 130 ? -2.732 25.156 6.504 1 98.62 130 PHE B O 1
ATOM 2416 N N . GLN B 1 131 ? -1.625 23.812 7.879 1 98.69 131 GLN B N 1
ATOM 2417 C CA . GLN B 1 131 ? -0.522 23.547 6.961 1 98.69 131 GLN B CA 1
ATOM 2418 C C . GLN B 1 131 ? -0.825 22.344 6.074 1 98.69 131 GLN B C 1
ATOM 2420 O O . GLN B 1 131 ? -1.575 21.453 6.469 1 98.69 131 GLN B O 1
ATOM 2425 N N . ARG B 1 132 ? -0.2 22.375 4.918 1 98.81 132 ARG B N 1
ATOM 2426 C CA . ARG B 1 132 ? -0.473 21.312 3.963 1 98.81 132 ARG B CA 1
ATOM 2427 C C . ARG B 1 132 ? 0.815 20.812 3.32 1 98.81 132 ARG B C 1
ATOM 2429 O O . ARG B 1 132 ? 1.677 21.594 2.939 1 98.81 132 ARG B O 1
ATOM 2436 N N . VAL B 1 133 ? 0.994 19.578 3.324 1 98.88 133 VAL B N 1
ATOM 2437 C CA . VAL B 1 133 ? 1.922 18.875 2.447 1 98.88 133 VAL B CA 1
ATOM 2438 C C . VAL B 1 133 ? 1.175 18.328 1.23 1 98.88 133 VAL B C 1
ATOM 2440 O O . VAL B 1 133 ? 0.426 17.359 1.338 1 98.88 133 VAL B O 1
ATOM 2443 N N . ARG B 1 134 ? 1.352 19 0.13 1 98.88 134 ARG B N 1
ATOM 2444 C CA . ARG B 1 134 ? 0.628 18.703 -1.104 1 98.88 134 ARG B CA 1
ATOM 2445 C C . ARG B 1 134 ? 1.448 17.797 -2.021 1 98.88 134 ARG B C 1
ATOM 2447 O O . ARG B 1 134 ? 2.498 18.203 -2.521 1 98.88 134 ARG B O 1
ATOM 2454 N N . VAL B 1 135 ? 0.981 16.594 -2.217 1 98.81 135 VAL B N 1
ATOM 2455 C CA . VAL B 1 135 ? 1.663 15.641 -3.086 1 98.81 135 VAL B CA 1
ATOM 2456 C C . VAL B 1 135 ? 1.012 15.641 -4.469 1 98.81 135 VAL B C 1
ATOM 2458 O O . VAL B 1 135 ? -0.164 15.297 -4.609 1 98.81 135 VAL B O 1
ATOM 2461 N N . GLY B 1 136 ? 1.819 15.969 -5.441 1 98.69 136 GLY B N 1
ATOM 2462 C CA . GLY B 1 136 ? 1.294 16.062 -6.797 1 98.69 136 GLY B CA 1
ATOM 2463 C C . GLY B 1 136 ? 0.926 14.711 -7.387 1 98.69 136 GLY B C 1
ATOM 2464 O O . GLY B 1 136 ? 1.72 13.773 -7.336 1 98.69 136 GLY B O 1
ATOM 2465 N N . ILE B 1 137 ? -0.289 14.641 -7.961 1 98.44 137 ILE B N 1
ATOM 2466 C CA . ILE B 1 137 ? -0.725 13.438 -8.648 1 98.44 137 ILE B CA 1
ATOM 2467 C C . ILE B 1 137 ? -1.015 13.75 -10.117 1 98.44 137 ILE B C 1
ATOM 2469 O O . ILE B 1 137 ? -1.413 12.875 -10.883 1 98.44 137 ILE B O 1
ATOM 2473 N N . GLY B 1 138 ? -0.799 15.039 -10.492 1 97.38 138 GLY B N 1
ATOM 2474 C CA . GLY B 1 138 ? -1.014 15.469 -11.867 1 97.38 138 GLY B CA 1
ATOM 2475 C C . GLY B 1 138 ? -2.482 15.594 -12.227 1 97.38 138 GLY B C 1
ATOM 2476 O O . GLY B 1 138 ? -3.355 15.242 -11.438 1 97.38 138 GLY B O 1
ATOM 2477 N N . ARG B 1 139 ? -2.725 16.047 -13.43 1 96.19 139 ARG B N 1
ATOM 2478 C CA . ARG B 1 139 ? -4.086 16.234 -13.922 1 96.19 139 ARG B CA 1
ATOM 2479 C C . ARG B 1 139 ? -4.617 14.969 -14.578 1 96.19 139 ARG B C 1
ATOM 2481 O O . ARG B 1 139 ? -3.844 14.188 -15.133 1 96.19 139 ARG B O 1
ATOM 2488 N N . PRO B 1 140 ? -5.918 14.812 -14.477 1 95.56 140 PRO B N 1
ATOM 2489 C CA . PRO B 1 140 ? -6.504 13.672 -15.18 1 95.56 140 PRO B CA 1
ATOM 2490 C C . PRO B 1 140 ? -6.281 13.727 -16.688 1 95.56 140 PRO B C 1
ATOM 2492 O O . PRO B 1 140 ? -6.312 14.805 -17.281 1 95.56 140 PRO B O 1
ATOM 2495 N N . PRO B 1 141 ? -6.066 12.617 -17.312 1 92.69 141 PRO B N 1
ATOM 2496 C CA . PRO B 1 141 ? -5.934 12.594 -18.766 1 92.69 141 PRO B CA 1
ATOM 2497 C C . PRO B 1 141 ? -7.266 12.805 -19.484 1 92.69 141 PRO B C 1
ATOM 2499 O O . PRO B 1 141 ? -8.312 12.375 -19 1 92.69 141 PRO B O 1
ATOM 2502 N N . GLY B 1 142 ? -7.25 13.461 -20.578 1 92.31 142 GLY B N 1
ATOM 2503 C CA . GLY B 1 142 ? -8.422 13.625 -21.422 1 92.31 142 GLY B CA 1
ATOM 2504 C C . GLY B 1 142 ? -9.555 14.352 -20.734 1 92.31 142 GLY B C 1
ATOM 2505 O O . GLY B 1 142 ? -9.359 15.43 -20.156 1 92.31 142 GLY B O 1
ATOM 2506 N N . GLN B 1 143 ? -10.797 13.672 -20.875 1 93.06 143 GLN B N 1
ATOM 2507 C CA . GLN B 1 143 ? -11.984 14.305 -20.328 1 93.06 143 GLN B CA 1
ATOM 2508 C C . GLN B 1 143 ? -12.367 13.703 -18.984 1 93.06 143 GLN B C 1
ATOM 2510 O O . GLN B 1 143 ? -13.469 13.938 -18.469 1 93.06 143 GLN B O 1
ATOM 2515 N N . LYS B 1 144 ? -11.477 12.953 -18.391 1 94.75 144 LYS B N 1
ATOM 2516 C CA . LYS B 1 144 ? -11.75 12.336 -17.109 1 94.75 144 LYS B CA 1
ATOM 2517 C C . LYS B 1 144 ? -11.875 13.391 -16 1 94.75 144 LYS B C 1
ATOM 2519 O O . LYS B 1 144 ? -11.086 14.328 -15.953 1 94.75 144 LYS B O 1
ATOM 2524 N N . SER B 1 145 ? -12.867 13.258 -15.125 1 96.31 145 SER B N 1
ATOM 2525 C CA . SER B 1 145 ? -13.047 14.188 -14.016 1 96.31 145 SER B CA 1
ATOM 2526 C C . SER B 1 145 ? -12 13.977 -12.938 1 96.31 145 SER B C 1
ATOM 2528 O O . SER B 1 145 ? -11.523 12.852 -12.742 1 96.31 145 SER B O 1
ATOM 2530 N N . GLY B 1 146 ? -11.695 15.023 -12.195 1 96.44 146 GLY B N 1
ATOM 2531 C CA . GLY B 1 146 ? -10.805 14.922 -11.047 1 96.44 146 GLY B CA 1
ATOM 2532 C C . GLY B 1 146 ? -11.305 13.945 -10 1 96.44 146 GLY B C 1
ATOM 2533 O O . GLY B 1 146 ? -10.523 13.156 -9.461 1 96.44 146 GLY B O 1
ATOM 2534 N N . ALA B 1 147 ? -12.633 13.977 -9.773 1 95.5 147 ALA B N 1
ATOM 2535 C CA . ALA B 1 147 ? -13.25 13.133 -8.758 1 95.5 147 ALA B CA 1
ATOM 2536 C C . ALA B 1 147 ? -13.055 11.648 -9.078 1 95.5 147 ALA B C 1
ATOM 2538 O O . ALA B 1 147 ? -12.805 10.844 -8.18 1 95.5 147 ALA B O 1
ATOM 2539 N N . SER B 1 148 ? -13.125 11.344 -10.344 1 96.69 148 SER B N 1
ATOM 2540 C CA . SER B 1 148 ? -12.914 9.961 -10.758 1 96.69 148 SER B CA 1
ATOM 2541 C C . SER B 1 148 ? -11.43 9.602 -10.734 1 96.69 148 SER B C 1
ATOM 2543 O O . SER B 1 148 ? -11.055 8.5 -10.32 1 96.69 148 SER B O 1
ATOM 2545 N N . PHE B 1 149 ? -10.625 10.508 -11.133 1 97.94 149 PHE B N 1
ATOM 2546 C CA . PHE B 1 149 ? -9.195 10.281 -11.289 1 97.94 149 PHE B CA 1
ATOM 2547 C C . PHE B 1 149 ? -8.547 9.969 -9.945 1 97.94 149 PHE B C 1
ATOM 2549 O O . PHE B 1 149 ? -7.723 9.062 -9.844 1 97.94 149 PHE B O 1
ATOM 2556 N N . VAL B 1 150 ? -8.898 10.68 -8.93 1 98.44 150 VAL B N 1
ATOM 2557 C CA . VAL B 1 150 ? -8.25 10.531 -7.633 1 98.44 150 VAL B CA 1
ATOM 2558 C C . VAL B 1 150 ? -8.625 9.18 -7.02 1 98.44 150 VAL B C 1
ATOM 2560 O O . VAL B 1 150 ? -7.941 8.695 -6.121 1 98.44 150 VAL B O 1
ATOM 2563 N N . LEU B 1 151 ? -9.719 8.562 -7.465 1 96.88 151 LEU B N 1
ATOM 2564 C CA . LEU B 1 151 ? -10.156 7.285 -6.918 1 96.88 151 LEU B CA 1
ATOM 2565 C C . LEU B 1 151 ? -9.547 6.125 -7.699 1 96.88 151 LEU B C 1
ATOM 2567 O O . LEU B 1 151 ? -9.789 4.957 -7.375 1 96.88 151 LEU B O 1
ATOM 2571 N N . GLU B 1 152 ? -8.734 6.398 -8.672 1 95.44 152 GLU B N 1
ATOM 2572 C CA . GLU B 1 152 ? -8.016 5.367 -9.414 1 95.44 152 GLU B CA 1
ATOM 2573 C C . GLU B 1 152 ? -6.672 5.055 -8.773 1 95.44 152 GLU B C 1
ATOM 2575 O O . GLU B 1 152 ? -6.023 5.941 -8.219 1 95.44 152 GLU B O 1
ATOM 2580 N N . PRO B 1 153 ? -6.258 3.771 -8.938 1 95.38 153 PRO B N 1
ATOM 2581 C CA . PRO B 1 153 ? -4.902 3.447 -8.484 1 95.38 153 PRO B CA 1
ATOM 2582 C C . PRO B 1 153 ? -3.824 4.113 -9.336 1 95.38 153 PRO B C 1
ATOM 2584 O O . PRO B 1 153 ? -4.098 4.543 -10.461 1 95.38 153 PRO B O 1
ATOM 2587 N N . PHE B 1 154 ? -2.637 4.258 -8.781 1 96.56 154 PHE B N 1
ATOM 2588 C CA . PHE B 1 154 ? -1.487 4.66 -9.586 1 96.56 154 PHE B CA 1
ATOM 2589 C C . PHE B 1 154 ? -1.192 3.629 -10.664 1 96.56 154 PHE B C 1
ATOM 2591 O O . PHE B 1 154 ? -1.316 2.426 -10.43 1 96.56 154 PHE B O 1
ATOM 2598 N N . ASN B 1 155 ? -0.818 4.141 -11.82 1 94.12 155 ASN B N 1
ATOM 2599 C CA . ASN B 1 155 ? -0.63 3.234 -12.953 1 94.12 155 ASN B CA 1
ATOM 2600 C C . ASN B 1 155 ? 0.804 2.719 -13.023 1 94.12 155 ASN B C 1
ATOM 2602 O O . ASN B 1 155 ? 1.635 3.062 -12.18 1 94.12 155 ASN B O 1
ATOM 2606 N N . SER B 1 156 ? 1.105 1.821 -14.008 1 93 156 SER B N 1
ATOM 2607 C CA . SER B 1 156 ? 2.369 1.099 -14.109 1 93 156 SER B CA 1
ATOM 2608 C C . SER B 1 156 ? 3.535 2.053 -14.352 1 93 156 SER B C 1
ATOM 2610 O O . SER B 1 156 ? 4.68 1.736 -14.023 1 93 156 SER B O 1
ATOM 2612 N N . ARG B 1 157 ? 3.256 3.184 -14.898 1 94.75 157 ARG B N 1
ATOM 2613 C CA . ARG B 1 157 ? 4.301 4.18 -15.109 1 94.75 157 ARG B CA 1
ATOM 2614 C C . ARG B 1 157 ? 4.598 4.941 -13.82 1 94.75 157 ARG B C 1
ATOM 2616 O O . ARG B 1 157 ? 5.727 5.375 -13.594 1 94.75 157 ARG B O 1
ATOM 2623 N N . GLU B 1 158 ? 3.629 5.07 -12.938 1 97 158 GLU B N 1
ATOM 2624 C CA . GLU B 1 158 ? 3.727 5.863 -11.711 1 97 158 GLU B CA 1
ATOM 2625 C C . GLU B 1 158 ? 4.266 5.027 -10.555 1 97 158 GLU B C 1
ATOM 2627 O O . GLU B 1 158 ? 5.07 5.508 -9.758 1 97 158 GLU B O 1
ATOM 2632 N N . ARG B 1 159 ? 3.891 3.805 -10.469 1 96.62 159 ARG B N 1
ATOM 2633 C CA . ARG B 1 159 ? 4.141 2.943 -9.32 1 96.62 159 ARG B CA 1
ATOM 2634 C C . ARG B 1 159 ? 5.633 2.832 -9.031 1 96.62 159 ARG B C 1
ATOM 2636 O O . ARG B 1 159 ? 6.051 2.879 -7.871 1 96.62 159 ARG B O 1
ATOM 2643 N N . PRO B 1 160 ? 6.496 2.795 -10.047 1 95.88 160 PRO B N 1
ATOM 2644 C CA . PRO B 1 160 ? 7.926 2.67 -9.75 1 95.88 160 PRO B CA 1
ATOM 2645 C C . PRO B 1 160 ? 8.492 3.891 -9.023 1 95.88 160 PRO B C 1
ATOM 2647 O O . PRO B 1 160 ? 9.5 3.785 -8.328 1 95.88 160 PRO B O 1
ATOM 2650 N N . GLU B 1 161 ? 7.793 5 -9.086 1 97.44 161 GLU B N 1
ATOM 2651 C CA . GLU B 1 161 ? 8.297 6.227 -8.477 1 97.44 161 GLU B CA 1
ATOM 2652 C C . GLU B 1 161 ? 7.637 6.48 -7.121 1 97.44 161 GLU B C 1
ATOM 2654 O O . GLU B 1 161 ? 8.102 7.324 -6.348 1 97.44 161 GLU B O 1
ATOM 2659 N N . LEU B 1 162 ? 6.625 5.742 -6.828 1 97.44 162 LEU B N 1
ATOM 2660 C CA . LEU B 1 162 ? 5.742 6.07 -5.711 1 97.44 162 LEU B CA 1
ATOM 2661 C C . LEU B 1 162 ? 6.488 5.977 -4.387 1 97.44 162 LEU B C 1
ATOM 2663 O O . LEU B 1 162 ? 6.324 6.836 -3.516 1 97.44 162 LEU B O 1
ATOM 2667 N N . GLY B 1 163 ? 7.332 4.93 -4.242 1 97.38 163 GLY B N 1
ATOM 2668 C CA . GLY B 1 163 ? 8.078 4.793 -2.998 1 97.38 163 GLY B CA 1
ATOM 2669 C C . GLY B 1 163 ? 8.953 5.992 -2.691 1 97.38 163 GLY B C 1
ATOM 2670 O O . GLY B 1 163 ? 9.016 6.445 -1.548 1 97.38 163 GLY B O 1
ATOM 2671 N N . THR B 1 164 ? 9.602 6.508 -3.697 1 97.69 164 THR B N 1
ATOM 2672 C CA . THR B 1 164 ? 10.453 7.684 -3.555 1 97.69 164 THR B CA 1
ATOM 2673 C C . THR B 1 164 ? 9.625 8.914 -3.195 1 97.69 164 THR B C 1
ATOM 2675 O O . THR B 1 164 ? 9.984 9.672 -2.297 1 97.69 164 THR B O 1
ATOM 2678 N N . ILE B 1 165 ? 8.539 9.055 -3.879 1 98.38 165 ILE B N 1
ATOM 2679 C CA . ILE B 1 165 ? 7.668 10.203 -3.672 1 98.38 165 ILE B CA 1
ATOM 2680 C C . ILE B 1 165 ? 7.129 10.195 -2.242 1 98.38 165 ILE B C 1
ATOM 2682 O O . ILE B 1 165 ? 7.117 11.234 -1.571 1 98.38 165 ILE B O 1
ATOM 2686 N N . ILE B 1 166 ? 6.711 9.031 -1.76 1 98.5 166 ILE B N 1
ATOM 2687 C CA . ILE B 1 166 ? 6.145 8.891 -0.424 1 98.5 166 ILE B CA 1
ATOM 2688 C C . ILE B 1 166 ? 7.207 9.211 0.625 1 98.5 166 ILE B C 1
ATOM 2690 O O . ILE B 1 166 ? 6.938 9.914 1.599 1 98.5 166 ILE B O 1
ATOM 2694 N N . GLU B 1 167 ? 8.461 8.773 0.433 1 98.25 167 GLU B N 1
ATOM 2695 C CA . GLU B 1 167 ? 9.555 9.102 1.337 1 98.25 167 GLU B CA 1
ATOM 2696 C C . GLU B 1 167 ? 9.852 10.594 1.334 1 98.25 167 GLU B C 1
ATOM 2698 O O . GLU B 1 167 ? 10.07 11.195 2.391 1 98.25 167 GLU B O 1
ATOM 2703 N N . GLN B 1 168 ? 9.82 11.18 0.213 1 98.44 168 GLN B N 1
ATOM 2704 C CA . GLN B 1 168 ? 10.094 12.609 0.092 1 98.44 168 GLN B CA 1
ATOM 2705 C C . GLN B 1 1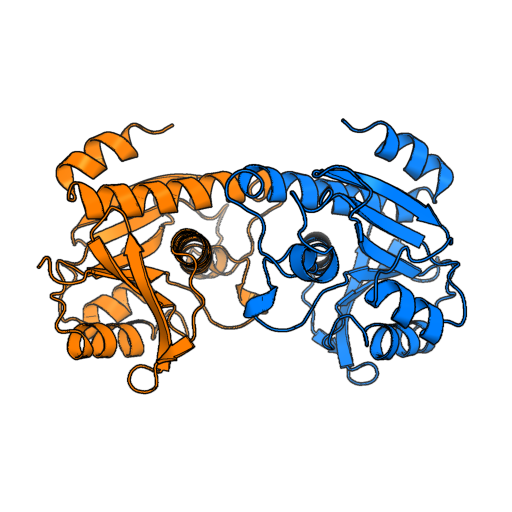68 ? 9.008 13.438 0.765 1 98.44 168 GLN B C 1
ATOM 2707 O O . GLN B 1 168 ? 9.289 14.469 1.383 1 98.44 168 GLN B O 1
ATOM 2712 N N . ALA B 1 169 ? 7.789 12.992 0.601 1 98.81 169 ALA B N 1
ATOM 2713 C CA . ALA B 1 169 ? 6.691 13.688 1.269 1 98.81 169 ALA B CA 1
ATOM 2714 C C . ALA B 1 169 ? 6.836 13.609 2.785 1 98.81 169 ALA B C 1
ATOM 2716 O O . ALA B 1 169 ? 6.547 14.57 3.494 1 98.81 169 ALA B O 1
ATOM 2717 N N . ALA B 1 170 ? 7.266 12.445 3.273 1 98.81 170 ALA B N 1
ATOM 2718 C CA . ALA B 1 170 ? 7.551 12.305 4.699 1 98.81 170 ALA B CA 1
ATOM 2719 C C . ALA B 1 170 ? 8.688 13.227 5.125 1 98.81 170 ALA B C 1
ATOM 2721 O O . ALA B 1 170 ? 8.602 13.883 6.172 1 98.81 170 ALA B O 1
ATOM 2722 N N . ASP B 1 171 ? 9.734 13.328 4.266 1 98.69 171 ASP B N 1
ATOM 2723 C CA . ASP B 1 171 ? 10.82 14.273 4.52 1 98.69 171 ASP B CA 1
ATOM 2724 C C . ASP B 1 171 ? 10.297 15.703 4.594 1 98.69 171 ASP B C 1
ATOM 2726 O O . ASP B 1 171 ? 10.68 16.469 5.488 1 98.69 171 ASP B O 1
ATOM 2730 N N . ALA B 1 172 ? 9.453 16.031 3.662 1 98.88 172 ALA B N 1
ATOM 2731 C CA . ALA B 1 172 ? 8.883 17.375 3.623 1 98.88 172 ALA B CA 1
ATOM 2732 C C . ALA B 1 172 ? 8.094 17.672 4.891 1 98.88 172 ALA B C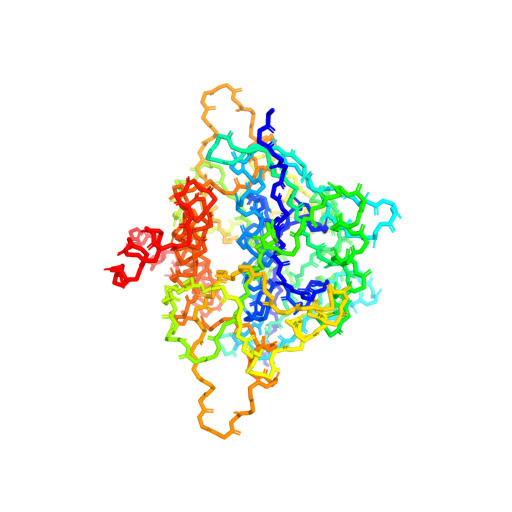 1
ATOM 2734 O O . ALA B 1 172 ? 8.156 18.781 5.43 1 98.88 172 ALA B O 1
ATOM 2735 N N . THR B 1 173 ? 7.359 16.703 5.328 1 98.88 173 THR B N 1
ATOM 2736 C CA . THR B 1 173 ? 6.578 16.844 6.547 1 98.88 173 THR B CA 1
ATOM 2737 C C 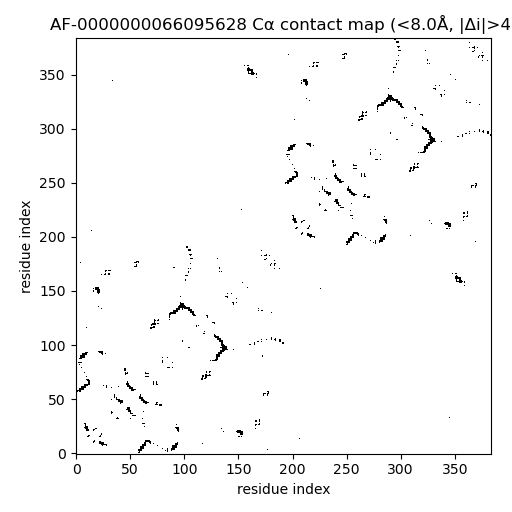. THR B 1 173 ? 7.484 17.109 7.742 1 98.88 173 THR B C 1
ATOM 2739 O O . THR B 1 173 ? 7.227 18.031 8.531 1 98.88 173 THR B O 1
ATOM 2742 N N . GLU B 1 174 ? 8.539 16.391 7.844 1 98.75 174 GLU B N 1
ATOM 2743 C CA . GLU B 1 174 ? 9.469 16.578 8.945 1 98.75 174 GLU B CA 1
ATOM 2744 C C . GLU B 1 174 ? 10.156 17.938 8.875 1 98.75 174 GLU B C 1
ATOM 2746 O O . GLU B 1 174 ? 10.375 18.594 9.898 1 98.75 174 GLU B O 1
ATOM 2751 N N . LEU B 1 175 ? 10.516 18.375 7.648 1 98.69 175 LEU B N 1
ATOM 2752 C CA . LEU B 1 175 ? 11.117 19.688 7.473 1 98.69 175 LEU B CA 1
ATOM 2753 C C . LEU B 1 175 ? 10.148 20.781 7.891 1 98.69 175 LEU B C 1
ATOM 2755 O O . LEU B 1 175 ? 10.547 21.766 8.531 1 98.69 175 LEU B O 1
ATOM 2759 N N . LEU B 1 176 ? 8.906 20.594 7.535 1 98.69 176 LEU B N 1
ATOM 2760 C CA . LEU B 1 176 ? 7.879 21.562 7.898 1 98.69 176 LEU B CA 1
ATOM 2761 C C . LEU B 1 176 ? 7.754 21.688 9.414 1 98.69 176 LEU B C 1
ATOM 2763 O O . LEU B 1 176 ? 7.688 22.781 9.953 1 98.69 176 LEU B O 1
ATOM 2767 N N . ILE B 1 177 ? 7.77 20.547 10.078 1 97.94 177 ILE B N 1
ATOM 2768 C CA . ILE B 1 177 ? 7.652 20.484 11.531 1 97.94 177 ILE B CA 1
ATOM 2769 C C . ILE B 1 177 ? 8.883 21.109 12.172 1 97.94 177 ILE B C 1
ATOM 2771 O O . ILE B 1 177 ? 8.773 21.875 13.141 1 97.94 177 ILE B O 1
ATOM 2775 N N . GLU B 1 178 ? 9.992 20.906 11.594 1 97.25 178 GLU B N 1
ATOM 2776 C CA . GLU B 1 178 ? 11.266 21.312 12.172 1 97.25 178 GLU B CA 1
ATOM 2777 C C . GLU B 1 178 ? 11.508 22.797 11.953 1 97.25 178 GLU B C 1
ATOM 2779 O O . GLU B 1 178 ? 11.906 23.516 12.875 1 97.25 178 GLU B O 1
ATOM 2784 N N . LEU B 1 179 ? 11.234 23.312 10.734 1 97.31 179 LEU B N 1
ATOM 2785 C CA . LEU B 1 179 ? 11.75 24.609 10.336 1 97.31 179 LEU B CA 1
ATOM 2786 C C . LEU B 1 179 ? 10.625 25.641 10.258 1 97.31 179 LEU B C 1
ATOM 2788 O O . LEU B 1 179 ? 10.883 26.844 10.234 1 97.31 179 LEU B O 1
ATOM 2792 N N . GLY B 1 180 ? 9.438 25.141 10.203 1 97 180 GLY B N 1
ATOM 2793 C CA . GLY B 1 180 ? 8.352 26.047 9.875 1 97 180 GLY B CA 1
ATOM 2794 C C . GLY B 1 180 ? 8.156 26.219 8.383 1 97 180 GLY B C 1
ATOM 2795 O O . GLY B 1 180 ? 8.969 25.766 7.586 1 97 180 GLY B O 1
ATOM 2796 N N . ILE B 1 181 ? 7.141 26.828 7.984 1 97.81 181 ILE B N 1
ATOM 2797 C CA . ILE B 1 181 ? 6.609 26.797 6.625 1 97.81 181 ILE B CA 1
ATOM 2798 C C . ILE B 1 181 ? 7.582 27.5 5.68 1 97.81 181 ILE B C 1
ATOM 2800 O O . ILE B 1 181 ? 7.941 26.953 4.637 1 97.81 181 ILE B O 1
ATOM 2804 N N . GLU B 1 182 ? 8.109 28.641 5.957 1 97.06 182 GLU B N 1
ATOM 2805 C CA . GLU B 1 182 ? 8.875 29.422 4.992 1 97.06 182 GLU B CA 1
ATOM 2806 C C . GLU B 1 182 ? 10.203 28.75 4.66 1 97.06 182 GLU B C 1
ATOM 2808 O O . GLU B 1 182 ? 10.5 28.484 3.494 1 97.06 182 GLU B O 1
ATOM 2813 N N . PRO B 1 183 ? 10.969 28.438 5.676 1 98.06 183 PRO B N 1
ATOM 2814 C CA . PRO B 1 183 ? 12.227 27.766 5.336 1 98.06 183 PRO B CA 1
ATOM 2815 C C . PRO B 1 183 ? 12.008 26.406 4.688 1 98.06 183 PRO B C 1
ATOM 2817 O O . PRO B 1 183 ? 12.773 26 3.807 1 98.06 183 PRO B O 1
ATOM 2820 N N . ALA B 1 184 ? 10.992 25.672 5.145 1 98.38 184 ALA B N 1
ATOM 2821 C CA . ALA B 1 184 ? 10.703 24.375 4.555 1 98.38 184 ALA B CA 1
ATOM 2822 C C . ALA B 1 184 ? 10.328 24.516 3.084 1 98.38 184 ALA B C 1
ATOM 2824 O O . ALA B 1 184 ? 10.734 23.688 2.254 1 98.38 184 ALA B O 1
ATOM 2825 N N . GLN B 1 185 ? 9.523 25.5 2.766 1 98.12 185 GLN B N 1
ATOM 2826 C CA . GLN B 1 185 ? 9.148 25.75 1.377 1 98.12 185 GLN B CA 1
ATOM 2827 C C . GLN B 1 185 ? 10.383 25.984 0.507 1 98.12 185 GLN B C 1
ATOM 2829 O O . GLN B 1 185 ? 10.477 25.438 -0.598 1 98.12 185 GLN B O 1
ATOM 2834 N N . ASN B 1 186 ? 11.383 26.766 1.009 1 97.31 186 ASN B N 1
ATOM 2835 C CA . ASN B 1 186 ? 12.602 27.031 0.258 1 97.31 186 ASN B CA 1
ATOM 2836 C C . ASN B 1 186 ? 13.359 25.75 -0.081 1 97.31 186 ASN B C 1
ATOM 2838 O O . ASN B 1 186 ? 13.891 25.609 -1.182 1 97.31 186 ASN B O 1
ATOM 2842 N N . THR B 1 187 ? 13.352 24.859 0.813 1 97.5 187 THR B N 1
ATOM 2843 C CA . THR B 1 187 ? 14.062 23.594 0.626 1 97.5 187 THR B CA 1
ATOM 2844 C C . THR B 1 187 ? 13.266 22.656 -0.265 1 97.5 187 THR B C 1
ATOM 2846 O O . THR B 1 187 ? 13.766 22.172 -1.285 1 97.5 187 THR B O 1
ATOM 2849 N N . VAL B 1 188 ? 12.016 22.422 -0.002 1 98.06 188 VAL B N 1
ATOM 2850 C CA . VAL B 1 188 ? 11.18 21.406 -0.64 1 98.06 188 VAL B CA 1
ATOM 2851 C C . VAL B 1 188 ? 10.867 21.828 -2.074 1 98.06 188 VAL B C 1
ATOM 2853 O O . VAL B 1 188 ? 10.867 21 -2.984 1 98.06 188 VAL B O 1
ATOM 2856 N N . HIS B 1 189 ? 10.617 23.141 -2.234 1 97.12 189 HIS B N 1
ATOM 2857 C CA . HIS B 1 189 ? 10.219 23.609 -3.557 1 97.12 189 HIS B CA 1
ATOM 2858 C C . HIS B 1 189 ? 11.406 23.625 -4.52 1 97.12 189 HIS B C 1
ATOM 2860 O O . HIS B 1 189 ? 11.227 23.781 -5.73 1 97.12 189 HIS B O 1
ATOM 2866 N N . ALA B 1 190 ? 12.648 23.359 -4 1 95.5 190 ALA B N 1
ATOM 2867 C CA . ALA B 1 190 ? 13.844 23.266 -4.836 1 95.5 190 ALA B CA 1
ATOM 2868 C C . ALA B 1 190 ? 14.078 21.844 -5.309 1 95.5 190 ALA B C 1
ATOM 2870 O O . ALA B 1 190 ? 14.938 21.594 -6.156 1 95.5 190 ALA B O 1
ATOM 2871 N N . TRP B 1 191 ? 13.328 21 -4.711 1 93.44 191 TRP B N 1
ATOM 2872 C CA . TRP B 1 191 ? 13.484 19.609 -5.113 1 93.44 191 TRP B CA 1
ATOM 2873 C C . TRP B 1 191 ? 13.039 19.406 -6.559 1 93.44 191 TRP B C 1
ATOM 2875 O O . TRP B 1 191 ? 12.133 20.078 -7.039 1 93.44 191 TRP B O 1
ATOM 2885 N N . SER B 1 192 ? 13.68 18.469 -7.344 1 78.38 192 SER B N 1
ATOM 2886 C CA . SER B 1 192 ? 13.336 18.125 -8.719 1 78.38 192 SER B CA 1
ATOM 2887 C C . SER B 1 192 ? 12.203 17.109 -8.773 1 78.38 192 SER B C 1
ATOM 2889 O O . SER B 1 192 ? 12.047 16.297 -7.859 1 78.38 192 SER B O 1
#

Organism: Mycolicibacterium gilvum (strain PYR-GCK) (NCBI:txid350054)

pLDDT: mean 96.71, std 4.53, range [52.91, 98.94]

Solvent-accessible surface area (backbone atoms only — not comparable to full-atom values): 19277 Å² total; per-residue (Å²): 128,81,74,52,31,41,38,34,13,36,24,44,60,56,80,91,32,61,59,14,42,46,15,46,7,37,56,24,42,54,52,48,32,54,75,48,74,48,67,73,39,74,34,83,89,38,56,20,32,34,35,71,46,54,52,70,88,34,42,32,40,39,34,33,44,64,39,50,36,65,46,29,6,73,23,50,30,49,45,31,58,76,69,69,38,55,57,69,42,28,36,39,28,33,57,27,53,94,33,53,62,63,39,54,47,65,46,71,35,71,81,52,87,86,36,46,37,52,48,22,34,22,61,50,61,73,46,46,53,26,30,33,43,35,36,16,63,24,67,51,67,87,88,52,49,64,78,59,46,34,67,33,58,64,48,86,83,46,34,37,48,43,30,44,39,38,52,50,50,38,51,47,50,36,37,32,70,58,62,33,65,68,62,25,35,62,56,45,62,66,56,128,127,80,73,53,32,40,38,33,12,36,24,44,60,57,80,90,33,61,58,14,42,45,14,46,9,37,55,25,41,52,52,48,31,52,77,49,74,48,67,72,40,75,34,83,89,37,58,19,31,33,34,73,46,56,53,70,86,35,42,31,41,39,32,35,42,64,39,50,37,66,46,29,7,72,24,50,30,50,44,32,59,75,71,68,40,55,57,70,42,28,36,39,27,33,54,26,51,92,33,52,62,64,41,53,45,65,46,71,36,70,82,52,88,86,36,46,37,52,48,23,34,21,61,49,63,71,44,47,53,26,30,34,44,35,36,17,63,25,69,53,66,86,89,53,50,63,78,60,44,33,65,33,58,65,49,87,84,45,35,37,49,43,30,44,39,38,50,49,51,37,51,46,49,35,38,32,70,56,61,33,64,69,62,25,36,63,55,46,62,65,56,128

Secondary structure (DSSP, 8-state):
-PPPEEEEE---SSGGGTTBGGGHHHHHHHHHHHHHT---EE-TTT-SEEEEEEETTEEEEEEE--S-GGGTHHHHHHHHHHTT--GGGEEEEEEETTS-TT-EEEEES---TT-HHHHHHHHHHT-S-SEEEEEE--PPSTT--HHHHTTSBP-TTTHHHHHHHHHHHHHHHHHHHHH-HHHHHHHHTT--/-PPPEEEEE---SSGGGTTBGGGHHHHHHHHHHHHHT---EE-TTT-SEEEEEEETTEEEEEEE--S-GGGTHHHHHHHHHHTT--GGGEEEEEEETTS-TT-EEEEES---TT-HHHHHHHHHHT-S-SEEEEEE--PPSTT--HHHHTTSBP-TTTHHHHHHHHHHHHHHHHHHHHH-HHHHHHHHTT--

Sequence (384 aa):
MAEPVLVVGLGNPGPQYATTRHNIGFMVADVLADRMGETFKVHKKSGAEVTTGRLAGRPVVLAKPRVYMNESGRQVGPLAKFYSIAPTDVVIIHDELDIDFGRIRLKAGGGVAGHNGLRSVGSALSTNDFQRVRVGIGRPPGQKSGASFVLEPFNSRERPELGTIIEQAADATELLIELGIEPAQNTVHAWSMAEPVLVVGLGNPGPQYATTRHNIGFMVADVLADRMGETFKVHKKSGAEVTTGRLAGRPVVLAKPRVYMNESGRQVGPLAKFYSIAPTDVVIIHDELDIDFGRIRLKAGGGVAGHNGLRSVGSALSTNDFQRVRVGIGRPPGQKSGASFVLEPFNSRERPELGTIIEQAADATELLIELGIEPAQNTVHAWS

InterPro domains:
  IPR001328 Peptidyl-tRNA hydrolase [MF_00083] (4-182)
  IPR001328 Peptidyl-tRNA hydrolase [PF01195] (6-189)
  IPR001328 Peptidyl-tRNA hydrolase [PTHR17224] (4-187)
  IPR001328 Peptidyl-tRNA hydrolase [TIGR00447] (6-175)
  IPR001328 Peptidyl-tRNA hydrolase [cd00462] (6-177)
  IPR018171 Peptidyl-tRNA hydrolase, conserved site [PS01195] (17-30)
  IPR018171 Peptidyl-tRNA hydrolase, conserved site [PS01196] (111-121)
  IPR036416 Peptidyl-tRNA hydrolase superfamily [G3DSA:3.40.50.1470] (1-191)
  IPR036416 Peptidyl-tRNA hydrolase superfamily [SSF53178] (5-190)

Nearest PDB structures (foldseek):
  3p2j-assembly1_A  TM=9.869E-01  e=7.310E-37  Mycolicibacterium smegmatis MC2 155
  7wt6-assembly1_A  TM=9.785E-01  e=1.321E-34  Mycobacteriaceae bacterium
  2z2j-assembly1_A  TM=9.851E-01  e=9.115E-33  Mycobacterium tuberculosis H37Rv
  8axp-assembly1_B  TM=9.368E-01  e=2.543E-23  Neisseria gonorrhoeae
  3nea-assembly1_A  TM=9.209E-01  e=4.529E-23  Francisella tularensis subsp. tularensis